Protein AF-0000000073328695 (afdb_homodimer)

Structure (mmCIF, N/CA/C/O backbone):
data_AF-0000000073328695-model_v1
#
loop_
_entity.id
_entity.type
_entity.pdbx_description
1 polymer '14-3-3 domain-containing protein'
#
loop_
_atom_site.group_PDB
_atom_site.id
_atom_site.type_symbol
_atom_site.label_atom_id
_atom_site.label_alt_id
_atom_site.label_comp_id
_atom_site.label_asym_id
_atom_site.label_entity_id
_atom_site.label_seq_id
_atom_site.pdbx_PDB_ins_code
_atom_site.Cartn_x
_atom_site.Cartn_y
_atom_site.Cartn_z
_atom_site.occupancy
_atom_site.B_iso_or_equiv
_atom_site.auth_seq_id
_atom_site.auth_comp_id
_atom_site.auth_asym_id
_atom_site.auth_atom_id
_atom_site.pdbx_PDB_model_num
ATOM 1 N N . MET A 1 1 ? 29.781 6.809 14.102 1 55.09 1 MET A N 1
ATOM 2 C CA . MET A 1 1 ? 28.812 7.371 13.172 1 55.09 1 MET A CA 1
ATOM 3 C C . MET A 1 1 ? 27.594 7.926 13.922 1 55.09 1 MET A C 1
ATOM 5 O O . MET A 1 1 ? 27.234 7.426 14.992 1 55.09 1 MET A O 1
ATOM 9 N N . ASP A 1 2 ? 27.047 9.25 13.695 1 86.56 2 ASP A N 1
ATOM 10 C CA . ASP A 1 2 ? 26 10.039 14.359 1 86.56 2 ASP A CA 1
ATOM 11 C C . ASP A 1 2 ? 24.641 9.344 14.273 1 86.56 2 ASP A C 1
ATOM 13 O O . ASP A 1 2 ? 24.234 8.922 13.188 1 86.56 2 ASP A O 1
ATOM 17 N N . VAL A 1 3 ? 24.234 8.812 15.469 1 90.81 3 VAL A N 1
ATOM 18 C CA . VAL A 1 3 ? 22.984 8.078 15.633 1 90.81 3 VAL A CA 1
ATOM 19 C C . VAL A 1 3 ? 21.859 8.781 14.867 1 90.81 3 VAL A C 1
ATOM 21 O O . VAL A 1 3 ? 21.016 8.133 14.242 1 90.81 3 VAL A O 1
ATOM 24 N N . ARG A 1 4 ? 21.922 10 14.875 1 95.56 4 ARG A N 1
ATOM 25 C CA . ARG A 1 4 ? 20.922 10.797 14.188 1 95.56 4 ARG A CA 1
ATOM 26 C C . ARG A 1 4 ? 21.016 10.625 12.672 1 95.56 4 ARG A C 1
ATOM 28 O O . ARG A 1 4 ? 20.031 10.32 12.008 1 95.56 4 ARG A O 1
ATOM 35 N N . GLN A 1 5 ? 22.156 10.711 12.164 1 94.5 5 GLN A N 1
ATOM 36 C CA . GLN A 1 5 ? 22.375 10.578 10.727 1 94.5 5 GLN A CA 1
ATOM 37 C C . GLN A 1 5 ? 22.047 9.172 10.242 1 94.5 5 GLN A C 1
ATOM 39 O O . GLN A 1 5 ? 21.484 9 9.156 1 94.5 5 GLN A O 1
ATOM 44 N N . ASN A 1 6 ? 22.344 8.273 11.102 1 94.81 6 ASN A N 1
ATOM 45 C CA . ASN A 1 6 ? 22.047 6.887 10.766 1 94.81 6 ASN A CA 1
ATOM 46 C C . ASN A 1 6 ? 20.531 6.633 10.734 1 94.81 6 ASN A C 1
ATOM 48 O O . ASN A 1 6 ? 20.047 5.891 9.883 1 94.81 6 ASN A O 1
ATOM 52 N N . SER A 1 7 ? 19.844 7.234 11.633 1 96.56 7 SER A N 1
ATOM 53 C CA . SER A 1 7 ? 18.391 7.078 11.68 1 96.56 7 SER A CA 1
ATOM 54 C C . SER A 1 7 ? 17.719 7.75 10.484 1 96.56 7 SER A C 1
ATOM 56 O O . SER A 1 7 ? 16.766 7.219 9.93 1 96.56 7 SER A O 1
ATOM 58 N N . VAL A 1 8 ? 18.266 8.852 10.102 1 97.81 8 VAL A N 1
ATOM 59 C CA . VAL A 1 8 ? 17.75 9.539 8.922 1 97.81 8 VAL A CA 1
ATOM 60 C C . VAL A 1 8 ? 17.984 8.672 7.684 1 97.81 8 VAL A C 1
ATOM 62 O O . VAL A 1 8 ? 17.094 8.508 6.852 1 97.81 8 VAL A O 1
ATOM 65 N N . TYR A 1 9 ? 19.172 8.117 7.613 1 97.31 9 TYR A N 1
ATOM 66 C CA . TYR A 1 9 ? 19.5 7.246 6.492 1 97.31 9 TYR A CA 1
ATOM 67 C C . TYR A 1 9 ? 18.578 6.035 6.453 1 97.31 9 TYR A C 1
ATOM 69 O O . TYR A 1 9 ? 18.062 5.672 5.391 1 97.31 9 TYR A O 1
ATOM 77 N N . SER A 1 10 ? 18.328 5.457 7.57 1 97.88 10 SER A N 1
ATOM 78 C CA . SER A 1 10 ? 17.469 4.289 7.668 1 97.88 10 SER A CA 1
ATOM 79 C C . SER A 1 10 ? 16.016 4.637 7.309 1 97.88 10 SER A C 1
ATOM 81 O O . SER A 1 10 ? 15.32 3.84 6.688 1 97.88 10 SER A O 1
ATOM 83 N N . ALA A 1 11 ? 15.602 5.801 7.734 1 98.5 11 ALA A N 1
ATOM 84 C CA . ALA A 1 11 ? 14.258 6.262 7.379 1 98.5 11 ALA A CA 1
ATOM 85 C C . ALA A 1 11 ? 14.102 6.387 5.867 1 98.5 11 ALA A C 1
ATOM 87 O O . ALA A 1 11 ? 13.086 5.98 5.305 1 98.5 11 ALA A O 1
ATOM 88 N N . LYS A 1 12 ? 15.094 6.902 5.27 1 98.38 12 LYS A N 1
ATOM 89 C CA . LYS A 1 12 ? 15.07 7.051 3.816 1 98.38 12 LYS A CA 1
ATOM 90 C C . LYS A 1 12 ? 15.055 5.691 3.123 1 98.38 12 LYS A C 1
ATOM 92 O O . LYS A 1 12 ? 14.359 5.508 2.123 1 98.38 12 LYS A O 1
ATOM 97 N N . LEU A 1 13 ? 15.828 4.754 3.645 1 98.19 13 LEU A N 1
ATOM 98 C CA . LEU A 1 13 ? 15.828 3.398 3.102 1 98.19 13 LEU A CA 1
ATOM 99 C C . LEU A 1 13 ? 14.445 2.76 3.234 1 98.19 13 LEU A C 1
ATOM 101 O O . LEU A 1 13 ? 13.953 2.131 2.295 1 98.19 13 LEU A O 1
ATOM 105 N N . ALA A 1 14 ? 13.859 2.947 4.379 1 98.56 14 ALA A N 1
ATOM 106 C CA . ALA A 1 14 ? 12.523 2.396 4.617 1 98.56 14 ALA A CA 1
ATOM 107 C C . ALA A 1 14 ? 11.5 3.014 3.676 1 98.56 14 ALA A C 1
ATOM 109 O O . ALA A 1 14 ? 10.594 2.326 3.201 1 98.56 14 ALA A O 1
ATOM 110 N N . GLU A 1 15 ? 11.664 4.273 3.428 1 98.56 15 GLU A N 1
ATOM 111 C CA . GLU A 1 15 ? 10.773 4.934 2.48 1 98.56 15 GLU A CA 1
ATOM 112 C C . GLU A 1 15 ? 10.914 4.336 1.083 1 98.56 15 GLU A C 1
ATOM 114 O O .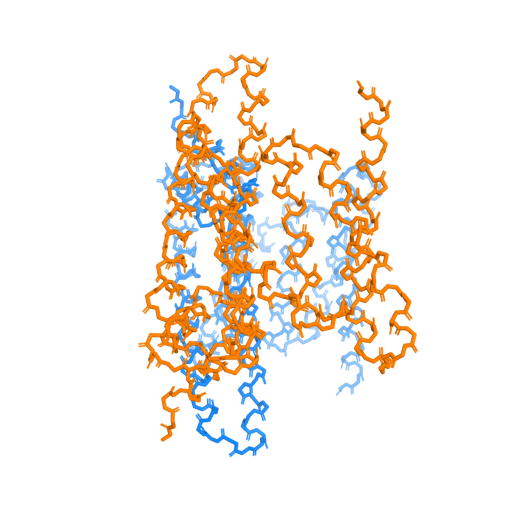 GLU A 1 15 ? 9.914 4.043 0.424 1 98.56 15 GLU A O 1
ATOM 119 N N . GLN A 1 16 ? 12.141 4.152 0.665 1 98 16 GLN A N 1
ATOM 120 C CA . GLN A 1 16 ? 12.391 3.584 -0.654 1 98 16 GLN A CA 1
ATOM 121 C C . GLN A 1 16 ? 11.844 2.164 -0.755 1 98 16 GLN A C 1
ATOM 123 O O . GLN A 1 16 ? 11.398 1.739 -1.823 1 98 16 GLN A O 1
ATOM 128 N N . ALA A 1 17 ? 11.844 1.48 0.33 1 97.94 17 ALA A N 1
ATOM 129 C CA . ALA A 1 17 ? 11.344 0.109 0.384 1 97.94 17 ALA A CA 1
ATOM 130 C C . ALA A 1 17 ? 9.844 0.083 0.646 1 97.94 17 ALA A C 1
ATOM 132 O O . ALA A 1 17 ? 9.242 -0.99 0.746 1 97.94 17 ALA A O 1
ATOM 133 N N . LYS A 1 18 ? 9.234 1.236 0.813 1 97.88 18 LYS A N 1
ATOM 134 C CA . LYS A 1 18 ? 7.805 1.4 1.061 1 97.88 18 LYS A CA 1
ATOM 135 C C . LYS A 1 18 ? 7.395 0.735 2.371 1 97.88 18 LYS A C 1
ATOM 137 O O . LYS A 1 18 ? 6.316 0.143 2.461 1 97.88 18 LYS A O 1
ATOM 142 N N . ARG A 1 19 ? 8.281 0.667 3.25 1 98.12 19 ARG A N 1
ATOM 143 C CA . ARG A 1 19 ? 8.039 0.193 4.609 1 98.12 19 ARG A CA 1
ATOM 144 C C . ARG A 1 19 ? 7.848 1.36 5.57 1 98.12 19 ARG A C 1
ATOM 146 O O . ARG A 1 19 ? 8.742 1.671 6.363 1 98.12 19 ARG A O 1
ATOM 153 N N . TYR A 1 20 ? 6.703 1.897 5.633 1 98.5 20 TYR A N 1
ATOM 154 C CA . TYR A 1 20 ? 6.441 3.215 6.207 1 98.5 20 TYR A CA 1
ATOM 155 C C . TYR A 1 20 ? 6.336 3.139 7.723 1 98.5 20 TYR A C 1
ATOM 157 O O . TYR A 1 20 ? 6.684 4.094 8.422 1 98.5 20 TYR A O 1
ATOM 165 N N . ASN A 1 21 ? 5.898 1.95 8.258 1 98.12 21 ASN A N 1
ATOM 166 C CA . ASN A 1 21 ? 5.918 1.815 9.703 1 98.12 21 ASN A CA 1
ATOM 167 C C . ASN A 1 21 ? 7.332 1.925 10.266 1 98.12 21 ASN A C 1
ATOM 169 O O . ASN A 1 21 ? 7.566 2.623 11.25 1 98.12 21 ASN A O 1
ATOM 173 N N . GLU A 1 22 ? 8.219 1.241 9.609 1 98.5 22 GLU A N 1
ATOM 174 C CA . GLU A 1 22 ? 9.609 1.307 10.039 1 98.5 22 GLU A CA 1
ATOM 175 C C . GLU A 1 22 ? 10.188 2.701 9.82 1 98.5 22 GLU A C 1
ATOM 177 O O . GLU A 1 22 ? 10.953 3.201 10.656 1 98.5 22 GLU A O 1
ATOM 182 N N . MET A 1 23 ? 9.805 3.311 8.664 1 98.75 23 MET A N 1
ATOM 183 C CA . MET A 1 23 ? 10.203 4.691 8.414 1 98.75 23 MET A CA 1
ATOM 184 C C . MET A 1 23 ? 9.797 5.598 9.57 1 98.75 23 MET A C 1
ATOM 186 O O . MET A 1 23 ? 10.617 6.363 10.078 1 98.75 23 MET A O 1
ATOM 190 N N . LEU A 1 24 ? 8.57 5.461 9.953 1 98.69 24 LEU A N 1
ATOM 191 C CA . LEU A 1 24 ? 8.031 6.312 11 1 98.69 24 LEU A CA 1
ATOM 192 C C . LEU A 1 24 ? 8.727 6.047 12.336 1 98.69 24 LEU A C 1
ATOM 194 O O . LEU A 1 24 ? 8.984 6.977 13.102 1 98.69 24 LEU A O 1
ATOM 198 N N . ASP A 1 25 ? 9.062 4.781 12.609 1 98.62 25 ASP A N 1
ATOM 199 C CA . ASP A 1 25 ? 9.773 4.438 13.836 1 98.62 25 ASP A CA 1
ATOM 200 C C . ASP A 1 25 ? 11.117 5.16 13.914 1 98.62 25 ASP A C 1
ATOM 202 O O . ASP A 1 25 ? 11.484 5.688 14.969 1 98.62 25 ASP A O 1
ATOM 206 N N . HIS A 1 26 ? 11.797 5.164 12.797 1 98.44 26 HIS A N 1
ATOM 207 C CA . HIS A 1 26 ? 13.086 5.852 12.766 1 98.44 26 HIS A CA 1
ATOM 208 C C . HIS A 1 26 ? 12.914 7.348 13 1 98.44 26 HIS A C 1
ATOM 210 O O . HIS A 1 26 ? 13.695 7.957 13.734 1 98.44 26 HIS A O 1
ATOM 216 N N . MET A 1 27 ? 11.883 7.914 12.422 1 98.69 27 MET A N 1
ATOM 217 C CA . MET A 1 27 ? 11.688 9.352 12.547 1 98.69 27 MET A CA 1
ATOM 218 C C . MET A 1 27 ? 11.203 9.719 13.945 1 98.69 27 MET A C 1
ATOM 220 O O . MET A 1 27 ? 11.539 10.781 14.469 1 98.69 27 MET A O 1
ATOM 224 N N . LYS A 1 28 ? 10.391 8.867 14.562 1 98.5 28 LYS A N 1
ATOM 225 C CA . LYS A 1 28 ? 9.984 9.086 15.945 1 98.5 28 LYS A CA 1
ATOM 226 C C . LYS A 1 28 ? 11.188 9.047 16.875 1 98.5 28 LYS A C 1
ATOM 228 O O . LYS A 1 28 ? 11.266 9.82 17.844 1 98.5 28 LYS A O 1
ATOM 233 N N . TYR A 1 29 ? 12.039 8.102 16.594 1 98.25 29 TYR A N 1
ATOM 234 C CA . TYR A 1 29 ? 13.273 8.023 17.375 1 98.25 29 TYR A CA 1
ATOM 235 C C . TYR A 1 29 ? 14.016 9.352 17.344 1 98.25 29 TYR A C 1
ATOM 237 O O . TYR A 1 29 ? 14.445 9.852 18.391 1 98.25 29 TYR A O 1
ATOM 245 N N . ILE A 1 30 ? 14.156 9.953 16.172 1 98 30 ILE A N 1
ATOM 246 C CA . ILE A 1 30 ? 14.852 11.227 16.016 1 98 30 ILE A CA 1
ATOM 247 C C . ILE A 1 30 ? 14.102 12.32 16.766 1 98 30 ILE A C 1
ATOM 249 O O . ILE A 1 30 ? 14.711 13.148 17.453 1 98 30 ILE A O 1
ATOM 253 N N . ALA A 1 31 ? 12.797 12.359 16.625 1 98.06 31 ALA A N 1
ATOM 254 C CA . ALA A 1 31 ? 11.977 13.359 17.297 1 98.06 31 ALA A CA 1
ATOM 255 C C . ALA A 1 31 ? 12.172 13.297 18.812 1 98.06 31 ALA A C 1
ATOM 257 O O . ALA A 1 31 ? 12.211 14.328 19.484 1 98.06 31 ALA A O 1
ATOM 258 N N . LYS A 1 32 ? 12.422 12.125 19.375 1 98.19 32 LYS A N 1
ATOM 259 C CA . LYS A 1 32 ? 12.5 11.906 20.812 1 98.19 32 LYS A CA 1
ATOM 260 C C . LYS A 1 32 ? 13.883 12.266 21.344 1 98.19 32 LYS A C 1
ATOM 262 O O . LYS A 1 32 ? 14.125 12.195 22.562 1 98.19 32 LYS A O 1
ATOM 267 N N . LEU A 1 33 ? 14.758 12.633 20.438 1 97.44 33 LEU A N 1
ATOM 268 C CA . LEU A 1 33 ? 16.047 13.156 20.875 1 97.44 33 LEU A CA 1
ATOM 269 C C . LEU A 1 33 ? 15.922 14.602 21.359 1 97.44 33 LEU A C 1
ATOM 271 O O . LEU A 1 33 ? 16.875 15.164 21.891 1 97.44 33 LEU A O 1
ATOM 275 N N . ASP A 1 34 ? 14.797 15.188 21.203 1 97.38 34 ASP A N 1
ATOM 276 C CA . ASP A 1 34 ? 14.469 16.547 21.641 1 97.38 34 ASP A CA 1
ATOM 277 C C . ASP A 1 34 ? 15.422 17.562 21.047 1 97.38 34 ASP A C 1
ATOM 279 O O . ASP A 1 34 ? 15.977 18.406 21.766 1 97.38 34 ASP A O 1
ATOM 283 N N . VAL A 1 35 ? 15.672 17.406 19.766 1 96.25 35 VAL A N 1
ATOM 284 C CA . VAL A 1 35 ? 16.422 18.391 18.984 1 96.25 35 VAL A CA 1
ATOM 285 C C . VAL A 1 35 ? 15.555 18.922 17.844 1 96.25 35 VAL A C 1
ATOM 287 O O . VAL A 1 35 ? 14.586 18.281 17.438 1 96.25 35 VAL A O 1
ATOM 290 N N . GLU A 1 36 ? 15.883 20.109 17.422 1 97.25 36 GLU A N 1
ATOM 291 C CA . GLU A 1 36 ? 15.133 20.688 16.312 1 97.25 36 GLU A CA 1
ATOM 292 C C . GLU A 1 36 ? 15.398 19.938 15.008 1 97.25 36 GLU A C 1
ATOM 294 O O . GLU A 1 36 ? 16.547 19.734 14.625 1 97.25 36 GLU A O 1
ATOM 299 N N . LEU A 1 37 ? 14.336 19.484 14.406 1 97.62 37 LEU A N 1
ATOM 300 C CA . LEU A 1 37 ? 14.477 18.75 13.156 1 97.62 37 LEU A CA 1
ATOM 301 C C . LEU A 1 37 ? 14.789 19.688 12 1 97.62 37 LEU A C 1
ATOM 303 O O . LEU A 1 37 ? 14.266 20.797 11.938 1 97.62 37 LEU A O 1
ATOM 307 N N . THR A 1 38 ? 15.68 19.25 11.102 1 96.25 38 THR A N 1
ATOM 308 C CA . THR A 1 38 ? 15.906 19.969 9.859 1 96.25 38 THR A CA 1
ATOM 309 C C . THR A 1 38 ? 14.672 19.922 8.969 1 96.25 38 THR A C 1
ATOM 311 O O . THR A 1 38 ? 13.742 19.141 9.234 1 96.25 38 THR A O 1
ATOM 314 N N . THR A 1 39 ? 14.609 20.688 7.922 1 95.38 39 THR A N 1
ATOM 315 C CA . THR A 1 39 ? 13.5 20.672 6.969 1 95.38 39 THR A CA 1
ATOM 316 C C . THR A 1 39 ? 13.328 19.281 6.359 1 95.38 39 THR A C 1
ATOM 318 O O . THR A 1 39 ? 12.211 18.781 6.246 1 95.38 39 THR A O 1
ATOM 321 N N . GLU A 1 40 ? 14.414 18.672 6.051 1 96.94 40 GLU A N 1
ATOM 322 C CA . GLU A 1 40 ? 14.375 17.328 5.461 1 96.94 40 GLU A CA 1
ATOM 323 C C . GLU A 1 40 ? 13.797 16.312 6.441 1 96.94 40 GLU A C 1
ATOM 325 O O . GLU A 1 40 ? 12.961 15.492 6.066 1 96.94 40 GLU A O 1
ATOM 330 N N . GLU A 1 41 ? 14.227 16.406 7.645 1 97.88 41 GLU A N 1
ATOM 331 C CA . GLU A 1 41 ? 13.766 15.477 8.672 1 97.88 41 GLU A CA 1
ATOM 332 C C . GLU A 1 41 ? 12.273 15.664 8.945 1 97.88 41 GLU A C 1
ATOM 334 O O . GLU A 1 41 ? 11.539 14.68 9.109 1 97.88 41 GLU A O 1
ATOM 339 N N . ARG A 1 42 ? 11.82 16.891 8.977 1 97.25 42 ARG A N 1
ATOM 340 C CA . ARG A 1 42 ? 10.406 17.188 9.164 1 97.25 42 ARG A CA 1
ATOM 341 C C . ARG A 1 42 ? 9.57 16.594 8.031 1 97.25 42 ARG A C 1
ATOM 343 O O . ARG A 1 42 ? 8.5 16.031 8.273 1 97.25 42 ARG A O 1
ATOM 350 N N . ASN A 1 43 ? 10.094 16.719 6.898 1 96.75 43 ASN A N 1
ATOM 351 C CA . ASN A 1 43 ? 9.398 16.188 5.734 1 96.75 43 ASN A CA 1
ATOM 352 C C . ASN A 1 43 ? 9.336 14.656 5.781 1 96.75 43 ASN A C 1
ATOM 354 O O . ASN A 1 43 ? 8.312 14.062 5.43 1 96.75 43 ASN A O 1
ATOM 358 N N . LEU A 1 44 ? 10.445 14 6.176 1 98.44 44 LEU A N 1
ATOM 359 C CA . LEU A 1 44 ? 10.453 12.547 6.312 1 98.44 44 LEU A CA 1
ATOM 360 C C . LEU A 1 44 ? 9.43 12.094 7.344 1 98.44 44 LEU A C 1
ATOM 362 O O . LEU A 1 44 ? 8.727 11.102 7.133 1 98.44 44 LEU A O 1
ATOM 366 N N . LEU A 1 45 ? 9.367 12.836 8.445 1 98.69 45 LEU A N 1
ATOM 367 C CA . LEU A 1 45 ? 8.375 12.531 9.477 1 98.69 45 LEU A CA 1
ATOM 368 C C . LEU A 1 45 ? 6.961 12.633 8.914 1 98.69 45 LEU A C 1
ATOM 370 O O . LEU A 1 45 ? 6.145 11.727 9.102 1 98.69 45 LEU A O 1
ATOM 374 N N . ARG A 1 46 ? 6.734 13.656 8.203 1 98 46 ARG A N 1
ATOM 375 C CA . ARG A 1 46 ? 5.426 13.875 7.605 1 98 46 ARG A CA 1
ATOM 376 C C . ARG A 1 46 ? 5.074 12.758 6.629 1 98 46 ARG A C 1
ATOM 378 O O . ARG A 1 46 ? 3.955 12.242 6.641 1 98 46 ARG A O 1
ATOM 385 N N . ILE A 1 47 ? 6.008 12.391 5.816 1 98.25 47 ILE A N 1
ATOM 386 C CA . ILE A 1 47 ? 5.805 11.336 4.824 1 98.25 47 ILE A CA 1
ATOM 387 C C . ILE A 1 47 ? 5.48 10.023 5.527 1 98.25 47 ILE A C 1
ATOM 389 O O . ILE A 1 47 ? 4.547 9.312 5.145 1 98.25 47 ILE A O 1
ATOM 393 N N . GLY A 1 48 ? 6.27 9.719 6.559 1 98.69 48 GLY A N 1
ATOM 394 C CA . GLY A 1 48 ? 6 8.516 7.328 1 98.69 48 GLY A CA 1
ATOM 395 C C . GLY A 1 48 ? 4.613 8.5 7.949 1 98.69 48 GLY A C 1
ATOM 396 O O . GLY A 1 48 ? 3.879 7.52 7.82 1 98.69 48 GLY A O 1
ATOM 397 N N . CYS A 1 49 ? 4.277 9.586 8.539 1 98.75 49 CYS A N 1
ATOM 398 C CA . CYS A 1 49 ? 2.973 9.711 9.18 1 98.75 49 CYS A CA 1
ATOM 399 C C . CYS A 1 49 ? 1.851 9.57 8.164 1 98.75 49 CYS A C 1
ATOM 401 O O . CYS A 1 49 ? 0.882 8.844 8.398 1 98.75 49 CYS A O 1
ATOM 403 N N . LYS A 1 50 ? 2.002 10.234 7.094 1 98.19 50 LYS A N 1
ATOM 404 C CA . LYS A 1 50 ? 0.981 10.234 6.051 1 98.19 50 LYS A CA 1
ATOM 405 C C . LYS A 1 50 ? 0.744 8.828 5.508 1 98.19 50 LYS A C 1
ATOM 407 O O . LYS A 1 50 ? -0.402 8.414 5.328 1 98.19 50 LYS A O 1
ATOM 412 N N . ASN A 1 51 ? 1.755 8.07 5.305 1 98.31 51 ASN A N 1
ATOM 413 C CA . ASN A 1 51 ? 1.64 6.77 4.66 1 98.31 51 ASN A CA 1
ATOM 414 C C . ASN A 1 51 ? 1.184 5.695 5.645 1 98.31 51 ASN A C 1
ATOM 416 O O . ASN A 1 51 ? 0.652 4.66 5.238 1 98.31 51 ASN A O 1
ATOM 420 N N . VAL A 1 52 ? 1.391 5.941 6.906 1 98.38 52 VAL A N 1
ATOM 421 C CA . VAL A 1 52 ? 0.875 5.02 7.914 1 98.38 52 VAL A CA 1
ATOM 422 C C . VAL A 1 52 ? -0.604 5.305 8.164 1 98.38 52 VAL A C 1
ATOM 424 O O . VAL A 1 52 ? -1.401 4.375 8.328 1 98.38 52 VAL A O 1
ATOM 427 N N . MET A 1 53 ? -0.983 6.551 8.117 1 98.25 53 MET A N 1
ATOM 428 C CA . MET A 1 53 ? -2.344 6.984 8.422 1 98.25 53 MET A CA 1
ATOM 429 C C . MET A 1 53 ? -3.244 6.844 7.199 1 98.25 53 MET A C 1
ATOM 431 O O . MET A 1 53 ? -4.379 6.379 7.309 1 98.25 53 MET A O 1
ATOM 435 N N . GLY A 1 54 ? -2.748 7.148 6.062 1 97.88 54 GLY A N 1
ATOM 436 C CA . GLY A 1 54 ? -3.527 7.254 4.84 1 97.88 54 GLY A CA 1
ATOM 437 C C . GLY A 1 54 ? -4.301 5.992 4.512 1 97.88 54 GLY A C 1
ATOM 438 O O . GLY A 1 54 ? -5.527 6.023 4.387 1 97.88 54 GLY A O 1
ATOM 439 N N . PRO A 1 55 ? -3.596 4.91 4.438 1 97.56 55 PRO A N 1
ATOM 440 C CA . PRO A 1 55 ? -4.285 3.664 4.098 1 97.56 55 PRO A CA 1
ATOM 441 C C . PRO A 1 55 ? -5.371 3.295 5.105 1 97.56 55 PRO A C 1
ATOM 443 O O . PRO A 1 55 ? -6.406 2.736 4.727 1 97.56 55 PRO A O 1
ATOM 446 N N . ARG A 1 56 ? -5.172 3.553 6.348 1 98.25 56 ARG A N 1
ATOM 447 C CA . ARG A 1 56 ? -6.164 3.225 7.367 1 98.25 56 ARG A CA 1
ATOM 448 C C . ARG A 1 56 ? -7.395 4.113 7.238 1 98.25 56 ARG A C 1
ATOM 450 O O . ARG A 1 56 ? -8.523 3.646 7.402 1 98.25 56 ARG A O 1
ATOM 457 N N . ARG A 1 57 ? -7.164 5.375 6.961 1 98.5 57 ARG A N 1
ATOM 458 C CA . ARG A 1 57 ? -8.297 6.262 6.734 1 98.5 57 ARG A CA 1
ATOM 459 C C . ARG A 1 57 ? -9.094 5.828 5.508 1 98.5 57 ARG A C 1
ATOM 461 O O . ARG A 1 57 ? -10.328 5.867 5.516 1 98.5 57 ARG A O 1
ATOM 468 N N . GLU A 1 58 ? -8.391 5.445 4.496 1 97.94 58 GLU A N 1
ATOM 469 C CA . GLU A 1 58 ? -9.062 4.941 3.301 1 97.94 58 GLU A CA 1
ATOM 470 C C . GLU A 1 58 ? -9.875 3.689 3.607 1 97.94 58 GLU A C 1
ATOM 472 O O . GLU A 1 58 ? -11.008 3.547 3.135 1 97.94 58 GLU A O 1
ATOM 477 N N . SER A 1 59 ? -9.258 2.789 4.371 1 98.44 59 SER A N 1
ATOM 478 C CA . SER A 1 59 ? -9.961 1.586 4.801 1 98.44 59 SER A CA 1
ATOM 479 C C . SER A 1 59 ? -11.25 1.934 5.539 1 98.44 59 SER A C 1
ATOM 481 O O . SER A 1 59 ? -12.305 1.344 5.277 1 98.44 59 SER A O 1
ATOM 483 N N . TRP A 1 60 ? -11.172 2.867 6.434 1 98.56 60 TRP A N 1
ATOM 484 C CA . TRP A 1 60 ? -12.32 3.295 7.227 1 98.56 60 TRP A CA 1
ATOM 485 C C . TRP A 1 60 ? -13.43 3.824 6.332 1 98.56 60 TRP A C 1
ATOM 487 O O . TRP A 1 60 ? -14.594 3.451 6.492 1 98.56 60 TRP A O 1
ATOM 497 N N . ARG A 1 61 ? -13.07 4.672 5.375 1 98.12 61 ARG A N 1
ATOM 498 C CA . ARG A 1 61 ? -14.062 5.254 4.484 1 98.12 61 ARG A CA 1
ATOM 499 C C . ARG A 1 61 ? -14.742 4.18 3.643 1 98.12 61 ARG A C 1
ATOM 501 O O . ARG A 1 61 ? -15.961 4.223 3.439 1 98.12 61 ARG A O 1
ATOM 508 N N . MET A 1 62 ? -13.914 3.242 3.221 1 98.38 62 MET A N 1
ATOM 509 C CA . MET A 1 62 ? -14.453 2.154 2.408 1 98.38 62 MET A CA 1
ATOM 510 C C . MET A 1 62 ? -15.453 1.32 3.209 1 98.38 62 MET A C 1
ATOM 512 O O . MET A 1 62 ? -16.547 1.035 2.732 1 98.38 62 MET A O 1
ATOM 516 N N . LEU A 1 63 ? -15.094 0.958 4.375 1 98.38 63 LEU A N 1
ATOM 517 C CA . LEU A 1 63 ? -15.953 0.119 5.203 1 98.38 63 LEU A CA 1
ATOM 518 C C . LEU A 1 63 ? -17.203 0.873 5.613 1 98.38 63 LEU A C 1
ATOM 520 O O . LEU A 1 63 ? -18.281 0.282 5.711 1 98.38 63 LEU A O 1
ATOM 524 N N . SER A 1 64 ? -16.984 2.18 5.867 1 97.94 64 SER A N 1
ATOM 525 C CA . SER A 1 64 ? -18.141 3 6.211 1 97.94 64 SER A CA 1
ATOM 526 C C . SER A 1 64 ? -19.156 3.021 5.078 1 97.94 64 SER A C 1
ATOM 528 O O . SER A 1 64 ? -20.359 2.895 5.316 1 97.94 64 SER A O 1
ATOM 530 N N . SER A 1 65 ? -18.672 3.15 3.896 1 98 65 SER A N 1
ATOM 531 C CA . SER A 1 65 ? -19.531 3.16 2.721 1 98 65 SER A CA 1
ATOM 532 C C . SER A 1 65 ? -20.25 1.826 2.555 1 98 65 SER A C 1
ATOM 534 O O . SER A 1 65 ? -21.453 1.793 2.287 1 98 65 SER A O 1
ATOM 536 N N . ILE A 1 66 ? -19.578 0.698 2.734 1 98.25 66 ILE A N 1
ATOM 537 C CA . ILE A 1 66 ? -20.156 -0.632 2.586 1 98.25 66 ILE A CA 1
ATOM 538 C C . ILE A 1 66 ? -21.188 -0.871 3.686 1 98.25 66 ILE A C 1
ATOM 540 O O . ILE A 1 66 ? -22.234 -1.485 3.447 1 98.25 66 ILE A O 1
ATOM 544 N N . GLU A 1 67 ? -20.844 -0.454 4.863 1 98.12 67 GLU A N 1
ATOM 545 C CA . GLU A 1 67 ? -21.781 -0.593 5.98 1 98.12 67 GLU A CA 1
ATOM 546 C C . GLU A 1 67 ? -23.109 0.091 5.684 1 98.12 67 GLU A C 1
ATOM 548 O O . GLU A 1 67 ? -24.172 -0.49 5.902 1 98.12 67 GLU A O 1
ATOM 553 N N . GLU A 1 68 ? -23 1.345 5.176 1 97.56 68 GLU A N 1
ATOM 554 C CA . GLU A 1 68 ? -24.203 2.109 4.844 1 97.56 68 GLU A CA 1
ATOM 555 C C . GLU A 1 68 ? -25.031 1.396 3.783 1 97.56 68 GLU A C 1
ATOM 557 O O . GLU A 1 68 ? -26.266 1.359 3.873 1 97.56 68 GLU A O 1
ATOM 562 N N . LYS A 1 69 ? -24.391 0.813 2.779 1 97.81 69 LYS A N 1
ATOM 563 C CA . LYS A 1 69 ? -25.078 0.09 1.716 1 97.81 69 LYS A CA 1
ATOM 564 C C . LYS A 1 69 ? -25.781 -1.146 2.264 1 97.81 69 LYS A C 1
ATOM 566 O O . LYS A 1 69 ? -26.922 -1.431 1.891 1 97.81 69 LYS A O 1
ATOM 571 N N . GLU A 1 70 ? -25.109 -1.893 3.17 1 97.62 70 GLU A N 1
ATOM 572 C CA . GLU A 1 70 ? -25.719 -3.084 3.764 1 97.62 70 GLU A CA 1
ATOM 573 C C . GLU A 1 70 ? -26.906 -2.723 4.652 1 97.62 70 GLU A C 1
ATOM 575 O O . GLU A 1 70 ? -27.906 -3.428 4.66 1 97.62 70 GLU A O 1
ATOM 580 N N . GLN A 1 71 ? -26.75 -1.629 5.34 1 97.5 71 GLN A N 1
ATOM 581 C CA . GLN A 1 71 ? -27.859 -1.149 6.152 1 97.5 71 GLN A CA 1
ATOM 582 C C . GLN A 1 71 ? -29.062 -0.775 5.281 1 97.5 71 GLN A C 1
ATOM 584 O O . GLN A 1 71 ? -30.188 -1.13 5.594 1 97.5 71 GLN A O 1
ATOM 589 N N . ALA A 1 72 ? -28.828 -0.075 4.199 1 97.44 72 ALA A N 1
ATOM 590 C CA . ALA A 1 72 ? -29.875 0.356 3.283 1 97.44 72 ALA A CA 1
ATOM 591 C C . ALA A 1 72 ? -30.594 -0.843 2.676 1 97.44 72 ALA A C 1
ATOM 593 O O . ALA A 1 72 ? -31.797 -0.781 2.408 1 97.44 72 ALA A O 1
ATOM 594 N N . LYS A 1 73 ? -29.906 -2.062 2.512 1 96.88 73 LYS A N 1
ATOM 595 C CA . LYS A 1 73 ? -30.469 -3.289 1.956 1 96.88 73 LYS A CA 1
ATOM 596 C C . LYS A 1 73 ? -31.172 -4.105 3.035 1 96.88 73 LYS A C 1
ATOM 598 O O . LYS A 1 73 ? -31.812 -5.117 2.736 1 96.88 73 LYS A O 1
ATOM 603 N N . GLY A 1 74 ? -30.984 -3.691 4.23 1 96.75 74 GLY A N 1
ATOM 604 C CA . GLY A 1 74 ? -31.609 -4.387 5.34 1 96.75 74 GLY A CA 1
ATOM 605 C C . GLY A 1 74 ? -30.844 -5.609 5.797 1 96.75 74 GLY A C 1
ATOM 606 O O . GLY A 1 74 ? -31.375 -6.465 6.5 1 96.75 74 GLY A O 1
ATOM 607 N N . ASN A 1 75 ? -29.641 -5.754 5.348 1 95.56 75 ASN A N 1
ATOM 608 C CA . ASN A 1 75 ? -28.812 -6.875 5.77 1 95.56 75 ASN A CA 1
ATOM 609 C C . ASN A 1 75 ? -28.156 -6.613 7.125 1 95.56 75 ASN A C 1
ATOM 611 O O . ASN A 1 75 ? -26.953 -6.355 7.203 1 95.56 75 ASN A O 1
ATOM 615 N N . GLN A 1 76 ? -28.828 -6.855 8.18 1 95.38 76 GLN A N 1
ATOM 616 C CA . GLN A 1 76 ? -28.422 -6.469 9.523 1 95.38 76 GLN A CA 1
ATOM 617 C C . GLN A 1 76 ? -27.219 -7.289 9.984 1 95.38 76 GLN A C 1
ATOM 619 O O . GLN A 1 76 ? -26.344 -6.781 10.695 1 95.38 76 GLN A O 1
ATOM 624 N N . VAL A 1 77 ? -27.203 -8.5 9.586 1 94.25 77 VAL A N 1
ATOM 625 C CA . VAL A 1 77 ? -26.125 -9.383 10.008 1 94.25 77 VAL A CA 1
ATOM 626 C C . VAL A 1 77 ? -24.812 -8.898 9.414 1 94.25 77 VAL A C 1
ATOM 628 O O . VAL A 1 77 ? -23.828 -8.727 10.141 1 94.25 77 VAL A O 1
ATOM 631 N N . ASN A 1 78 ? -24.797 -8.641 8.148 1 95.19 78 ASN A N 1
ATOM 632 C CA . ASN A 1 78 ? -23.594 -8.133 7.488 1 95.19 78 ASN A CA 1
ATOM 633 C C . ASN A 1 78 ? -23.234 -6.738 7.988 1 95.19 78 ASN A C 1
ATOM 635 O O . ASN A 1 78 ? -22.062 -6.438 8.203 1 95.19 78 ASN A O 1
ATOM 639 N N . ALA A 1 79 ? -24.219 -5.898 8.188 1 97.25 79 ALA A N 1
ATOM 640 C CA . ALA A 1 79 ? -23.969 -4.543 8.664 1 97.25 79 ALA A CA 1
ATOM 641 C C . ALA A 1 79 ? -23.281 -4.559 10.023 1 97.25 79 ALA A C 1
ATOM 643 O O . ALA A 1 79 ? -22.375 -3.764 10.273 1 97.25 79 ALA A O 1
ATOM 644 N N . LYS A 1 80 ? -23.688 -5.445 10.844 1 97.19 80 LYS A N 1
ATOM 645 C CA . LYS A 1 80 ? -23.094 -5.559 12.172 1 97.19 80 LYS A CA 1
ATOM 646 C C . LYS A 1 80 ? -21.641 -6.023 12.078 1 97.19 80 LYS A C 1
ATOM 648 O O . LYS A 1 80 ? -20.781 -5.531 12.797 1 97.19 80 LYS A O 1
ATOM 653 N N . ARG A 1 81 ? -21.375 -6.949 11.234 1 96.19 81 ARG A N 1
ATOM 654 C CA . ARG A 1 81 ? -20.016 -7.445 11.016 1 96.19 81 ARG A CA 1
ATOM 655 C C . ARG A 1 81 ? -19.094 -6.336 10.516 1 96.19 81 ARG A C 1
ATOM 657 O O . ARG A 1 81 ? -17.969 -6.191 10.984 1 96.19 81 ARG A O 1
ATOM 664 N N . ILE A 1 82 ? -19.578 -5.57 9.602 1 98.44 82 ILE A N 1
ATOM 665 C CA . ILE A 1 82 ? -18.797 -4.477 9.031 1 98.44 82 ILE A CA 1
ATOM 666 C C . ILE A 1 82 ? -18.547 -3.41 10.094 1 98.44 82 ILE A C 1
ATOM 668 O O . ILE A 1 82 ? -17.453 -2.857 10.18 1 98.44 82 ILE A O 1
ATOM 672 N N . GLU A 1 83 ? -19.562 -3.146 10.852 1 98.12 83 GLU A N 1
ATOM 673 C CA . GLU A 1 83 ? -19.438 -2.176 11.93 1 98.12 83 GLU A CA 1
ATOM 674 C C . GLU A 1 83 ? -18.328 -2.576 12.898 1 98.12 83 GLU A C 1
ATOM 676 O O . GLU A 1 83 ? -17.531 -1.734 13.32 1 98.12 83 GLU A O 1
ATOM 681 N N . GLU A 1 84 ? -18.297 -3.799 13.25 1 98.12 84 GLU A N 1
ATOM 682 C CA . GLU A 1 84 ? -17.266 -4.289 14.156 1 98.12 84 GLU A CA 1
ATOM 683 C C . GLU A 1 84 ? -15.875 -4.137 13.547 1 98.12 84 GLU A C 1
ATOM 685 O O . GLU A 1 84 ? -14.922 -3.752 14.242 1 98.12 84 GLU A O 1
ATOM 690 N N . TYR A 1 85 ? -15.805 -4.465 12.32 1 98.31 85 TYR A N 1
ATOM 691 C CA . TYR A 1 85 ? -14.547 -4.324 11.602 1 98.31 85 TYR A CA 1
ATOM 692 C C . TYR A 1 85 ? -14.125 -2.859 11.516 1 98.31 85 TYR A C 1
ATOM 694 O O . TYR A 1 85 ? -12.961 -2.525 11.742 1 98.31 85 TYR A O 1
ATOM 702 N N . ARG A 1 86 ? -15.047 -1.998 11.195 1 98.31 86 ARG A N 1
ATOM 703 C CA . ARG A 1 86 ? -14.805 -0.56 11.133 1 98.31 86 ARG A CA 1
ATOM 704 C C . ARG A 1 86 ? -14.328 -0.022 12.477 1 98.31 86 ARG A C 1
ATOM 706 O O . ARG A 1 86 ? -13.406 0.796 12.531 1 98.31 86 ARG A O 1
ATOM 713 N N . ARG A 1 87 ? -14.875 -0.501 13.562 1 98.12 87 ARG A N 1
ATOM 714 C CA . ARG A 1 87 ? -14.5 -0.072 14.906 1 98.12 87 ARG A CA 1
ATOM 715 C C . ARG A 1 87 ? -13.062 -0.48 15.227 1 98.12 87 ARG A C 1
ATOM 717 O O . ARG A 1 87 ? -12.344 0.246 15.914 1 98.12 87 ARG A O 1
ATOM 724 N N . LYS A 1 88 ? -12.734 -1.626 14.75 1 98.44 88 LYS A N 1
ATOM 725 C CA . LYS A 1 88 ? -11.344 -2.053 14.914 1 98.44 88 LYS A CA 1
ATOM 726 C C . LYS A 1 88 ? -10.383 -1.067 14.25 1 98.44 88 LYS A C 1
ATOM 728 O O . LYS A 1 88 ? -9.383 -0.676 14.844 1 98.44 88 LYS A O 1
ATOM 733 N N . ILE A 1 89 ? -10.719 -0.646 13.086 1 98.56 89 ILE A N 1
ATOM 734 C CA . ILE A 1 89 ? -9.8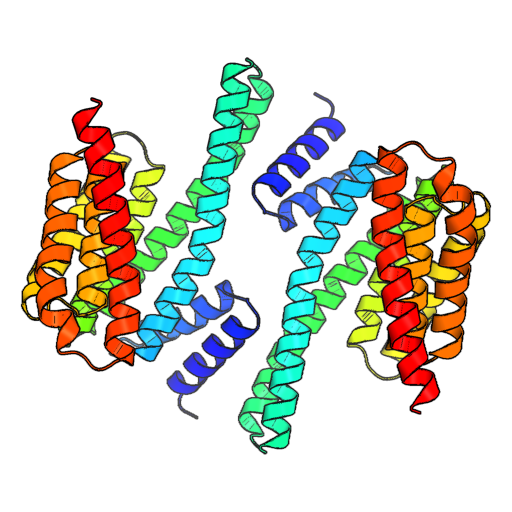91 0.302 12.344 1 98.56 89 ILE A CA 1
ATOM 735 C C . ILE A 1 89 ? -9.891 1.65 13.062 1 98.56 89 ILE A C 1
ATOM 737 O O . ILE A 1 89 ? -8.852 2.316 13.133 1 98.56 89 ILE A O 1
ATOM 741 N N . GLU A 1 90 ? -11.039 2.066 13.594 1 98.75 90 GLU A N 1
ATOM 742 C CA . GLU A 1 90 ? -11.133 3.311 14.344 1 98.75 90 GLU A CA 1
ATOM 743 C C . GLU A 1 90 ? -10.195 3.293 15.555 1 98.75 90 GLU A C 1
ATOM 745 O O . GLU A 1 90 ? -9.586 4.312 15.883 1 98.75 90 GLU A O 1
ATOM 750 N N . SER A 1 91 ? -10.125 2.162 16.141 1 98.75 91 SER A N 1
ATOM 751 C CA . SER A 1 91 ? -9.211 2.031 17.281 1 98.75 91 SER A CA 1
ATOM 752 C C . SER A 1 91 ? -7.762 2.197 16.844 1 98.75 91 SER A C 1
ATOM 754 O O . SER A 1 91 ? -6.973 2.844 17.531 1 98.75 91 SER A O 1
ATOM 756 N N . GLU A 1 92 ? -7.43 1.595 15.711 1 98.69 92 GLU A N 1
ATOM 757 C CA . GLU A 1 92 ? -6.09 1.771 15.156 1 98.69 92 GLU A CA 1
ATOM 758 C C . GLU A 1 92 ? -5.812 3.238 14.844 1 98.69 92 GLU A C 1
ATOM 760 O O . GLU A 1 92 ? -4.754 3.764 15.203 1 98.69 92 GLU A O 1
ATOM 765 N N . LEU A 1 93 ? -6.73 3.889 14.18 1 98.75 93 LEU A N 1
ATOM 766 C CA . LEU A 1 93 ? -6.609 5.297 13.82 1 98.75 93 LEU A CA 1
ATOM 767 C C . LEU A 1 93 ? -6.434 6.168 15.055 1 98.75 93 LEU A C 1
ATOM 769 O O . LEU A 1 93 ? -5.586 7.059 15.078 1 98.75 93 LEU A O 1
ATOM 773 N N . THR A 1 94 ? -7.199 5.883 16.078 1 98.88 94 THR A N 1
ATOM 774 C CA . THR A 1 94 ? -7.129 6.645 17.312 1 98.88 94 THR A CA 1
ATOM 775 C C . THR A 1 94 ? -5.746 6.523 17.953 1 98.88 94 THR A C 1
ATOM 777 O O . THR A 1 94 ? -5.156 7.523 18.359 1 98.88 94 THR A O 1
ATOM 780 N N . SER A 1 95 ? -5.273 5.305 17.969 1 98.81 95 SER A N 1
ATOM 781 C CA . SER A 1 95 ? -3.961 5.055 18.547 1 98.81 95 SER A CA 1
ATOM 782 C C . SER A 1 95 ? -2.865 5.801 17.797 1 98.81 95 SER A C 1
ATOM 784 O O . SER A 1 95 ? -1.997 6.426 18.406 1 98.81 95 SER A O 1
ATOM 786 N N . ILE A 1 96 ? -2.906 5.797 16.484 1 98.69 96 ILE A N 1
ATOM 787 C CA . ILE A 1 96 ? -1.893 6.445 15.656 1 98.69 96 ILE A CA 1
ATOM 788 C C . ILE A 1 96 ? -1.966 7.957 15.844 1 98.69 96 ILE A C 1
ATOM 790 O O . ILE A 1 96 ? -0.942 8.617 16.047 1 98.69 96 ILE A O 1
ATOM 794 N N . CYS A 1 97 ? -3.158 8.508 15.789 1 98.81 97 CYS A N 1
ATOM 795 C CA . CYS A 1 97 ? -3.336 9.945 15.953 1 98.81 97 CYS A CA 1
ATOM 796 C C . CYS A 1 97 ? -2.803 10.406 17.312 1 98.81 97 CYS A C 1
ATOM 798 O O . CYS A 1 97 ? -2.041 11.375 17.375 1 98.81 97 CYS A O 1
ATOM 800 N N . ASN A 1 98 ? -3.182 9.664 18.344 1 98.81 98 ASN A N 1
ATOM 801 C CA . ASN A 1 98 ? -2.748 10.039 19.688 1 98.81 98 ASN A CA 1
ATOM 802 C C . ASN A 1 98 ? -1.229 9.969 19.828 1 98.81 98 ASN A C 1
ATOM 804 O O . ASN A 1 98 ? -0.617 10.828 20.453 1 98.81 98 ASN A O 1
ATOM 808 N N . ASP A 1 99 ? -0.681 8.945 19.266 1 98.81 99 ASP A N 1
ATOM 809 C CA . ASP A 1 99 ? 0.771 8.789 19.297 1 98.81 99 ASP A CA 1
ATOM 810 C C . ASP A 1 99 ? 1.463 9.984 18.641 1 98.81 99 ASP A C 1
ATOM 812 O O . ASP A 1 99 ? 2.426 10.523 19.188 1 98.81 99 ASP A O 1
ATOM 816 N N . ILE A 1 100 ? 0.983 10.422 17.484 1 98.81 100 ILE A N 1
ATOM 817 C CA . ILE A 1 100 ? 1.598 11.508 16.734 1 98.81 100 ILE A CA 1
ATOM 818 C C . ILE A 1 100 ? 1.386 12.828 17.469 1 98.81 100 ILE A C 1
ATOM 820 O O . ILE A 1 100 ? 2.303 13.648 17.562 1 98.81 100 ILE A O 1
ATOM 824 N N . ILE A 1 101 ? 0.205 13.039 18 1 98.88 101 ILE A N 1
ATOM 825 C CA . ILE A 1 101 ? -0.097 14.25 18.75 1 98.88 101 ILE A CA 1
ATOM 826 C C . ILE A 1 101 ? 0.821 14.352 19.969 1 98.88 101 ILE A C 1
ATOM 828 O O . ILE A 1 101 ? 1.378 15.414 20.25 1 98.88 101 ILE A O 1
ATOM 832 N N . GLN A 1 102 ? 0.957 13.242 20.641 1 98.88 102 GLN A N 1
ATOM 833 C CA . GLN A 1 102 ? 1.836 13.219 21.797 1 98.88 102 GLN A CA 1
ATOM 834 C C . GLN A 1 102 ? 3.277 13.523 21.406 1 98.88 102 GLN A C 1
ATOM 836 O O . GLN A 1 102 ? 3.982 14.242 22.125 1 98.88 102 GLN A O 1
ATOM 841 N N . LEU A 1 103 ? 3.717 12.953 20.344 1 98.88 103 LEU A N 1
ATOM 842 C CA . LEU A 1 103 ? 5.059 13.211 19.828 1 98.88 103 LEU A CA 1
ATOM 843 C C . LEU A 1 103 ? 5.266 14.703 19.578 1 98.88 103 LEU A C 1
ATOM 845 O O . LEU A 1 103 ? 6.312 15.258 19.922 1 98.88 103 LEU A O 1
ATOM 849 N N . ILE A 1 104 ? 4.254 15.336 18.969 1 98.88 104 ILE A N 1
ATOM 850 C CA . ILE A 1 104 ? 4.309 16.766 18.656 1 98.88 104 ILE A CA 1
ATOM 851 C C . ILE A 1 104 ? 4.375 17.562 19.953 1 98.88 104 ILE A C 1
ATOM 853 O O . ILE A 1 104 ? 5.242 18.422 20.109 1 98.88 104 ILE A O 1
ATOM 857 N N . ASP A 1 105 ? 3.578 17.266 20.906 1 98.75 105 ASP A N 1
ATOM 858 C CA . ASP A 1 105 ? 3.432 18.047 22.125 1 98.75 105 ASP A CA 1
ATOM 859 C C . ASP A 1 105 ? 4.625 17.844 23.062 1 98.75 105 ASP A C 1
ATOM 861 O O . ASP A 1 105 ? 5.078 18.797 23.703 1 98.75 105 ASP A O 1
ATOM 865 N N . ASP A 1 106 ? 5.102 16.641 23.078 1 98.75 106 ASP A N 1
ATOM 866 C CA . ASP A 1 106 ? 6.082 16.312 24.109 1 98.75 106 ASP A CA 1
ATOM 867 C C . ASP A 1 106 ? 7.504 16.531 23.609 1 98.75 106 ASP A C 1
ATOM 869 O O . ASP A 1 106 ? 8.422 16.766 24.391 1 98.75 106 ASP A O 1
ATOM 873 N N . HIS A 1 107 ? 7.676 16.5 22.344 1 98.69 107 HIS A N 1
ATOM 874 C CA . HIS A 1 107 ? 9.055 16.484 21.859 1 98.69 107 HIS A CA 1
ATOM 875 C C . HIS A 1 107 ? 9.266 17.547 20.766 1 98.69 107 HIS A C 1
ATOM 877 O O . HIS A 1 107 ? 10.188 18.359 20.859 1 98.69 107 HIS A O 1
ATOM 883 N N . LEU A 1 108 ? 8.398 17.625 19.797 1 98.75 108 LEU A N 1
ATOM 884 C CA . LEU A 1 108 ? 8.672 18.422 18.594 1 98.75 108 LEU A CA 1
ATOM 885 C C . LEU A 1 108 ? 8.453 19.906 18.859 1 98.75 108 LEU A C 1
ATOM 887 O O . LEU A 1 108 ? 9.359 20.719 18.672 1 98.75 108 LEU A O 1
ATOM 891 N N . LEU A 1 109 ? 7.312 20.25 19.422 1 98.62 109 LEU A N 1
ATOM 892 C CA . LEU A 1 109 ? 7.004 21.656 19.672 1 98.62 109 LEU A CA 1
ATOM 893 C C . LEU A 1 109 ? 7.941 22.25 20.719 1 98.62 109 LEU A C 1
ATOM 895 O O . LEU A 1 109 ? 8.508 23.328 20.516 1 98.62 109 LEU A O 1
ATOM 899 N N . PRO A 1 110 ? 8.25 21.516 21.781 1 98.31 110 PRO A N 1
ATOM 900 C CA . PRO A 1 110 ? 9.156 22.062 22.797 1 98.31 110 PRO A CA 1
ATOM 901 C C . PRO A 1 110 ? 10.578 22.266 22.266 1 98.31 110 PRO A C 1
ATOM 903 O O . PRO A 1 110 ? 11.32 23.094 22.812 1 98.31 110 PRO A O 1
ATOM 906 N N . SER A 1 111 ? 10.922 21.547 21.234 1 97.62 111 SER A N 1
ATOM 907 C CA . SER A 1 111 ? 12.289 21.609 20.719 1 97.62 111 SER A CA 1
ATOM 908 C C . SER A 1 111 ? 12.383 22.562 19.531 1 97.62 111 SER A C 1
ATOM 910 O O . SER A 1 111 ? 13.414 22.641 18.875 1 97.62 111 SER A O 1
ATOM 912 N N . THR A 1 112 ? 11.328 23.281 19.219 1 95.88 112 THR A N 1
ATOM 913 C CA . THR A 1 112 ? 11.234 24.109 18.031 1 95.88 112 THR A CA 1
ATOM 914 C C . THR A 1 112 ? 11.492 25.578 18.359 1 95.88 112 THR A C 1
ATOM 916 O O . THR A 1 112 ? 10.953 26.109 19.344 1 95.88 112 THR A O 1
ATOM 919 N N . SER A 1 113 ? 12.375 26.234 17.625 1 93.94 113 SER A N 1
ATOM 920 C CA . SER A 1 113 ? 12.648 27.656 17.812 1 93.94 113 SER A CA 1
ATOM 921 C C . SER A 1 113 ? 12.32 28.453 16.547 1 93.94 113 SER A C 1
ATOM 923 O O . SER A 1 113 ? 12.016 29.641 16.609 1 93.94 113 SER A O 1
ATOM 925 N N . GLN A 1 114 ? 12.281 27.781 15.414 1 94.38 114 GLN A N 1
ATOM 926 C CA . GLN A 1 114 ? 12.055 28.453 14.141 1 94.38 114 GLN A CA 1
ATOM 927 C C . GLN A 1 114 ? 10.562 28.609 13.852 1 94.38 114 GLN A C 1
ATOM 929 O O . GLN A 1 114 ? 9.773 27.703 14.141 1 94.38 114 GLN A O 1
ATOM 934 N N . CYS A 1 115 ? 10.234 29.688 13.312 1 96 115 CYS A N 1
ATOM 935 C CA . CYS A 1 115 ? 8.844 30.016 13.023 1 96 115 CYS A CA 1
ATOM 936 C C . CYS A 1 115 ? 8.227 28.984 12.086 1 96 115 CYS A C 1
ATOM 938 O O . CYS A 1 115 ? 7.148 28.453 12.359 1 96 115 CYS A O 1
ATOM 940 N N . GLU A 1 116 ? 8.906 28.656 11 1 96.94 116 GLU A N 1
ATOM 941 C CA . GLU A 1 116 ? 8.375 27.734 10 1 96.94 116 GLU A CA 1
ATOM 942 C C . GLU A 1 116 ? 8.094 26.359 10.609 1 96.94 116 GLU A C 1
ATOM 944 O O . GLU A 1 116 ? 7.07 25.734 10.305 1 96.94 116 GLU A O 1
ATOM 949 N N . SER A 1 117 ? 8.977 25.906 11.477 1 97.25 117 SER A N 1
ATOM 950 C CA . SER A 1 117 ? 8.789 24.625 12.156 1 97.25 117 SER A CA 1
ATOM 951 C C . SER A 1 117 ? 7.586 24.672 13.094 1 97.25 117 SER A C 1
ATOM 953 O O . SER A 1 117 ? 6.836 23.703 13.195 1 97.25 117 SER A O 1
ATOM 955 N N . CYS A 1 118 ? 7.457 25.781 13.68 1 97.88 118 CYS A N 1
ATOM 956 C CA . CYS A 1 118 ? 6.324 25.953 14.578 1 97.88 118 CYS A CA 1
ATOM 957 C C . CYS A 1 118 ? 5.004 25.844 13.82 1 97.88 118 CYS A C 1
ATOM 959 O O . CYS A 1 118 ? 4.102 25.125 14.242 1 97.88 118 CYS A O 1
ATOM 961 N N . VAL A 1 119 ? 4.914 26.516 12.688 1 98.62 119 VAL A N 1
ATOM 962 C CA . VAL A 1 119 ? 3.725 26.453 11.844 1 98.62 119 VAL A CA 1
ATOM 963 C C . VAL A 1 119 ? 3.502 25.031 11.367 1 98.62 119 VAL A C 1
ATOM 965 O O . VAL A 1 119 ? 2.377 24.531 11.398 1 98.62 119 VAL A O 1
ATOM 968 N N . PHE A 1 120 ? 4.602 24.375 11.031 1 98.62 120 PHE A N 1
ATOM 969 C CA . PHE A 1 120 ? 4.574 23.016 10.508 1 98.62 120 PHE A CA 1
ATOM 970 C C . PHE A 1 120 ? 3.961 22.062 11.531 1 98.62 120 PHE A C 1
ATOM 972 O O . PHE A 1 120 ? 3.047 21.297 11.203 1 98.62 120 PHE A O 1
ATOM 979 N N . TYR A 1 121 ? 4.34 22.109 12.742 1 98.81 121 TYR A N 1
ATOM 980 C CA . TYR A 1 121 ? 3.918 21.156 13.75 1 98.81 121 TYR A CA 1
ATOM 981 C C . TYR A 1 121 ? 2.504 21.453 14.234 1 98.81 121 TYR A C 1
ATOM 983 O O . TYR A 1 121 ? 1.74 20.531 14.547 1 98.81 121 TYR A O 1
ATOM 991 N N . HIS A 1 122 ? 2.184 22.688 14.297 1 98.75 122 HIS A N 1
ATOM 992 C CA . HIS A 1 122 ? 0.807 23 14.664 1 98.75 122 HIS A CA 1
ATOM 993 C C . HIS A 1 122 ? -0.167 22.562 13.578 1 98.75 122 HIS A C 1
ATOM 995 O O . HIS A 1 122 ? -1.275 22.109 13.867 1 98.75 122 HIS A O 1
ATOM 1001 N N . ARG A 1 123 ? 0.234 22.75 12.297 1 98.81 123 ARG A N 1
ATOM 1002 C CA . ARG A 1 123 ? -0.58 22.203 11.219 1 98.81 123 ARG A CA 1
ATOM 1003 C C . ARG A 1 123 ? -0.757 20.703 11.367 1 98.81 123 ARG A C 1
ATOM 1005 O O . ARG A 1 123 ? -1.874 20.188 11.258 1 98.81 123 ARG A O 1
ATOM 1012 N N . MET A 1 124 ? 0.31 19.969 11.641 1 98.81 124 MET A N 1
ATOM 1013 C CA . MET A 1 124 ? 0.262 18.531 11.812 1 98.81 124 MET A CA 1
ATOM 1014 C C . MET A 1 124 ? -0.667 18.141 12.953 1 98.81 124 MET A C 1
ATOM 1016 O O . MET A 1 124 ? -1.476 17.219 12.82 1 98.81 124 MET A O 1
ATOM 1020 N N . LYS A 1 125 ? -0.497 18.891 14.078 1 98.81 125 LYS A N 1
ATOM 1021 C CA . LYS A 1 125 ? -1.357 18.625 15.227 1 98.81 125 LYS A CA 1
ATOM 1022 C C . LYS A 1 125 ? -2.828 18.812 14.867 1 98.81 125 LYS A C 1
ATOM 1024 O O . LYS A 1 125 ? -3.672 17.984 15.211 1 98.81 125 LYS A O 1
ATOM 1029 N N . GLY A 1 126 ? -3.111 19.922 14.219 1 98.88 126 GLY A N 1
ATOM 1030 C CA . GLY A 1 126 ? -4.465 20.156 13.734 1 98.88 126 GLY A CA 1
ATOM 1031 C C . GLY A 1 126 ? -4.973 19.047 12.828 1 98.88 126 GLY A C 1
ATOM 1032 O O . GLY A 1 126 ? -6.117 18.609 12.953 1 98.88 126 GLY A O 1
ATOM 1033 N N . ASP A 1 127 ? -4.137 18.594 11.938 1 98.88 127 ASP A N 1
ATOM 1034 C CA . ASP A 1 127 ? -4.5 17.531 11.008 1 98.88 127 ASP A CA 1
ATOM 1035 C C . ASP A 1 127 ? -4.914 16.266 11.75 1 98.88 127 ASP A C 1
ATOM 1037 O O . ASP A 1 127 ? -5.938 15.656 11.43 1 98.88 127 ASP A O 1
ATOM 1041 N N . TYR A 1 128 ? -4.184 15.844 12.703 1 98.88 128 TYR A N 1
ATOM 1042 C CA . TYR A 1 128 ? -4.422 14.555 13.344 1 98.88 128 TYR A CA 1
ATOM 1043 C C . TYR A 1 128 ? -5.637 14.625 14.266 1 98.88 128 TYR A C 1
ATOM 1045 O O . TYR A 1 128 ? -6.363 13.641 14.414 1 98.88 128 TYR A O 1
ATOM 1053 N N . TYR A 1 129 ? -5.879 15.82 14.852 1 98.88 129 TYR A N 1
ATOM 1054 C CA . TYR A 1 129 ? -7.152 16 15.531 1 98.88 129 TYR A CA 1
ATOM 1055 C C . TYR A 1 129 ? -8.312 16 14.547 1 98.88 129 TYR A C 1
ATOM 1057 O O . TYR A 1 129 ? -9.391 15.5 14.844 1 98.88 129 TYR A O 1
ATOM 1065 N N . ARG A 1 130 ? -8.102 16.609 13.391 1 98.81 130 ARG A N 1
ATOM 1066 C CA . ARG A 1 130 ? -9.133 16.594 12.352 1 98.81 130 ARG A CA 1
ATOM 1067 C C . ARG A 1 130 ? -9.438 15.156 11.914 1 98.81 130 ARG A C 1
ATOM 1069 O O . ARG A 1 130 ? -10.602 14.805 11.703 1 98.81 130 ARG A O 1
ATOM 1076 N N . TYR A 1 131 ? -8.367 14.305 11.805 1 98.75 131 TYR A N 1
ATOM 1077 C CA . TYR A 1 131 ? -8.57 12.898 11.445 1 98.75 131 TYR A CA 1
ATOM 1078 C C . TYR A 1 131 ? -9.391 12.18 12.508 1 98.75 131 TYR A C 1
ATOM 1080 O O . TYR A 1 131 ? -10.266 11.375 12.188 1 98.75 131 TYR A O 1
ATOM 1088 N N . LEU A 1 132 ? -9.117 12.516 13.773 1 98.75 132 LEU A N 1
ATOM 1089 C CA . LEU A 1 132 ? -9.922 11.953 14.844 1 98.75 132 LEU A CA 1
ATOM 1090 C C . LEU A 1 132 ? -11.383 12.375 14.719 1 98.75 132 LEU A C 1
ATOM 1092 O O . LEU A 1 132 ? -12.289 11.547 14.859 1 98.75 132 LEU A O 1
ATOM 1096 N N . ALA A 1 133 ? -11.625 13.594 14.391 1 98.69 133 ALA A N 1
ATOM 1097 C CA . ALA A 1 133 ? -12.969 14.148 14.328 1 98.69 133 ALA A CA 1
ATOM 1098 C C . ALA A 1 133 ? -13.766 13.531 13.18 1 98.69 133 ALA A C 1
ATOM 1100 O O . ALA A 1 133 ? -15 13.578 13.172 1 98.69 133 ALA A O 1
ATOM 1101 N N . GLU A 1 134 ? -13.094 12.992 12.203 1 97.5 134 GLU A N 1
ATOM 1102 C CA . GLU A 1 134 ? -13.734 12.43 11.016 1 97.5 134 GLU A CA 1
ATOM 1103 C C . GLU A 1 134 ? -14.625 11.242 11.375 1 97.5 134 GLU A C 1
ATOM 1105 O O . GLU A 1 134 ? -15.641 11.008 10.719 1 97.5 134 GLU A O 1
ATOM 1110 N N . PHE A 1 135 ? -14.234 10.445 12.414 1 97.88 135 PHE A N 1
ATOM 1111 C CA . PHE A 1 135 ? -14.977 9.219 12.641 1 97.88 135 PHE A CA 1
ATOM 1112 C C . PHE A 1 135 ? -15.531 9.164 14.055 1 97.88 135 PHE A C 1
ATOM 1114 O O . PHE A 1 135 ? -16.328 8.281 14.391 1 97.88 135 PHE A O 1
ATOM 1121 N N . LYS A 1 136 ? -15.094 10.164 14.898 1 97.75 136 LYS A N 1
ATOM 1122 C CA . LYS A 1 136 ? -15.703 10.25 16.219 1 97.75 136 LYS A CA 1
ATOM 1123 C C . LYS A 1 136 ? -17.109 10.828 16.141 1 97.75 136 LYS A C 1
ATOM 1125 O O . LYS A 1 136 ? -17.5 11.414 15.133 1 97.75 136 LYS A O 1
ATOM 1130 N N . VAL A 1 137 ? -17.891 10.602 17.234 1 96 137 VAL A N 1
ATOM 1131 C CA . VAL A 1 137 ? -19.281 11.047 17.234 1 96 137 VAL A CA 1
ATOM 1132 C C . VAL A 1 137 ? -19.578 11.82 18.516 1 96 137 VAL A C 1
ATOM 1134 O O . VAL A 1 137 ? -18.891 11.656 19.516 1 96 137 VAL A O 1
ATOM 1137 N N . GLY A 1 138 ? -20.531 12.719 18.469 1 96.44 138 GLY A N 1
ATOM 1138 C CA . GLY A 1 138 ? -21.016 13.445 19.625 1 96.44 138 GLY A CA 1
ATOM 1139 C C . GLY A 1 138 ? -19.953 14.289 20.297 1 96.44 138 GLY A C 1
ATOM 1140 O O . GLY A 1 138 ? -19.266 15.07 19.625 1 96.44 138 GLY A O 1
ATOM 1141 N N . ILE A 1 139 ? -19.797 14.094 21.516 1 97.69 139 ILE A N 1
ATOM 1142 C CA . ILE A 1 139 ? -18.938 14.938 22.344 1 97.69 139 ILE A CA 1
ATOM 1143 C C . ILE A 1 139 ? -17.469 14.703 21.969 1 97.69 139 ILE A C 1
ATOM 1145 O O . ILE A 1 139 ? -16.672 15.641 21.969 1 97.69 139 ILE A O 1
ATOM 1149 N N . GLU A 1 140 ? -17.203 13.484 21.641 1 97.88 140 GLU A N 1
ATOM 1150 C CA . GLU A 1 140 ? -15.836 13.156 21.266 1 97.88 140 GLU A CA 1
ATOM 1151 C C . GLU A 1 140 ? -15.445 13.836 19.953 1 97.88 140 GLU A C 1
ATOM 1153 O O . GLU A 1 140 ? -14.312 14.281 19.781 1 97.88 140 GLU A O 1
ATOM 1158 N N . MET A 1 141 ? -16.391 13.867 19 1 98.19 141 MET A N 1
ATOM 1159 C CA . MET A 1 141 ? -16.156 14.578 17.75 1 98.19 141 MET A CA 1
ATOM 1160 C C . MET A 1 141 ? -15.953 16.062 18 1 98.19 141 MET A C 1
ATOM 1162 O O . MET A 1 141 ? -15.023 16.672 17.453 1 98.19 141 MET A O 1
ATOM 1166 N N . GLU A 1 142 ? -16.734 16.672 18.812 1 98.06 142 GLU A N 1
ATOM 1167 C CA . GLU A 1 142 ? -16.656 18.094 19.109 1 98.06 142 GLU A CA 1
ATOM 1168 C C . GLU A 1 142 ? -15.328 18.438 19.781 1 98.06 142 GLU A C 1
ATOM 1170 O O . GLU A 1 142 ? -14.719 19.469 19.469 1 98.06 142 GLU A O 1
ATOM 1175 N N . LYS A 1 143 ? -14.977 17.609 20.719 1 98.56 143 LYS A N 1
ATOM 1176 C CA . LYS A 1 143 ? -13.711 17.828 21.406 1 98.56 143 LYS A CA 1
ATOM 1177 C C . LYS A 1 143 ? -12.531 17.766 20.438 1 98.56 143 LYS A C 1
ATOM 1179 O O . LYS A 1 143 ? -11.656 18.625 20.453 1 98.56 143 LYS A O 1
ATOM 1184 N N . ALA A 1 144 ? -12.523 16.75 19.609 1 98.81 144 ALA A N 1
ATOM 1185 C CA . ALA A 1 144 ? -11.461 16.594 18.609 1 98.81 144 ALA A CA 1
ATOM 1186 C C . ALA A 1 144 ? -11.438 17.781 17.656 1 98.81 144 ALA A C 1
ATOM 1188 O O . ALA A 1 144 ? -10.375 18.328 17.344 1 98.81 144 ALA A O 1
ATOM 1189 N N . ALA A 1 145 ? -12.617 18.156 17.203 1 98.69 145 ALA A N 1
ATOM 1190 C CA . ALA A 1 145 ? -12.734 19.297 16.281 1 98.69 145 ALA A CA 1
ATOM 1191 C C . ALA A 1 145 ? -12.227 20.578 16.922 1 98.69 145 ALA A C 1
ATOM 1193 O O . ALA A 1 145 ? -11.539 21.375 16.281 1 98.69 145 ALA A O 1
ATOM 1194 N N . SER A 1 146 ? -12.555 20.781 18.156 1 98.62 146 SER A N 1
ATOM 1195 C CA . SER A 1 146 ? -12.125 21.969 18.875 1 98.62 146 SER A CA 1
ATOM 1196 C C . SER A 1 146 ? -10.609 22 19.047 1 98.62 146 SER A C 1
ATOM 1198 O O . SER A 1 146 ? -9.984 23.047 18.875 1 98.62 146 SER A O 1
ATOM 1200 N N . GLU A 1 147 ? -10.094 20.859 19.406 1 98.81 147 GLU A N 1
ATOM 1201 C CA . GLU A 1 147 ? -8.641 20.781 19.531 1 98.81 147 GLU A CA 1
ATOM 1202 C C . GLU A 1 147 ? -7.953 21.031 18.188 1 98.81 147 GLU A C 1
ATOM 1204 O O . GLU A 1 147 ? -6.898 21.672 18.141 1 98.81 147 GLU A O 1
ATOM 1209 N N . SER A 1 148 ? -8.523 20.484 17.156 1 98.88 148 SER A N 1
ATOM 1210 C CA . SER A 1 148 ? -8.016 20.75 15.805 1 98.88 148 SER A CA 1
ATOM 1211 C C . SER A 1 148 ? -8.023 22.234 15.484 1 98.88 148 SER A C 1
ATOM 1213 O O . SER A 1 148 ? -7.004 22.797 15.062 1 98.88 148 SER A O 1
ATOM 1215 N N . MET A 1 149 ? -9.102 22.891 15.758 1 98.5 149 MET A N 1
ATOM 1216 C CA . MET A 1 149 ? -9.258 24.328 15.5 1 98.5 149 MET A CA 1
ATOM 1217 C C . MET A 1 149 ? -8.219 25.125 16.281 1 98.5 149 MET A C 1
ATOM 1219 O O . MET A 1 149 ? -7.609 26.047 15.742 1 98.5 149 MET A O 1
ATOM 1223 N N . LYS A 1 150 ? -8.086 24.781 17.5 1 98.75 150 LYS A N 1
ATOM 1224 C CA . LYS A 1 150 ? -7.125 25.484 18.344 1 98.75 150 LYS A CA 1
ATOM 1225 C C . LYS A 1 150 ? -5.711 25.375 17.766 1 98.75 150 LYS A C 1
ATOM 1227 O O . LYS A 1 150 ? -4.984 26.359 17.703 1 98.75 150 LYS A O 1
ATOM 1232 N N . ALA A 1 151 ? -5.344 24.156 17.391 1 98.81 151 ALA A N 1
ATOM 1233 C CA . ALA A 1 151 ? -4.008 23.938 16.844 1 98.81 151 ALA A CA 1
ATOM 1234 C C . ALA A 1 151 ? -3.807 24.734 15.555 1 98.81 151 ALA A C 1
ATOM 1236 O O . ALA A 1 151 ? -2.775 25.391 15.383 1 98.81 151 ALA A O 1
ATOM 1237 N N . TYR A 1 152 ? -4.793 24.688 14.68 1 98.81 152 TYR A N 1
ATOM 1238 C CA . TYR A 1 152 ? -4.711 25.453 13.438 1 98.81 152 TYR A CA 1
ATOM 1239 C C . TYR A 1 152 ? -4.609 26.938 13.719 1 98.81 152 TYR A C 1
ATOM 1241 O O . TYR A 1 152 ? -3.836 27.656 13.062 1 98.81 152 TYR A O 1
ATOM 1249 N N . ASP A 1 153 ? -5.336 27.438 14.688 1 98.5 153 ASP A N 1
ATOM 1250 C CA . ASP A 1 153 ? -5.348 28.859 15.016 1 98.5 153 ASP A CA 1
ATOM 1251 C C . ASP A 1 153 ? -3.969 29.328 15.461 1 98.5 153 ASP A C 1
ATOM 1253 O O . ASP A 1 153 ? -3.502 30.391 15.039 1 98.5 153 ASP A O 1
ATOM 1257 N N . ILE A 1 154 ? -3.408 28.578 16.297 1 98.56 154 ILE A N 1
ATOM 1258 C CA . ILE A 1 154 ? -2.064 28.922 16.75 1 98.56 154 ILE A CA 1
ATOM 1259 C C . ILE A 1 154 ? -1.107 28.938 15.562 1 98.56 154 ILE A C 1
ATOM 1261 O O . ILE A 1 154 ? -0.286 29.844 15.438 1 98.56 154 ILE A O 1
ATOM 1265 N N . GLY A 1 155 ? -1.217 27.906 14.695 1 98.62 155 GLY A N 1
ATOM 1266 C CA . GLY A 1 155 ? -0.411 27.891 13.484 1 98.62 155 GLY A CA 1
ATOM 1267 C C . GLY A 1 155 ? -0.636 29.094 12.594 1 98.62 155 GLY A C 1
ATOM 1268 O O . GLY A 1 155 ? 0.316 29.656 12.039 1 98.62 155 GLY A O 1
ATOM 1269 N N . ILE A 1 156 ? -1.875 29.484 12.453 1 98.25 156 ILE A N 1
ATOM 1270 C CA . ILE A 1 156 ? -2.238 30.594 11.594 1 98.25 156 ILE A CA 1
ATOM 1271 C C . ILE A 1 156 ? -1.615 31.891 12.125 1 98.25 156 ILE A C 1
ATOM 1273 O O . ILE A 1 156 ? -1.077 32.688 11.359 1 98.25 156 ILE A O 1
ATOM 1277 N N . LYS A 1 157 ? -1.674 32.094 13.391 1 98.06 157 LYS A N 1
ATOM 1278 C CA . LYS A 1 157 ? -1.059 33.281 13.992 1 98.06 157 LYS A CA 1
ATOM 1279 C C . LYS A 1 157 ? 0.452 33.281 13.773 1 98.06 157 LYS A C 1
ATOM 1281 O O . LYS A 1 157 ? 1.026 34.312 13.406 1 98.06 157 LYS A O 1
ATOM 1286 N N . ALA A 1 158 ? 1.051 32.188 13.961 1 97.62 158 ALA A N 1
ATOM 1287 C CA . ALA A 1 158 ? 2.492 32.062 13.75 1 97.62 158 ALA A CA 1
ATOM 1288 C C . ALA A 1 158 ? 2.846 32.281 12.281 1 97.62 158 ALA A C 1
ATOM 1290 O O . ALA A 1 158 ? 3.898 32.844 11.961 1 97.62 158 ALA A O 1
ATOM 1291 N N . ALA A 1 159 ? 2 31.859 11.367 1 98.12 159 ALA A N 1
ATOM 1292 C CA . ALA A 1 159 ? 2.256 31.859 9.93 1 98.12 159 ALA A CA 1
ATOM 1293 C C . ALA A 1 159 ? 2.225 33.281 9.367 1 98.12 159 ALA A C 1
ATOM 1295 O O . ALA A 1 159 ? 2.676 33.5 8.242 1 98.12 159 ALA A O 1
ATOM 1296 N N . SER A 1 160 ? 1.73 34.219 10.148 1 96.12 160 SER A N 1
ATOM 1297 C CA . SER A 1 160 ? 1.642 35.594 9.695 1 96.12 160 SER A CA 1
ATOM 1298 C C . SER A 1 160 ? 3.023 36.188 9.391 1 96.12 160 SER A C 1
ATOM 1300 O O . SER A 1 160 ? 3.146 37.156 8.648 1 96.12 160 SER A O 1
ATOM 1302 N N . LYS A 1 161 ? 4.098 35.562 9.961 1 96.5 161 LYS A N 1
ATOM 1303 C CA . LYS A 1 161 ? 5.473 36 9.773 1 96.5 161 LYS A CA 1
ATOM 1304 C C . LYS A 1 161 ? 6.074 35.406 8.5 1 96.5 161 LYS A C 1
ATOM 1306 O O . LYS A 1 161 ? 7.156 35.844 8.07 1 96.5 161 LYS A O 1
ATOM 1311 N N . LEU A 1 162 ? 5.418 34.5 7.914 1 97.19 162 LEU A N 1
ATOM 1312 C CA . LEU A 1 162 ? 5.906 33.844 6.703 1 97.19 162 LEU A CA 1
ATOM 1313 C C . LEU A 1 162 ? 5.297 34.5 5.461 1 97.19 162 LEU A C 1
ATOM 1315 O O . LEU A 1 162 ? 4.199 35.031 5.516 1 97.19 162 LEU A O 1
ATOM 1319 N N . ALA A 1 163 ? 6.027 34.406 4.34 1 95.75 163 ALA A N 1
ATOM 1320 C CA . ALA A 1 163 ? 5.5 34.906 3.076 1 95.75 163 ALA A CA 1
ATOM 1321 C C . ALA A 1 163 ? 4.23 34.156 2.672 1 95.75 163 ALA A C 1
ATOM 1323 O O . ALA A 1 163 ? 4.113 32.969 2.895 1 95.75 163 ALA A O 1
ATOM 1324 N N . PRO A 1 164 ? 3.324 34.844 1.971 1 96.56 164 PRO A N 1
ATOM 1325 C CA . PRO A 1 164 ? 2.066 34.219 1.554 1 96.56 164 PRO A CA 1
ATOM 1326 C C . PRO A 1 164 ? 2.281 33 0.628 1 96.56 164 PRO A C 1
ATOM 1328 O O . PRO A 1 164 ? 1.395 32.156 0.49 1 96.56 164 PRO A O 1
ATOM 1331 N N . THR A 1 165 ? 3.381 32.906 0.033 1 96.44 165 THR A N 1
ATOM 1332 C CA . THR A 1 165 ? 3.646 31.844 -0.91 1 96.44 165 THR A CA 1
ATOM 1333 C C . THR A 1 165 ? 4.371 30.688 -0.22 1 96.44 165 THR A C 1
ATOM 1335 O O . THR A 1 165 ? 4.656 29.656 -0.845 1 96.44 165 THR A O 1
ATOM 1338 N N . ASN A 1 166 ? 4.684 30.906 1.044 1 96 166 ASN A N 1
ATOM 1339 C CA . ASN A 1 166 ? 5.367 29.859 1.78 1 96 166 ASN A CA 1
ATOM 1340 C C . ASN A 1 166 ? 4.539 28.578 1.815 1 96 166 ASN A C 1
ATOM 1342 O O . ASN A 1 166 ? 3.354 28.609 2.145 1 96 166 ASN A O 1
ATOM 1346 N N . LEU A 1 167 ? 5.188 27.469 1.564 1 95.69 167 LEU A N 1
ATOM 1347 C CA . LEU A 1 167 ? 4.492 26.188 1.4 1 95.69 167 LEU A CA 1
ATOM 1348 C C . LEU A 1 167 ? 3.812 25.766 2.699 1 95.69 167 LEU A C 1
ATOM 1350 O O . LEU A 1 167 ? 2.691 25.25 2.682 1 95.69 167 LEU A O 1
ATOM 1354 N N . VAL A 1 168 ? 4.438 25.906 3.766 1 97.19 168 VAL A N 1
ATOM 1355 C CA . VAL A 1 168 ? 3.889 25.5 5.059 1 97.19 168 VAL A CA 1
ATOM 1356 C C . VAL A 1 168 ? 2.674 26.359 5.395 1 97.19 168 VAL A C 1
ATOM 1358 O O . VAL A 1 168 ? 1.667 25.859 5.898 1 97.19 168 VAL A O 1
ATOM 1361 N N . ARG A 1 169 ? 2.748 27.672 5.145 1 97.88 169 ARG A N 1
ATOM 1362 C CA . ARG A 1 169 ? 1.631 28.594 5.363 1 97.88 169 ARG A CA 1
ATOM 1363 C C . ARG A 1 169 ? 0.45 28.234 4.465 1 97.88 169 ARG A C 1
ATOM 1365 O O . ARG A 1 169 ? -0.691 28.172 4.926 1 97.88 169 ARG A O 1
ATOM 1372 N N . LEU A 1 170 ? 0.75 27.984 3.209 1 98 170 LEU A N 1
ATOM 1373 C CA . LEU A 1 170 ? -0.299 27.641 2.256 1 98 170 LEU A CA 1
ATOM 1374 C C . LEU A 1 170 ? -0.966 26.328 2.639 1 98 170 LEU A C 1
ATOM 1376 O O . LEU A 1 170 ? -2.191 26.203 2.58 1 98 170 LEU A O 1
ATOM 1380 N N . SER A 1 171 ? -0.177 25.344 3.018 1 98.06 171 SER A N 1
ATOM 1381 C CA . SER A 1 171 ? -0.707 24.047 3.412 1 98.06 171 SER A CA 1
ATOM 1382 C C . SER A 1 171 ? -1.583 24.156 4.656 1 98.06 171 SER A C 1
ATOM 1384 O O . SER A 1 171 ? -2.6 23.469 4.766 1 98.06 171 SER A O 1
ATOM 1386 N N . LEU A 1 172 ? -1.16 24.969 5.559 1 98.69 172 LEU A N 1
ATOM 1387 C CA . LEU A 1 172 ? -1.949 25.219 6.758 1 98.69 172 LEU A CA 1
ATOM 1388 C C . LEU A 1 172 ? -3.303 25.828 6.402 1 98.69 172 LEU A C 1
ATOM 1390 O O . LEU A 1 172 ? -4.34 25.375 6.902 1 98.69 172 LEU A O 1
ATOM 1394 N N . ALA A 1 173 ? -3.275 26.828 5.547 1 98.56 173 ALA A N 1
ATOM 1395 C CA . ALA A 1 173 ? -4.52 27.469 5.125 1 98.56 173 ALA A CA 1
ATOM 1396 C C . ALA A 1 173 ? -5.453 26.453 4.457 1 98.56 173 ALA A C 1
ATOM 1398 O O . ALA A 1 173 ? -6.66 26.453 4.715 1 98.56 173 ALA A O 1
ATOM 1399 N N . LEU A 1 174 ? -4.875 25.656 3.621 1 98.56 174 LEU A N 1
ATOM 1400 C CA . LEU A 1 174 ? -5.648 24.625 2.93 1 98.56 174 LEU A CA 1
ATOM 1401 C C . LEU A 1 174 ? -6.316 23.688 3.928 1 98.56 174 LEU A C 1
ATOM 1403 O O . LEU A 1 174 ? -7.535 23.484 3.883 1 98.56 174 LEU A O 1
ATOM 1407 N N . ASN A 1 175 ? -5.555 23.125 4.82 1 98.56 175 ASN A N 1
ATOM 1408 C CA . ASN A 1 175 ? -6.059 22.125 5.75 1 98.56 175 ASN A CA 1
ATOM 1409 C C . ASN A 1 175 ? -7.07 22.719 6.723 1 98.56 175 ASN A C 1
ATOM 1411 O O . ASN A 1 175 ? -8.047 22.078 7.086 1 98.56 175 ASN A O 1
ATOM 1415 N N . PHE A 1 176 ? -6.824 23.938 7.141 1 98.75 176 PHE A N 1
ATOM 1416 C CA . PHE A 1 176 ? -7.781 24.609 8.008 1 98.75 176 PHE A CA 1
ATOM 1417 C C . PHE A 1 176 ? -9.117 24.797 7.305 1 98.75 176 PHE A C 1
ATOM 1419 O O . PHE A 1 176 ? -10.18 24.578 7.895 1 98.75 176 PHE A O 1
ATOM 1426 N N . SER A 1 177 ? -9.062 25.219 6.062 1 98.69 177 SER A N 1
ATOM 1427 C CA . SER A 1 177 ? -10.297 25.391 5.309 1 98.69 177 SER A CA 1
ATOM 1428 C C . SER A 1 177 ? -11.07 24.078 5.184 1 98.69 177 SER A C 1
ATOM 1430 O O . SER A 1 177 ? -12.305 24.078 5.211 1 98.69 177 SER A O 1
ATOM 1432 N N . VAL A 1 178 ? -10.375 22.984 5.047 1 98.38 178 VAL A N 1
ATOM 1433 C CA . VAL A 1 178 ? -11.008 21.672 4.957 1 98.38 178 VAL A CA 1
ATOM 1434 C C . VAL A 1 178 ? -11.688 21.328 6.281 1 98.38 178 VAL A C 1
ATOM 1436 O O . VAL A 1 178 ? -12.805 20.797 6.297 1 98.38 178 VAL A O 1
ATOM 1439 N N . LEU A 1 179 ? -11.023 21.625 7.414 1 98.62 179 LEU A N 1
ATOM 1440 C CA . LEU A 1 179 ? -11.664 21.438 8.711 1 98.62 179 LEU A CA 1
ATOM 1441 C C . LEU A 1 179 ? -12.984 22.203 8.773 1 98.62 179 LEU A C 1
ATOM 1443 O O . LEU A 1 179 ? -14.008 21.641 9.172 1 98.62 179 LEU A O 1
ATOM 1447 N N . LEU A 1 180 ? -12.938 23.484 8.383 1 98.25 180 LEU A N 1
ATOM 1448 C CA . LEU A 1 180 ? -14.102 24.359 8.453 1 98.25 180 LEU A CA 1
ATOM 1449 C C . LEU A 1 180 ? -15.25 23.797 7.613 1 98.25 180 LEU A C 1
ATOM 1451 O O . LEU A 1 180 ? -16.406 23.812 8.047 1 98.25 180 LEU A O 1
ATOM 1455 N N . TYR A 1 181 ? -14.93 23.281 6.473 1 97.81 181 TYR A N 1
ATOM 1456 C CA . TYR A 1 181 ? -15.953 22.828 5.543 1 97.81 181 TYR A CA 1
ATOM 1457 C C . TYR A 1 181 ? -16.484 21.453 5.949 1 97.81 181 TYR A C 1
ATOM 1459 O O . TYR A 1 181 ? -17.688 21.266 6.141 1 97.81 181 TYR A O 1
ATOM 1467 N N . ASP A 1 182 ? -15.594 20.5 6.141 1 96.62 182 ASP A N 1
ATOM 1468 C CA . ASP A 1 182 ? -15.961 19.094 6.223 1 96.62 182 ASP A CA 1
ATOM 1469 C C . ASP A 1 182 ? -16.422 18.734 7.629 1 96.62 182 ASP A C 1
ATOM 1471 O O . ASP A 1 182 ? -17.281 17.859 7.797 1 96.62 182 ASP A O 1
ATOM 1475 N N . ILE A 1 183 ? -15.805 19.344 8.602 1 97.44 183 ILE A N 1
ATOM 1476 C CA . ILE A 1 183 ? -16.047 18.891 9.969 1 97.44 183 ILE A CA 1
ATOM 1477 C C . ILE A 1 183 ? -16.938 19.906 10.695 1 97.44 183 ILE A C 1
ATOM 1479 O O . ILE A 1 183 ? -17.953 19.547 11.273 1 97.44 183 ILE A O 1
ATOM 1483 N N . MET A 1 184 ? -16.516 21.172 10.602 1 96.44 184 MET A N 1
ATOM 1484 C CA . MET A 1 184 ? -17.203 22.203 11.359 1 96.44 184 MET A CA 1
ATOM 1485 C C . MET A 1 184 ? -18.469 22.656 10.641 1 96.44 184 MET A C 1
ATOM 1487 O O . MET A 1 184 ? -19.344 23.297 11.242 1 96.44 184 MET A O 1
ATOM 1491 N N . LYS A 1 185 ? -18.641 22.422 9.367 1 95.62 185 LYS A N 1
ATOM 1492 C CA . LYS A 1 185 ? -19.797 22.734 8.547 1 95.62 185 LYS A CA 1
ATOM 1493 C C . LYS A 1 185 ? -20 24.25 8.453 1 95.62 185 LYS A C 1
ATOM 1495 O O . LYS A 1 185 ? -21.125 24.734 8.609 1 95.62 185 LYS A O 1
ATOM 1500 N N . PHE A 1 186 ? -18.922 24.906 8.312 1 96.38 186 PHE A N 1
ATOM 1501 C CA . PHE A 1 186 ? -18.906 26.344 8.016 1 96.38 186 PHE A CA 1
ATOM 1502 C C . PHE A 1 186 ? -18.406 26.594 6.602 1 96.38 186 PHE A C 1
ATOM 1504 O O . PHE A 1 186 ? -17.297 27.109 6.41 1 96.38 186 PHE A O 1
ATOM 1511 N N . PRO A 1 187 ? -19.219 26.266 5.543 1 96.75 187 PRO A N 1
ATOM 1512 C CA . PRO A 1 187 ? -18.75 26.328 4.156 1 96.75 187 PRO A CA 1
ATOM 1513 C C . PRO A 1 187 ? -18.344 27.734 3.738 1 96.75 187 PRO A C 1
ATOM 1515 O O . PRO A 1 187 ? -17.391 27.906 2.965 1 96.75 187 PRO A O 1
ATOM 1518 N N . GLU A 1 188 ? -18.984 28.781 4.254 1 97.06 188 GLU A N 1
ATOM 1519 C CA . GLU A 1 188 ? -18.656 30.156 3.887 1 97.06 188 GLU A CA 1
ATOM 1520 C C . GLU A 1 188 ? -17.297 30.562 4.449 1 97.06 188 GLU A C 1
ATOM 1522 O O . GLU A 1 188 ? -16.469 31.156 3.744 1 97.06 188 GLU A O 1
ATOM 1527 N N . LYS A 1 189 ? -17.156 30.234 5.707 1 97.5 189 LYS A N 1
ATOM 1528 C CA . LYS A 1 189 ? -15.852 30.531 6.309 1 97.5 189 LYS A CA 1
ATOM 1529 C C . LYS A 1 189 ? -14.734 29.781 5.598 1 97.5 189 LYS A C 1
ATOM 1531 O O . LYS A 1 189 ? -13.641 30.328 5.398 1 97.5 189 LYS A O 1
ATOM 1536 N N . ALA A 1 190 ? -15.008 28.5 5.301 1 98.19 190 ALA A N 1
ATOM 1537 C CA . ALA A 1 190 ? -14.039 27.703 4.562 1 98.19 190 ALA A CA 1
ATOM 1538 C C . ALA A 1 190 ? -13.68 28.359 3.232 1 98.19 190 ALA A C 1
ATOM 1540 O O . ALA A 1 190 ? -12.5 28.5 2.9 1 98.19 190 ALA A O 1
ATOM 1541 N N . PHE A 1 191 ? -14.719 28.75 2.5 1 97.88 191 PHE A N 1
ATOM 1542 C CA . PHE A 1 191 ? -14.57 29.422 1.213 1 97.88 191 PHE A CA 1
ATOM 1543 C C . PHE A 1 191 ? -13.711 30.672 1.346 1 97.88 191 PHE A C 1
ATOM 1545 O O . PHE A 1 191 ? -12.734 30.844 0.614 1 97.88 191 PHE A O 1
ATOM 1552 N N . PHE A 1 192 ? -13.977 31.547 2.297 1 97.81 192 PHE A N 1
ATOM 1553 C CA . PHE A 1 192 ? -13.289 32.812 2.453 1 97.81 192 PHE A CA 1
ATOM 1554 C C . PHE A 1 192 ? -11.836 32.594 2.848 1 97.81 192 PHE A C 1
ATOM 1556 O O . PHE A 1 192 ? -10.938 33.281 2.332 1 97.81 192 PHE A O 1
ATOM 1563 N N . HIS A 1 193 ? -11.656 31.688 3.773 1 97.94 193 HIS A N 1
ATOM 1564 C CA . HIS A 1 193 ? -10.297 31.406 4.215 1 97.94 193 HIS A CA 1
ATOM 1565 C C . HIS A 1 193 ? -9.43 30.906 3.061 1 97.94 193 HIS A C 1
ATOM 1567 O O . HIS A 1 193 ? -8.305 31.375 2.879 1 97.94 193 HIS A O 1
ATOM 1573 N N . ALA A 1 194 ? -9.938 29.969 2.295 1 98.31 194 ALA A N 1
ATOM 1574 C CA . ALA A 1 194 ? -9.211 29.422 1.155 1 98.31 194 ALA A CA 1
ATOM 1575 C C . ALA A 1 194 ? -8.961 30.484 0.095 1 98.31 194 ALA A C 1
ATOM 1577 O O . ALA A 1 194 ? -7.852 30.594 -0.433 1 98.31 194 ALA A O 1
ATOM 1578 N N . LYS A 1 195 ? -9.961 31.234 -0.181 1 98.06 195 LYS A N 1
ATOM 1579 C CA . LYS A 1 195 ? -9.859 32.281 -1.188 1 98.06 195 LYS A CA 1
ATOM 1580 C C . LYS A 1 195 ? -8.836 33.344 -0.774 1 98.06 195 LYS A C 1
ATOM 1582 O O . LYS A 1 195 ? -8.055 33.812 -1.602 1 98.06 195 LYS A O 1
ATOM 1587 N N . ASN A 1 196 ? -8.93 33.75 0.456 1 98.06 196 ASN A N 1
ATOM 1588 C CA . ASN A 1 196 ? -7.98 34.75 0.958 1 98.06 196 ASN A CA 1
ATOM 1589 C C . ASN A 1 196 ? -6.539 34.25 0.823 1 98.06 196 ASN A C 1
ATOM 1591 O O . ASN A 1 196 ? -5.66 35.031 0.418 1 98.06 196 ASN A O 1
ATOM 1595 N N . ALA A 1 197 ? -6.312 33.031 1.231 1 98 197 ALA A N 1
ATOM 1596 C CA . ALA A 1 197 ? -4.973 32.469 1.103 1 98 197 ALA A CA 1
ATOM 1597 C C . ALA A 1 197 ? -4.504 32.5 -0.35 1 98 197 ALA A C 1
ATOM 1599 O O . ALA A 1 197 ? -3.359 32.875 -0.635 1 98 197 ALA A O 1
ATOM 1600 N N . TYR A 1 198 ? -5.387 32.125 -1.258 1 97.69 198 TYR A N 1
ATOM 1601 C CA . TYR A 1 198 ? -5.098 32.125 -2.688 1 97.69 198 TYR A CA 1
ATOM 1602 C C . TYR A 1 198 ? -4.789 33.531 -3.176 1 97.69 198 TYR A C 1
ATOM 1604 O O . TYR A 1 198 ? -3.762 33.75 -3.822 1 97.69 198 TYR A O 1
ATOM 1612 N N . ASP A 1 199 ? -5.598 34.469 -2.812 1 97.31 199 ASP A N 1
ATOM 1613 C CA . ASP A 1 199 ? -5.504 35.844 -3.307 1 97.31 199 ASP A CA 1
ATOM 1614 C C . ASP A 1 199 ? -4.238 36.531 -2.797 1 97.31 199 ASP A C 1
ATOM 1616 O O . ASP A 1 199 ? -3.648 37.375 -3.492 1 97.31 199 ASP A O 1
ATOM 1620 N N . GLU A 1 200 ? -3.867 36.219 -1.644 1 97 200 GLU A N 1
ATOM 1621 C CA . GLU A 1 200 ? -2.678 36.844 -1.062 1 97 200 GLU A CA 1
ATOM 1622 C C . GLU A 1 200 ? -1.405 36.312 -1.717 1 97 200 GLU A C 1
ATOM 1624 O O . GLU A 1 200 ? -0.408 37.031 -1.819 1 97 200 GLU A O 1
ATOM 1629 N N . ALA A 1 201 ? -1.459 35.094 -2.145 1 97.25 201 ALA A N 1
ATOM 1630 C CA . ALA A 1 201 ? -0.246 34.438 -2.621 1 97.25 201 ALA A CA 1
ATOM 1631 C C . ALA A 1 201 ? 0.008 34.75 -4.094 1 97.25 201 ALA A C 1
ATOM 1633 O O . ALA A 1 201 ? 1.159 34.875 -4.516 1 97.25 201 ALA A O 1
ATOM 1634 N N . ILE A 1 202 ? -1.031 34.969 -4.824 1 95.06 202 ILE A N 1
ATOM 1635 C CA . ILE A 1 202 ? -0.963 35.031 -6.281 1 95.06 202 ILE A CA 1
ATOM 1636 C C . ILE A 1 202 ? -0.096 36.188 -6.715 1 95.06 202 ILE A C 1
ATOM 1638 O O . ILE A 1 202 ? 0.795 36.062 -7.555 1 95.06 202 ILE A O 1
ATOM 1642 N N . PRO A 1 203 ? -0.282 37.344 -6.117 1 93.5 203 PRO A N 1
ATOM 1643 C CA . PRO A 1 203 ? 0.521 38.5 -6.566 1 93.5 203 PRO A CA 1
ATOM 1644 C C . PRO A 1 203 ? 2.014 38.312 -6.297 1 93.5 203 PRO A C 1
ATOM 1646 O O . PRO A 1 203 ? 2.848 38.906 -6.988 1 93.5 203 PRO A O 1
ATOM 1649 N N . ILE A 1 204 ? 2.314 37.531 -5.359 1 92.94 204 ILE A N 1
ATOM 1650 C CA . ILE A 1 204 ? 3.695 37.344 -4.918 1 92.94 204 ILE A CA 1
ATOM 1651 C C . ILE A 1 204 ? 4.352 36.219 -5.707 1 92.94 204 ILE A C 1
ATOM 1653 O O . ILE A 1 204 ? 5.578 36.125 -5.777 1 92.94 204 ILE A O 1
ATOM 1657 N N . LEU A 1 205 ? 3.541 35.375 -6.312 1 91.06 205 LEU A N 1
ATOM 1658 C CA . LEU A 1 205 ? 3.998 34.156 -6.973 1 91.06 205 LEU A CA 1
ATOM 1659 C C . LEU A 1 205 ? 4.957 34.469 -8.109 1 91.06 205 LEU A C 1
ATOM 1661 O O . LEU A 1 205 ? 5.941 33.781 -8.32 1 91.06 205 LEU A O 1
ATOM 1665 N N . ASP A 1 206 ? 4.699 35.594 -8.742 1 86.25 206 ASP A N 1
ATOM 1666 C CA . ASP A 1 206 ? 5.48 35.969 -9.914 1 86.25 206 ASP A CA 1
ATOM 1667 C C . ASP A 1 206 ? 6.891 36.406 -9.523 1 86.25 206 ASP A C 1
ATOM 1669 O O . ASP A 1 206 ? 7.789 36.438 -10.367 1 86.25 206 ASP A O 1
ATOM 1673 N N . ASN A 1 207 ? 7.082 36.625 -8.25 1 89.06 207 ASN A N 1
ATOM 1674 C CA . ASN A 1 207 ? 8.375 37.094 -7.781 1 89.06 207 ASN A CA 1
ATOM 1675 C C . ASN A 1 207 ? 9.266 35.969 -7.32 1 89.06 207 ASN A C 1
ATOM 1677 O O . ASN A 1 207 ? 10.43 36.156 -6.977 1 89.06 207 ASN A O 1
ATOM 1681 N N . LEU A 1 208 ? 8.781 34.812 -7.289 1 89.88 208 LEU A N 1
ATOM 1682 C CA . LEU A 1 208 ? 9.523 33.625 -6.812 1 89.88 208 LEU A CA 1
ATOM 1683 C C . LEU A 1 208 ? 10.336 33 -7.945 1 89.88 208 LEU A C 1
ATOM 1685 O O . LEU A 1 208 ? 10.055 33.25 -9.125 1 89.88 208 LEU A O 1
ATOM 1689 N N . ASN A 1 209 ? 11.406 32.25 -7.449 1 88.62 209 ASN A N 1
ATOM 1690 C CA . ASN A 1 209 ? 12.102 31.438 -8.445 1 88.62 209 ASN A CA 1
ATOM 1691 C C . ASN A 1 209 ? 11.203 30.328 -8.984 1 88.62 209 ASN A C 1
ATOM 1693 O O . ASN A 1 209 ? 10.148 30.047 -8.406 1 88.62 209 ASN A O 1
ATOM 1697 N N . LYS A 1 210 ? 11.555 29.844 -10.117 1 87.38 210 LYS A N 1
ATOM 1698 C CA . LYS A 1 210 ? 10.703 28.922 -10.859 1 87.38 210 LYS A CA 1
ATOM 1699 C C . LYS A 1 210 ? 10.367 27.703 -10.016 1 87.38 210 LYS A C 1
ATOM 1701 O O . LYS A 1 210 ? 9.219 27.234 -10.023 1 87.38 210 LYS A O 1
ATOM 1706 N N . GLU A 1 211 ? 11.367 27.125 -9.273 1 85.62 211 GLU A N 1
ATOM 1707 C CA . GLU A 1 211 ? 11.156 25.922 -8.477 1 85.62 211 GLU A CA 1
ATOM 1708 C C . GLU A 1 211 ? 10.188 26.188 -7.328 1 85.62 211 GLU A C 1
ATOM 1710 O O . GLU A 1 211 ? 9.242 25.422 -7.121 1 85.62 211 GLU A O 1
ATOM 1715 N N . SER A 1 212 ? 10.375 27.25 -6.637 1 86.12 212 SER A N 1
ATOM 1716 C CA . SER A 1 212 ? 9.5 27.641 -5.535 1 86.12 212 SER A CA 1
ATOM 1717 C C . SER A 1 212 ? 8.094 27.969 -6.031 1 86.12 212 SER A C 1
ATOM 1719 O O . SER A 1 212 ? 7.105 27.656 -5.359 1 86.12 212 SER A O 1
ATOM 1721 N N . GLN A 1 213 ? 8.109 28.5 -7.18 1 89.5 213 GLN A N 1
ATOM 1722 C CA . GLN A 1 213 ? 6.82 28.812 -7.793 1 89.5 213 GLN A CA 1
ATOM 1723 C C . GLN A 1 213 ? 6.012 27.547 -8.062 1 89.5 213 GLN A C 1
ATOM 1725 O O . GLN A 1 213 ? 4.809 27.516 -7.801 1 89.5 213 GLN A O 1
ATOM 1730 N N . LYS A 1 214 ? 6.637 26.578 -8.633 1 89.81 214 LYS A N 1
ATOM 1731 C CA . LYS A 1 214 ? 5.957 25.328 -8.953 1 89.81 214 LYS A CA 1
ATOM 1732 C C . LYS A 1 214 ? 5.383 24.672 -7.703 1 89.81 214 LYS A C 1
ATOM 1734 O O . LYS A 1 214 ? 4.242 24.203 -7.707 1 89.81 214 LYS A O 1
ATOM 1739 N N . ASP A 1 215 ? 6.09 24.641 -6.629 1 90.38 215 ASP A N 1
ATOM 1740 C CA . ASP A 1 215 ? 5.656 24.031 -5.371 1 90.38 215 ASP A CA 1
ATOM 1741 C C . ASP A 1 215 ? 4.445 24.766 -4.801 1 90.38 215 ASP A C 1
ATOM 1743 O O . ASP A 1 215 ? 3.463 24.141 -4.402 1 90.38 215 ASP A O 1
ATOM 1747 N N . SER A 1 216 ? 4.59 26.062 -4.84 1 93.25 216 SER A N 1
ATOM 1748 C CA . SER A 1 216 ? 3.484 26.859 -4.316 1 93.25 216 SER A CA 1
ATOM 1749 C C . SER A 1 216 ? 2.242 26.719 -5.191 1 93.25 216 SER A C 1
ATOM 1751 O O . SER A 1 216 ? 1.122 26.641 -4.68 1 93.25 216 SER A O 1
ATOM 1753 N N . MET A 1 217 ? 2.451 26.562 -6.469 1 94 217 MET A N 1
ATOM 1754 C CA . MET A 1 217 ? 1.339 26.5 -7.41 1 94 217 MET A CA 1
ATOM 1755 C C . MET A 1 217 ? 0.521 25.234 -7.199 1 94 217 MET A C 1
ATOM 1757 O O . MET A 1 217 ? -0.7 25.234 -7.367 1 94 217 MET A O 1
ATOM 1761 N N . LEU A 1 218 ? 1.141 24.203 -6.82 1 95 218 LEU A N 1
ATOM 1762 C CA . LEU A 1 218 ? 0.435 22.953 -6.59 1 95 218 LEU A CA 1
ATOM 1763 C C . LEU A 1 218 ? -0.61 23.109 -5.492 1 95 218 LEU A C 1
ATOM 1765 O O . LEU A 1 218 ? -1.763 22.703 -5.664 1 95 218 LEU A O 1
ATOM 1769 N N . ILE A 1 219 ? -0.225 23.703 -4.387 1 96.5 219 ILE A N 1
ATOM 1770 C CA . ILE A 1 219 ? -1.144 23.875 -3.27 1 96.5 219 ILE A CA 1
ATOM 1771 C C . ILE A 1 219 ? -2.203 24.922 -3.639 1 96.5 219 ILE A C 1
ATOM 1773 O O . ILE A 1 219 ? -3.375 24.766 -3.283 1 96.5 219 ILE A O 1
ATOM 1777 N N . LEU A 1 220 ? -1.748 25.953 -4.398 1 97.31 220 LEU A N 1
ATOM 1778 C CA . LEU A 1 220 ? -2.668 27.016 -4.805 1 97.31 220 LEU A CA 1
ATOM 1779 C C . LEU A 1 220 ? -3.75 26.469 -5.73 1 97.31 220 LEU A C 1
ATOM 1781 O O . LEU A 1 220 ? -4.906 26.875 -5.648 1 97.31 220 LEU A O 1
ATOM 1785 N N . GLU A 1 221 ? -3.396 25.594 -6.539 1 97.38 221 GLU A N 1
ATOM 1786 C CA . GLU A 1 221 ? -4.367 24.953 -7.43 1 97.38 221 GLU A CA 1
ATOM 1787 C C . GLU A 1 221 ? -5.414 24.172 -6.641 1 97.38 221 GLU A C 1
ATOM 1789 O O . GLU A 1 221 ? -6.602 24.203 -6.969 1 97.38 221 GLU A O 1
ATOM 1794 N N . ILE A 1 222 ? -4.953 23.516 -5.668 1 97.56 222 ILE A N 1
ATOM 1795 C CA . ILE A 1 222 ? -5.875 22.766 -4.824 1 97.56 222 ILE A CA 1
ATOM 1796 C C . ILE A 1 222 ? -6.809 23.734 -4.098 1 97.56 222 ILE A C 1
ATOM 1798 O O . ILE A 1 222 ? -8.016 23.5 -4.016 1 97.56 222 ILE A O 1
ATOM 1802 N N . LEU A 1 223 ? -6.227 24.812 -3.574 1 97.81 223 LEU A N 1
ATOM 1803 C CA . LEU A 1 223 ? -7.035 25.828 -2.924 1 97.81 223 LEU A CA 1
ATOM 1804 C C . LEU A 1 223 ? -8.094 26.375 -3.875 1 97.81 223 LEU A C 1
ATOM 1806 O O . LEU A 1 223 ? -9.266 26.484 -3.504 1 97.81 223 LEU A O 1
ATOM 1810 N N . LEU A 1 224 ? -7.676 26.625 -5.059 1 97.12 224 LEU A N 1
ATOM 1811 C CA . LEU A 1 224 ? -8.586 27.172 -6.059 1 97.12 224 LEU A CA 1
ATOM 1812 C C . LEU A 1 224 ? -9.688 26.188 -6.395 1 97.12 224 LEU A C 1
ATOM 1814 O O . LEU A 1 224 ? -10.859 26.562 -6.531 1 97.12 224 LEU A O 1
ATOM 1818 N N . ASP A 1 225 ? -9.352 24.953 -6.566 1 97.5 225 ASP A N 1
ATOM 1819 C CA . ASP A 1 225 ? -10.344 23.922 -6.832 1 97.5 225 ASP A CA 1
ATOM 1820 C C . ASP A 1 225 ? -11.383 23.859 -5.719 1 97.5 225 ASP A C 1
ATOM 1822 O O . ASP A 1 225 ? -12.578 23.734 -5.992 1 97.5 225 ASP A O 1
ATOM 1826 N N . ASN A 1 226 ? -10.914 23.922 -4.5 1 97.12 226 ASN A N 1
ATOM 1827 C CA . ASN A 1 226 ? -11.844 23.906 -3.373 1 97.12 226 ASN A CA 1
ATOM 1828 C C . ASN A 1 226 ? -12.75 25.125 -3.383 1 97.12 226 ASN A C 1
ATOM 1830 O O . ASN A 1 226 ? -13.953 25.016 -3.127 1 97.12 226 ASN A O 1
ATOM 1834 N N . VAL A 1 227 ? -12.133 26.25 -3.666 1 96.94 227 VAL A N 1
ATOM 1835 C CA . VAL A 1 227 ? -12.891 27.5 -3.719 1 96.94 227 VAL A CA 1
ATOM 1836 C C . VAL A 1 227 ? -14.008 27.391 -4.758 1 96.94 227 VAL A C 1
ATOM 1838 O O . VAL A 1 227 ? -15.148 27.766 -4.492 1 96.94 227 VAL A O 1
ATOM 1841 N N . ARG A 1 228 ? -13.695 26.812 -5.852 1 96.31 228 ARG A N 1
ATOM 1842 C CA . ARG A 1 228 ? -14.68 26.641 -6.914 1 96.31 228 ARG A CA 1
ATOM 1843 C C . ARG A 1 228 ? -15.773 25.672 -6.496 1 96.31 228 ARG A C 1
ATOM 1845 O O . ARG A 1 228 ? -16.969 25.953 -6.641 1 96.31 228 ARG A O 1
ATOM 1852 N N . LEU A 1 229 ? -15.367 24.578 -5.98 1 95.94 229 LEU A N 1
ATOM 1853 C CA . LEU A 1 229 ? -16.312 23.547 -5.551 1 95.94 229 LEU A CA 1
ATOM 1854 C C . LEU A 1 229 ? -17.25 24.078 -4.48 1 95.94 229 LEU A C 1
ATOM 1856 O O . LEU A 1 229 ? -18.469 23.844 -4.539 1 95.94 229 LEU A O 1
ATOM 1860 N N . TRP A 1 230 ? -16.719 24.766 -3.508 1 95.44 230 TRP A N 1
ATOM 1861 C CA . TRP A 1 230 ? -17.5 25.219 -2.363 1 95.44 230 TRP A CA 1
ATOM 1862 C C . TRP A 1 230 ? -18.406 26.375 -2.756 1 95.44 230 TRP A C 1
ATOM 1864 O O . TRP A 1 230 ? -19.484 26.547 -2.182 1 95.44 230 TRP A O 1
ATOM 1874 N N . SER A 1 231 ? -17.875 27.172 -3.703 1 93.06 231 SER A N 1
ATOM 1875 C CA . SER A 1 231 ? -18.75 28.234 -4.211 1 93.06 231 SER A CA 1
ATOM 1876 C C . SER A 1 231 ? -20.031 27.656 -4.812 1 93.06 231 SER A C 1
ATOM 1878 O O . SER A 1 231 ? -21.109 28.203 -4.586 1 93.06 231 SER A O 1
ATOM 1880 N N . TYR A 1 232 ? -19.891 26.594 -5.547 1 90 232 TYR A N 1
ATOM 1881 C CA . TYR A 1 232 ? -21.047 25.922 -6.141 1 90 232 TYR A CA 1
ATOM 1882 C C . TYR A 1 232 ? -21.969 25.359 -5.059 1 90 232 TYR A C 1
ATOM 1884 O O . TYR A 1 232 ? -23.188 25.469 -5.148 1 90 232 TYR A O 1
ATOM 1892 N N . ASP A 1 233 ? -21.453 24.828 -4.098 1 89.25 233 ASP A N 1
ATOM 1893 C CA . ASP A 1 233 ? -22.188 24.203 -3.004 1 89.25 233 ASP A CA 1
ATOM 1894 C C . ASP A 1 233 ? -22.984 25.25 -2.221 1 89.25 233 ASP A C 1
ATOM 1896 O O . ASP A 1 233 ? -24.109 25.016 -1.809 1 89.25 233 ASP A O 1
ATOM 1900 N N . ILE A 1 234 ? -22.328 26.406 -1.977 1 90.38 234 ILE A N 1
ATOM 1901 C CA . ILE A 1 234 ? -22.938 27.484 -1.207 1 90.38 234 ILE A CA 1
ATOM 1902 C C . ILE A 1 234 ? -24.109 28.078 -1.982 1 90.38 234 ILE A C 1
ATOM 1904 O O . ILE A 1 234 ? -25.156 28.391 -1.4 1 90.38 234 ILE A O 1
ATOM 1908 N N . LEU A 1 235 ? -23.875 28.156 -3.252 1 88.12 235 LEU A N 1
ATOM 1909 C CA . LEU A 1 235 ? -24.922 28.75 -4.098 1 88.12 235 LEU A CA 1
ATOM 1910 C C . LEU A 1 235 ? -26.094 27.797 -4.25 1 88.12 235 LEU A C 1
ATOM 1912 O O . LEU A 1 235 ? -27.25 28.234 -4.363 1 88.12 235 LEU A O 1
ATOM 1916 N N . GLU A 1 236 ? -25.906 26.484 -4.301 1 85.81 236 GLU A N 1
ATOM 1917 C CA . GLU A 1 236 ? -26.969 25.484 -4.492 1 85.81 236 GLU A CA 1
ATOM 1918 C C . GLU A 1 236 ? -27.75 25.266 -3.203 1 85.81 236 GLU A C 1
ATOM 1920 O O . GLU A 1 236 ? -28.906 24.859 -3.24 1 85.81 236 GLU A O 1
ATOM 1925 N N . ASN A 1 237 ? -27.234 25.453 -2.096 1 77.94 237 ASN A N 1
ATOM 1926 C CA . ASN A 1 237 ? -27.938 25.297 -0.833 1 77.94 237 ASN A CA 1
ATOM 1927 C C . ASN A 1 237 ? -28.484 26.641 -0.325 1 77.94 237 ASN A C 1
ATOM 1929 O O . ASN A 1 237 ? -29.328 26.672 0.561 1 77.94 237 ASN A O 1
ATOM 1933 N N . MET B 1 1 ? -25.141 -19.25 11.008 1 55.62 1 MET B N 1
ATOM 1934 C CA . MET B 1 1 ? -24.531 -18.781 9.766 1 55.62 1 MET B CA 1
ATOM 1935 C C . MET B 1 1 ? -23.25 -19.562 9.461 1 55.62 1 MET B C 1
ATOM 1937 O O . MET B 1 1 ? -22.562 -20.031 10.375 1 55.62 1 MET B O 1
ATOM 1941 N N . ASP B 1 2 ? -22.969 -20.156 8.164 1 86.88 2 ASP B N 1
ATOM 1942 C CA . ASP B 1 2 ? -21.906 -21.031 7.691 1 86.88 2 ASP B CA 1
ATOM 1943 C C . ASP B 1 2 ? -20.547 -20.344 7.793 1 86.88 2 ASP B C 1
ATOM 1945 O O . ASP B 1 2 ? -20.375 -19.219 7.352 1 86.88 2 ASP B O 1
ATOM 1949 N N . VAL B 1 3 ? -19.766 -20.859 8.805 1 90.94 3 VAL B N 1
ATOM 1950 C CA . VAL B 1 3 ? -18.422 -20.359 9.117 1 90.94 3 VAL B CA 1
ATOM 1951 C C . VAL B 1 3 ? -17.656 -20.094 7.828 1 90.94 3 VAL B C 1
ATOM 1953 O O . VAL B 1 3 ? -16.938 -19.109 7.715 1 90.94 3 VAL B O 1
ATOM 1956 N N . ARG B 1 4 ? -17.875 -20.891 6.938 1 95.75 4 ARG B N 1
ATOM 1957 C CA . ARG B 1 4 ? -17.188 -20.766 5.652 1 95.75 4 ARG B CA 1
ATOM 1958 C C . ARG B 1 4 ? -17.672 -19.531 4.902 1 95.75 4 ARG B C 1
ATOM 1960 O O . ARG B 1 4 ? -16.875 -18.703 4.469 1 95.75 4 ARG B O 1
ATOM 1967 N N . GLN B 1 5 ? -18.906 -19.344 4.828 1 94.62 5 GLN B N 1
ATOM 1968 C CA . GLN B 1 5 ? -19.484 -18.203 4.121 1 94.62 5 GLN B CA 1
ATOM 1969 C C . GLN B 1 5 ? -19.125 -16.891 4.801 1 94.62 5 GLN B C 1
ATOM 1971 O O . GLN B 1 5 ? -18.859 -15.891 4.129 1 94.62 5 GLN B O 1
ATOM 1976 N N . ASN B 1 6 ? -19.078 -16.984 6.074 1 94.81 6 ASN B N 1
ATOM 1977 C CA . ASN B 1 6 ? -18.703 -15.797 6.832 1 94.81 6 ASN B CA 1
ATOM 1978 C C . ASN B 1 6 ? -17.234 -15.43 6.605 1 94.81 6 ASN B C 1
ATOM 1980 O O . ASN B 1 6 ? -16.906 -14.242 6.523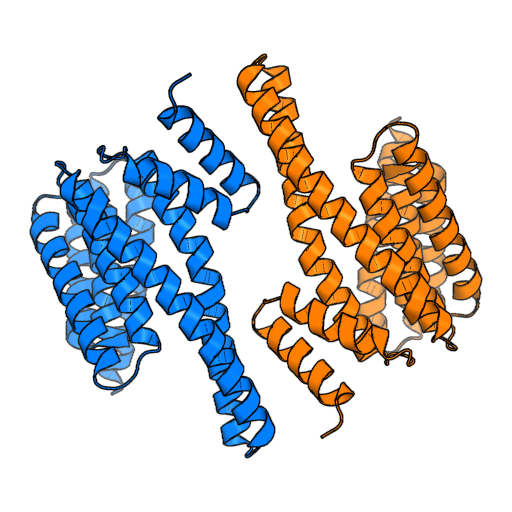 1 94.81 6 ASN B O 1
ATOM 1984 N N . SER B 1 7 ? -16.406 -16.422 6.508 1 96.62 7 SER B N 1
ATOM 1985 C CA . SER B 1 7 ? -14.992 -16.172 6.266 1 96.62 7 SER B CA 1
ATOM 1986 C C . SER B 1 7 ? -14.758 -15.609 4.867 1 96.62 7 SER B C 1
ATOM 1988 O O . SER B 1 7 ? -13.922 -14.734 4.676 1 96.62 7 SER B O 1
ATOM 1990 N N . VAL B 1 8 ? -15.516 -16.094 3.943 1 97.81 8 VAL B N 1
ATOM 1991 C CA . VAL B 1 8 ? -15.422 -15.578 2.582 1 97.81 8 VAL B CA 1
ATOM 1992 C C . VAL B 1 8 ? -15.867 -14.117 2.553 1 97.81 8 VAL B C 1
ATOM 1994 O O . VAL B 1 8 ? -15.211 -13.273 1.938 1 97.81 8 VAL B O 1
ATOM 1997 N N . TYR B 1 9 ? -16.953 -13.852 3.242 1 97.38 9 TYR B N 1
ATOM 1998 C CA . TYR B 1 9 ? -17.453 -12.484 3.32 1 97.38 9 TYR B CA 1
ATOM 1999 C C . TYR B 1 9 ? -16.422 -11.562 3.961 1 97.38 9 TYR B C 1
ATOM 2001 O O . TYR B 1 9 ? -16.172 -10.461 3.461 1 97.38 9 TYR B O 1
ATOM 2009 N N . SER B 1 10 ? -15.828 -12.008 5 1 97.81 10 SER B N 1
ATOM 2010 C CA . SER B 1 10 ? -14.82 -11.219 5.707 1 97.81 10 SER B CA 1
ATOM 2011 C C . SER B 1 10 ? -13.586 -10.992 4.844 1 97.81 10 SER B C 1
ATOM 2013 O O . SER B 1 10 ? -12.977 -9.922 4.883 1 97.81 10 SER B O 1
ATOM 2015 N N . ALA B 1 11 ? -13.211 -12.008 4.113 1 98.5 11 ALA B N 1
ATOM 2016 C CA . ALA B 1 11 ? -12.078 -11.867 3.195 1 98.5 11 ALA B CA 1
ATOM 2017 C C . ALA B 1 11 ? -12.352 -10.789 2.148 1 98.5 11 ALA B C 1
ATOM 2019 O O . ALA B 1 11 ? -11.469 -9.984 1.843 1 98.5 11 ALA B O 1
ATOM 2020 N N . LYS B 1 12 ? -13.523 -10.789 1.677 1 98.38 12 LYS B N 1
ATOM 2021 C CA . LYS B 1 12 ? -13.906 -9.789 0.683 1 98.38 12 LYS B CA 1
ATOM 2022 C C . LYS B 1 12 ? -13.906 -8.391 1.285 1 98.38 12 LYS B C 1
ATOM 2024 O O . LYS B 1 12 ? -13.477 -7.43 0.637 1 98.38 12 LYS B O 1
ATOM 2029 N N . LEU B 1 13 ? -14.383 -8.273 2.508 1 98.19 13 LEU B N 1
ATOM 2030 C CA . LEU B 1 13 ? -14.359 -6.988 3.203 1 98.19 13 LEU B CA 1
ATOM 2031 C C . LEU B 1 13 ? -12.93 -6.504 3.398 1 98.19 13 LEU B C 1
ATOM 2033 O O . LEU B 1 13 ? -12.633 -5.328 3.182 1 98.19 13 LEU B O 1
ATOM 2037 N N . ALA B 1 14 ? -12.086 -7.426 3.777 1 98.56 14 ALA B N 1
ATOM 2038 C CA . ALA B 1 14 ? -10.68 -7.09 3.982 1 98.56 14 ALA B CA 1
ATOM 2039 C C . ALA B 1 14 ? -10.023 -6.645 2.676 1 98.56 14 ALA B C 1
ATOM 2041 O O . ALA B 1 14 ? -9.203 -5.727 2.668 1 98.56 14 ALA B O 1
ATOM 2042 N N . GLU B 1 15 ? -10.406 -7.285 1.63 1 98.62 15 GLU B N 1
ATOM 2043 C CA . GLU B 1 15 ? -9.891 -6.883 0.323 1 98.62 15 GLU B CA 1
ATOM 2044 C C . GLU B 1 15 ? -10.32 -5.461 -0.028 1 98.62 15 GLU B C 1
ATOM 2046 O O . GLU B 1 15 ? -9.5 -4.652 -0.469 1 98.62 15 GLU B O 1
ATOM 2051 N N . GLN B 1 16 ? -11.586 -5.188 0.19 1 98 16 GLN B N 1
ATOM 2052 C CA . GLN B 1 16 ? -12.109 -3.857 -0.104 1 98 16 GLN B CA 1
ATOM 2053 C C . GLN B 1 16 ? -11.43 -2.797 0.759 1 98 16 GLN B C 1
ATOM 2055 O O . GLN B 1 16 ? -11.234 -1.663 0.317 1 98 16 GLN B O 1
ATOM 2060 N N . ALA B 1 17 ? -11.062 -3.176 1.92 1 97.94 17 ALA B N 1
ATOM 2061 C CA . ALA B 1 17 ? -10.398 -2.27 2.854 1 97.94 17 ALA B CA 1
ATOM 2062 C C . ALA B 1 17 ? -8.883 -2.262 2.631 1 97.94 17 ALA B C 1
ATOM 2064 O O . ALA B 1 17 ? -8.148 -1.572 3.342 1 97.94 17 ALA B O 1
ATOM 2065 N N . LYS B 1 18 ? -8.398 -3.049 1.708 1 97.94 18 LYS B N 1
ATOM 2066 C CA . LYS B 1 18 ? -6.988 -3.162 1.352 1 97.94 18 LYS B CA 1
ATOM 2067 C C . LYS B 1 18 ? -6.164 -3.67 2.531 1 97.94 18 LYS B C 1
ATOM 2069 O O . LYS B 1 18 ? -5.035 -3.223 2.742 1 97.94 18 LYS B O 1
ATOM 2074 N N . ARG B 1 19 ? -6.777 -4.402 3.344 1 98.12 19 ARG B N 1
ATOM 2075 C CA . ARG B 1 19 ? -6.121 -5.086 4.453 1 98.12 19 ARG B CA 1
ATOM 2076 C C . ARG B 1 19 ? -5.828 -6.543 4.102 1 98.12 19 ARG B C 1
ATOM 2078 O O . ARG B 1 19 ? -6.496 -7.453 4.594 1 98.12 19 ARG B O 1
ATOM 2085 N N . TYR B 1 20 ? -4.773 -6.797 3.445 1 98.5 20 TYR B N 1
ATOM 2086 C CA . TYR B 1 20 ? -4.539 -8.047 2.727 1 98.5 20 TYR B CA 1
ATOM 2087 C C . TYR B 1 20 ? -4.023 -9.125 3.668 1 98.5 20 TYR B C 1
ATOM 2089 O O . TYR B 1 20 ? -4.293 -10.312 3.465 1 98.5 20 TYR B O 1
ATOM 2097 N N . ASN B 1 21 ? -3.316 -8.711 4.754 1 98.19 21 ASN B N 1
ATOM 2098 C CA . ASN B 1 21 ? -2.93 -9.719 5.734 1 98.19 21 ASN B CA 1
ATOM 2099 C C . ASN B 1 21 ? -4.148 -10.383 6.363 1 98.19 21 ASN B C 1
ATOM 2101 O O . ASN B 1 21 ? -4.195 -11.609 6.488 1 98.19 21 ASN B O 1
ATOM 2105 N N . GLU B 1 22 ? -5.078 -9.57 6.727 1 98.56 22 GLU B N 1
ATOM 2106 C CA . GLU B 1 22 ? -6.305 -10.109 7.305 1 98.56 22 GLU B CA 1
ATOM 2107 C C . GLU B 1 22 ? -7.094 -10.914 6.273 1 98.56 22 GLU B C 1
ATOM 2109 O O . GLU B 1 22 ? -7.664 -11.961 6.598 1 98.56 22 GLU B O 1
ATOM 2114 N N . MET B 1 23 ? -7.113 -10.383 5.016 1 98.75 23 MET B N 1
ATOM 2115 C CA . MET B 1 23 ? -7.738 -11.133 3.932 1 98.75 23 MET B CA 1
ATOM 2116 C C . MET B 1 23 ? -7.156 -12.539 3.832 1 98.75 23 MET B C 1
ATOM 2118 O O . MET B 1 23 ? -7.895 -13.523 3.781 1 98.75 23 MET B O 1
ATOM 2122 N N . LEU B 1 24 ? -5.867 -12.586 3.834 1 98.69 24 LEU B N 1
ATOM 2123 C CA . LEU B 1 24 ? -5.176 -13.859 3.676 1 98.69 24 LEU B CA 1
ATOM 2124 C C . LEU B 1 24 ? -5.453 -14.781 4.863 1 98.69 24 LEU B C 1
ATOM 2126 O O . LEU B 1 24 ? -5.613 -15.992 4.691 1 98.69 24 LEU B O 1
ATOM 2130 N N . ASP B 1 25 ? -5.535 -14.219 6.082 1 98.62 25 ASP B N 1
ATOM 2131 C CA . ASP B 1 25 ? -5.848 -15.008 7.27 1 98.62 25 ASP B CA 1
ATOM 2132 C C . ASP B 1 25 ? -7.203 -15.695 7.129 1 98.62 25 ASP B C 1
ATOM 2134 O O . ASP B 1 25 ? -7.34 -16.875 7.461 1 98.62 25 ASP B O 1
ATOM 2138 N N . HIS B 1 26 ? -8.156 -14.938 6.637 1 98.44 26 HIS B N 1
ATOM 2139 C CA . HIS B 1 26 ? -9.477 -15.516 6.438 1 98.44 26 HIS B CA 1
ATOM 2140 C C . HIS B 1 26 ? -9.438 -16.641 5.41 1 98.44 26 HIS B C 1
ATOM 2142 O O . HIS B 1 26 ? -10.07 -17.688 5.602 1 98.44 26 HIS B O 1
ATOM 2148 N N . MET B 1 27 ? -8.68 -16.438 4.355 1 98.69 27 MET B N 1
ATOM 2149 C CA . MET B 1 27 ? -8.641 -17.438 3.293 1 98.69 27 MET B CA 1
ATOM 2150 C C . MET B 1 27 ? -7.848 -18.672 3.734 1 98.69 27 MET B C 1
ATOM 2152 O O . MET B 1 27 ? -8.164 -19.797 3.34 1 98.69 27 MET B O 1
ATOM 2156 N N . LYS B 1 28 ? -6.809 -18.484 4.527 1 98.5 28 LYS B N 1
ATOM 2157 C CA . LYS B 1 28 ? -6.086 -19.625 5.09 1 98.5 28 LYS B CA 1
ATOM 2158 C C . LYS B 1 28 ? -6.984 -20.453 5.996 1 98.5 28 LYS B C 1
ATOM 2160 O O . LYS B 1 28 ? -6.898 -21.672 6.012 1 98.5 28 LYS B O 1
ATOM 2165 N N . TYR B 1 29 ? -7.754 -19.719 6.766 1 98.25 29 TYR B N 1
ATOM 2166 C CA . TYR B 1 29 ? -8.711 -20.406 7.617 1 98.25 29 TYR B CA 1
ATOM 2167 C C . TYR B 1 29 ? -9.594 -21.344 6.797 1 98.25 29 TYR B C 1
ATOM 2169 O O . TYR B 1 29 ? -9.797 -22.5 7.164 1 98.25 29 TYR B O 1
ATOM 2177 N N . ILE B 1 30 ? -10.117 -20.859 5.676 1 98 30 ILE B N 1
ATOM 2178 C CA . ILE B 1 30 ? -10.984 -21.656 4.812 1 98 30 ILE B CA 1
ATOM 2179 C C . ILE B 1 30 ? -10.203 -22.828 4.23 1 98 30 ILE B C 1
ATOM 2181 O O . ILE B 1 30 ? -10.719 -23.953 4.184 1 98 30 ILE B O 1
ATOM 2185 N N . ALA B 1 31 ? -9 -22.594 3.764 1 98.06 31 ALA B N 1
ATOM 2186 C CA . ALA B 1 31 ? -8.164 -23.641 3.197 1 98.06 31 ALA B CA 1
ATOM 2187 C C . ALA B 1 31 ? -7.941 -24.766 4.203 1 98.06 31 ALA B C 1
ATOM 2189 O O . ALA B 1 31 ? -7.934 -25.938 3.838 1 98.06 31 ALA B O 1
ATOM 2190 N N . LYS B 1 32 ? -7.887 -24.469 5.5 1 98.19 32 LYS B N 1
ATOM 2191 C CA . LYS B 1 32 ? -7.555 -25.422 6.551 1 98.19 32 LYS B CA 1
ATOM 2192 C C . LYS B 1 32 ? -8.781 -26.234 6.965 1 98.19 32 LYS B C 1
ATOM 2194 O O . LYS B 1 32 ? -8.68 -27.125 7.809 1 98.19 32 LYS B O 1
ATOM 2199 N N . LEU B 1 33 ? -9.898 -25.891 6.367 1 97.5 33 LEU B N 1
ATOM 2200 C CA . LEU B 1 33 ? -11.086 -26.703 6.578 1 97.5 33 LEU B CA 1
ATOM 2201 C C . LEU B 1 33 ? -11.016 -27.984 5.746 1 97.5 33 LEU B C 1
ATOM 2203 O O . LEU B 1 33 ? -11.859 -28.875 5.891 1 97.5 33 LEU B O 1
ATOM 2207 N N . ASP B 1 34 ? -10.055 -28.109 4.898 1 97.31 34 ASP B N 1
ATOM 2208 C CA . ASP B 1 34 ? -9.789 -29.281 4.07 1 97.31 34 ASP B CA 1
ATOM 2209 C C . ASP B 1 34 ? -10.992 -29.609 3.188 1 97.31 34 ASP B C 1
ATOM 2211 O O . ASP B 1 34 ? -11.438 -30.766 3.143 1 97.31 34 ASP B O 1
ATOM 2215 N N . VAL B 1 35 ? -11.547 -28.562 2.604 1 96.31 35 VAL B N 1
ATOM 2216 C CA . VAL B 1 35 ? -12.602 -28.703 1.601 1 96.31 35 VAL B CA 1
ATOM 2217 C C . VAL B 1 35 ? -12.133 -28.094 0.278 1 96.31 35 VAL B C 1
ATOM 2219 O O . VAL B 1 35 ? -11.234 -27.266 0.256 1 96.31 35 VAL B O 1
ATOM 2222 N N . GLU B 1 36 ? -12.734 -28.578 -0.78 1 97.25 36 GLU B N 1
ATOM 2223 C CA . GLU B 1 36 ? -12.391 -28.016 -2.088 1 97.25 36 GLU B CA 1
ATOM 2224 C C . GLU B 1 36 ? -12.883 -26.578 -2.221 1 97.25 36 GLU B C 1
ATOM 2226 O O . GLU B 1 36 ? -14.062 -26.297 -1.993 1 97.25 36 GLU B O 1
ATOM 2231 N N . LEU B 1 37 ? -11.969 -25.703 -2.537 1 97.62 37 LEU B N 1
ATOM 2232 C CA . LEU B 1 37 ? -12.336 -24.297 -2.691 1 97.62 37 LEU B CA 1
ATOM 2233 C C . LEU B 1 37 ? -13.062 -24.062 -4.012 1 97.62 37 LEU B C 1
ATOM 2235 O O . LEU B 1 37 ? -12.711 -24.672 -5.031 1 97.62 37 LEU B O 1
ATOM 2239 N N . THR B 1 38 ? -14.086 -23.219 -3.975 1 96.31 38 THR B N 1
ATOM 2240 C CA . THR B 1 38 ? -14.727 -22.781 -5.211 1 96.31 38 THR B CA 1
ATOM 2241 C C . THR B 1 38 ? -13.773 -21.922 -6.031 1 96.31 38 THR B C 1
ATOM 2243 O O . THR B 1 38 ? -12.719 -21.516 -5.539 1 96.31 38 THR B O 1
ATOM 2246 N N . THR B 1 39 ? -14.086 -21.625 -7.262 1 95.44 39 THR B N 1
ATOM 2247 C CA . THR B 1 39 ? -13.289 -20.75 -8.117 1 95.44 39 THR B CA 1
ATOM 2248 C C . THR B 1 39 ? -13.109 -19.375 -7.484 1 95.44 39 THR B C 1
ATOM 2250 O O . THR B 1 39 ? -12 -18.828 -7.477 1 95.44 39 THR B O 1
ATOM 2253 N N . GLU B 1 40 ? -14.148 -18.875 -6.922 1 97 40 GLU B N 1
ATOM 2254 C CA . GLU B 1 40 ? -14.094 -17.578 -6.277 1 97 40 GLU B CA 1
ATOM 2255 C C . GLU B 1 40 ? -13.156 -17.578 -5.078 1 97 40 GLU B C 1
ATOM 2257 O O . GLU B 1 40 ? -12.352 -16.672 -4.902 1 97 40 GLU B O 1
ATOM 2262 N N . GLU B 1 41 ? -13.25 -18.609 -4.312 1 97.94 41 GLU B N 1
ATOM 2263 C CA . GLU B 1 41 ? -12.414 -18.719 -3.121 1 97.94 41 GLU B CA 1
ATOM 2264 C C . GLU B 1 41 ? -10.938 -18.859 -3.49 1 97.94 41 GLU B C 1
ATOM 2266 O O . GLU B 1 41 ? -10.078 -18.266 -2.846 1 97.94 41 GLU B O 1
ATOM 2271 N N . ARG B 1 42 ? -10.648 -19.625 -4.527 1 97.38 42 ARG B N 1
ATOM 2272 C CA . ARG B 1 42 ? -9.273 -19.766 -5.008 1 97.38 42 ARG B CA 1
ATOM 2273 C C . ARG B 1 42 ? -8.711 -18.422 -5.461 1 97.38 42 ARG B C 1
ATOM 2275 O O . ARG B 1 42 ? -7.559 -18.094 -5.176 1 97.38 42 ARG B O 1
ATOM 2282 N N . ASN B 1 43 ? -9.539 -17.719 -6.09 1 96.81 43 ASN B N 1
ATOM 2283 C CA . ASN B 1 43 ? -9.117 -16.406 -6.559 1 96.81 43 ASN B CA 1
ATOM 2284 C C . ASN B 1 43 ? -8.852 -15.453 -5.398 1 96.81 43 ASN B C 1
ATOM 2286 O O . ASN B 1 43 ? -7.895 -14.68 -5.43 1 96.81 43 ASN B O 1
ATOM 2290 N N . LEU B 1 44 ? -9.734 -15.461 -4.371 1 98.5 44 LEU B N 1
ATOM 2291 C CA . LEU B 1 44 ? -9.523 -14.633 -3.189 1 98.5 44 LEU B CA 1
ATOM 2292 C C . LEU B 1 44 ? -8.211 -14.992 -2.5 1 98.5 44 LEU B C 1
ATOM 2294 O O . LEU B 1 44 ? -7.477 -14.102 -2.061 1 98.5 44 LEU B O 1
ATOM 2298 N N . LEU B 1 45 ? -7.945 -16.297 -2.422 1 98.69 45 LEU B N 1
ATOM 2299 C CA . LEU B 1 45 ? -6.684 -16.75 -1.84 1 98.69 45 LEU B CA 1
ATOM 2300 C C . LEU B 1 45 ? -5.496 -16.219 -2.627 1 98.69 45 LEU B C 1
ATOM 2302 O O . LEU B 1 45 ? -4.551 -15.68 -2.043 1 98.69 45 LEU B O 1
ATOM 2306 N N . ARG B 1 46 ? -5.598 -16.312 -3.885 1 98 46 ARG B N 1
ATOM 2307 C CA . ARG B 1 46 ? -4.531 -15.836 -4.762 1 98 46 ARG B CA 1
ATOM 2308 C C . ARG B 1 46 ? -4.316 -14.336 -4.59 1 98 46 ARG B C 1
ATOM 2310 O O . ARG B 1 46 ? -3.178 -13.875 -4.492 1 98 46 ARG B O 1
ATOM 2317 N N . ILE B 1 47 ? -5.383 -13.602 -4.547 1 98.25 47 ILE B N 1
ATOM 2318 C CA . ILE B 1 47 ? -5.316 -12.148 -4.398 1 98.25 47 ILE B CA 1
ATOM 2319 C C . ILE B 1 47 ? -4.656 -11.797 -3.068 1 98.25 47 ILE B C 1
ATOM 2321 O O . ILE B 1 47 ? -3.775 -10.93 -3.016 1 98.25 47 ILE B O 1
ATOM 2325 N N . GLY B 1 48 ? -5.094 -12.477 -2.018 1 98.69 48 GLY B N 1
ATOM 2326 C CA . GLY B 1 48 ? -4.48 -12.25 -0.72 1 98.69 48 GLY B CA 1
ATOM 2327 C C . GLY B 1 48 ? -2.99 -12.539 -0.707 1 98.69 48 GLY B C 1
ATOM 2328 O O . GLY B 1 48 ? -2.199 -11.719 -0.239 1 98.69 48 GLY B O 1
ATOM 2329 N N . CYS B 1 49 ? -2.645 -13.641 -1.263 1 98.75 49 CYS B N 1
ATOM 2330 C CA . CYS B 1 49 ? -1.244 -14.039 -1.322 1 98.75 49 CYS B CA 1
ATOM 2331 C C . CYS B 1 49 ? -0.423 -13.039 -2.123 1 98.75 49 CYS B C 1
ATOM 2333 O O . CYS B 1 49 ? 0.656 -12.625 -1.691 1 98.75 49 CYS B O 1
ATOM 2335 N N . LYS B 1 50 ? -0.932 -12.68 -3.223 1 98.19 50 LYS B N 1
ATOM 2336 C CA . LYS B 1 50 ? -0.235 -11.773 -4.125 1 98.19 50 LYS B CA 1
ATOM 2337 C C . LYS B 1 50 ? 0.026 -10.43 -3.453 1 98.19 50 LYS B C 1
ATOM 2339 O O . LYS B 1 50 ? 1.128 -9.883 -3.551 1 98.19 50 LYS B O 1
ATOM 2344 N N . ASN B 1 51 ? -0.896 -9.906 -2.721 1 98.31 51 ASN B N 1
ATOM 2345 C CA . ASN B 1 51 ? -0.794 -8.57 -2.156 1 98.31 51 ASN B CA 1
ATOM 2346 C C . ASN B 1 51 ? 0.032 -8.562 -0.873 1 98.31 51 ASN B C 1
ATOM 2348 O O . ASN B 1 51 ? 0.556 -7.52 -0.472 1 98.31 51 ASN B O 1
ATOM 2352 N N . VAL B 1 52 ? 0.14 -9.703 -0.254 1 98.38 52 VAL B N 1
ATOM 2353 C CA . VAL B 1 52 ? 1.014 -9.812 0.91 1 98.38 52 VAL B CA 1
ATOM 2354 C C . VAL B 1 52 ? 2.459 -10 0.457 1 98.38 52 VAL B C 1
ATOM 2356 O O . VAL B 1 52 ? 3.381 -9.43 1.045 1 98.38 52 VAL B O 1
ATOM 2359 N N . MET B 1 53 ? 2.664 -10.711 -0.613 1 98.31 53 MET B N 1
ATOM 2360 C CA . MET B 1 53 ? 3.99 -11.055 -1.122 1 98.31 53 MET B CA 1
ATOM 2361 C C . MET B 1 53 ? 4.543 -9.93 -1.991 1 98.31 53 MET B C 1
ATOM 2363 O O . MET B 1 53 ? 5.715 -9.562 -1.874 1 98.31 53 MET B O 1
ATOM 2367 N N . GLY B 1 54 ? 3.732 -9.336 -2.768 1 97.88 54 GLY B N 1
ATOM 2368 C CA . GLY B 1 54 ? 4.137 -8.383 -3.793 1 97.88 54 GLY B CA 1
ATOM 2369 C C . GLY B 1 54 ? 4.945 -7.223 -3.244 1 97.88 54 GLY B C 1
ATOM 2370 O O . GLY B 1 54 ? 6.082 -6.996 -3.666 1 97.88 54 GLY B O 1
ATOM 2371 N N . PRO B 1 55 ? 4.387 -6.559 -2.289 1 97.56 55 PRO B N 1
ATOM 2372 C CA . PRO B 1 55 ? 5.105 -5.41 -1.737 1 97.56 55 PRO B CA 1
ATOM 2373 C C . PRO B 1 55 ? 6.461 -5.789 -1.141 1 97.56 55 PRO B C 1
ATOM 2375 O O . PRO B 1 55 ? 7.414 -5.012 -1.22 1 97.56 55 PRO B O 1
ATOM 2378 N N . ARG B 1 56 ? 6.562 -6.922 -0.536 1 98.25 56 ARG B N 1
ATOM 2379 C CA . ARG B 1 56 ? 7.82 -7.352 0.063 1 98.25 56 ARG B CA 1
ATOM 2380 C C . ARG B 1 56 ? 8.852 -7.68 -1.01 1 98.25 56 ARG B C 1
ATOM 2382 O O . ARG B 1 56 ? 10.031 -7.359 -0.861 1 98.25 56 ARG B O 1
ATOM 2389 N N . ARG B 1 57 ? 8.406 -8.305 -2.074 1 98.5 57 ARG B N 1
ATOM 2390 C CA . ARG B 1 57 ? 9.32 -8.562 -3.182 1 98.5 57 ARG B CA 1
ATOM 2391 C C . ARG B 1 57 ? 9.812 -7.254 -3.801 1 98.5 57 ARG B C 1
ATOM 2393 O O . ARG B 1 57 ? 10.984 -7.133 -4.156 1 98.5 57 ARG B O 1
ATOM 2400 N N . GLU B 1 58 ? 8.922 -6.344 -3.928 1 98 58 GLU B N 1
ATOM 2401 C CA . GLU B 1 58 ? 9.312 -5.035 -4.445 1 98 58 GLU B CA 1
ATOM 2402 C C . GLU B 1 58 ? 10.328 -4.355 -3.533 1 98 58 GLU B C 1
ATOM 2404 O O . GLU B 1 58 ? 11.297 -3.764 -4.008 1 98 58 GLU B O 1
ATOM 2409 N N . SER B 1 59 ? 10.039 -4.438 -2.227 1 98.44 59 SER B N 1
ATOM 2410 C CA . SER B 1 59 ? 10.977 -3.896 -1.247 1 98.44 59 SER B CA 1
ATOM 2411 C C . SER B 1 59 ? 12.359 -4.52 -1.403 1 98.44 59 SER B C 1
ATOM 2413 O O . SER B 1 59 ? 13.375 -3.811 -1.39 1 98.44 59 SER B O 1
ATOM 2415 N N . TRP B 1 60 ? 12.398 -5.789 -1.541 1 98.56 60 TRP B N 1
ATOM 2416 C CA . TRP B 1 60 ? 13.648 -6.52 -1.692 1 98.56 60 TRP B CA 1
ATOM 2417 C C . TRP B 1 60 ? 14.414 -6.047 -2.928 1 98.56 60 TRP B C 1
ATOM 2419 O O . TRP B 1 60 ? 15.609 -5.781 -2.859 1 98.56 60 TRP B O 1
ATOM 2429 N N . ARG B 1 61 ? 13.711 -5.922 -4.047 1 98.25 61 ARG B N 1
ATOM 2430 C CA . ARG B 1 61 ? 14.352 -5.5 -5.289 1 98.25 61 ARG B CA 1
ATOM 2431 C C . ARG B 1 61 ? 14.914 -4.09 -5.168 1 98.25 61 ARG B C 1
ATOM 2433 O O . ARG B 1 61 ? 16.016 -3.809 -5.645 1 98.25 61 ARG B O 1
ATOM 2440 N N . MET B 1 62 ? 14.133 -3.271 -4.5 1 98.44 62 MET B N 1
ATOM 2441 C CA . MET B 1 62 ? 14.57 -1.891 -4.309 1 98.44 62 MET B CA 1
ATOM 2442 C C . MET B 1 62 ? 15.836 -1.83 -3.463 1 98.44 62 MET B C 1
ATOM 2444 O O . MET B 1 62 ? 16.797 -1.149 -3.822 1 98.44 62 MET B O 1
ATOM 2448 N N . LEU B 1 63 ? 15.844 -2.525 -2.391 1 98.31 63 LEU B N 1
ATOM 2449 C CA . LEU B 1 63 ? 16.984 -2.5 -1.488 1 98.31 63 LEU B CA 1
ATOM 2450 C C . LEU B 1 63 ? 18.219 -3.139 -2.143 1 98.31 63 LEU B C 1
ATOM 2452 O O . LEU B 1 63 ? 19.344 -2.695 -1.924 1 98.31 63 LEU B O 1
ATOM 2456 N N . SER B 1 64 ? 17.906 -4.188 -2.916 1 98 64 SER B N 1
ATOM 2457 C CA . SER B 1 64 ? 19 -4.828 -3.637 1 98 64 SER B CA 1
ATOM 2458 C C . SER B 1 64 ? 19.656 -3.859 -4.605 1 98 64 SER B C 1
ATOM 2460 O O . SER B 1 64 ? 20.891 -3.801 -4.688 1 98 64 SER B O 1
ATOM 2462 N N . SER B 1 65 ? 18.859 -3.121 -5.277 1 98 65 SER B N 1
ATOM 2463 C CA . SER B 1 65 ? 19.375 -2.133 -6.219 1 98 65 SER B CA 1
ATOM 2464 C C . SER B 1 65 ? 20.188 -1.055 -5.504 1 98 65 SER B C 1
ATOM 2466 O O . SER B 1 65 ? 21.266 -0.678 -5.957 1 98 65 SER B O 1
ATOM 2468 N N . ILE B 1 66 ? 19.734 -0.543 -4.371 1 98.25 66 ILE B N 1
ATOM 2469 C CA . ILE B 1 66 ? 20.422 0.5 -3.611 1 98.25 66 ILE B CA 1
ATOM 2470 C C . ILE B 1 66 ? 21.719 -0.045 -3.041 1 98.25 66 ILE B C 1
ATOM 2472 O O . ILE B 1 66 ? 22.734 0.664 -2.994 1 98.25 66 ILE B O 1
ATOM 2476 N N . GLU B 1 67 ? 21.656 -1.249 -2.557 1 98.12 67 GLU B N 1
ATOM 2477 C CA . GLU B 1 67 ? 22.859 -1.884 -2.027 1 98.12 67 GLU B CA 1
ATOM 2478 C C . GLU B 1 67 ? 23.969 -1.93 -3.074 1 98.12 67 GLU B C 1
ATOM 2480 O O . GLU B 1 67 ? 25.109 -1.586 -2.787 1 98.12 67 GLU B O 1
ATOM 2485 N N . GLU B 1 68 ? 23.578 -2.363 -4.293 1 97.56 68 GLU B N 1
ATOM 2486 C CA . GLU B 1 68 ? 24.547 -2.453 -5.387 1 97.56 68 GLU B CA 1
ATOM 2487 C C . GLU B 1 68 ? 25.156 -1.089 -5.703 1 97.56 68 GLU B C 1
ATOM 2489 O O . GLU B 1 68 ? 26.359 -0.979 -5.953 1 97.56 68 GLU B O 1
ATOM 2494 N N . LYS B 1 69 ? 24.328 -0.044 -5.688 1 97.75 69 LYS B N 1
ATOM 2495 C CA . LYS B 1 69 ? 24.797 1.312 -5.957 1 97.75 69 LYS B CA 1
ATOM 2496 C C . LYS B 1 69 ? 25.781 1.784 -4.883 1 97.75 69 LYS B C 1
ATOM 2498 O O . LYS B 1 69 ? 26.797 2.395 -5.191 1 97.75 69 LYS B O 1
ATOM 2503 N N . GLU B 1 70 ? 25.469 1.496 -3.607 1 97.69 70 GLU B N 1
ATOM 2504 C CA . GLU B 1 70 ? 26.344 1.889 -2.51 1 97.69 70 GLU B CA 1
ATOM 2505 C C . GLU B 1 70 ? 27.672 1.14 -2.568 1 97.69 70 GLU B C 1
ATOM 2507 O O 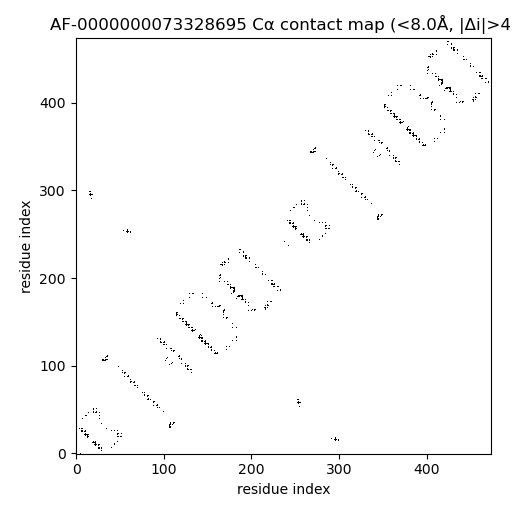. GLU B 1 70 ? 28.734 1.717 -2.303 1 97.69 70 GLU B O 1
ATOM 2512 N N . GLN B 1 71 ? 27.562 -0.105 -2.936 1 97.56 71 GLN B N 1
ATOM 2513 C CA . GLN B 1 71 ? 28.781 -0.885 -3.109 1 97.56 71 GLN B CA 1
ATOM 2514 C C . GLN B 1 71 ? 29.656 -0.314 -4.23 1 97.56 71 GLN B C 1
ATOM 2516 O O . GLN B 1 71 ? 30.859 -0.179 -4.082 1 97.56 71 GLN B O 1
ATOM 2521 N N . ALA B 1 72 ? 29.062 0.025 -5.336 1 97.38 72 ALA B N 1
ATOM 2522 C CA . ALA B 1 72 ? 29.766 0.575 -6.488 1 97.38 72 ALA B CA 1
ATOM 2523 C C . ALA B 1 72 ? 30.438 1.896 -6.137 1 97.38 72 ALA B C 1
ATOM 2525 O O . ALA B 1 72 ? 31.516 2.213 -6.664 1 97.38 72 ALA B O 1
ATOM 2526 N N . LYS B 1 73 ? 29.875 2.721 -5.141 1 96.88 73 LYS B N 1
ATOM 2527 C CA . LYS B 1 73 ? 30.422 4 -4.699 1 96.88 73 LYS B CA 1
ATOM 2528 C C . LYS B 1 73 ? 31.484 3.799 -3.621 1 96.88 73 LYS B C 1
ATOM 2530 O O . LYS B 1 73 ? 32.125 4.758 -3.203 1 96.88 73 LYS B O 1
ATOM 2535 N N . GLY B 1 74 ? 31.562 2.613 -3.182 1 96.75 74 GLY B N 1
ATOM 2536 C CA . GLY B 1 74 ? 32.562 2.299 -2.158 1 96.75 74 GLY B CA 1
ATOM 2537 C C . GLY B 1 74 ? 32.094 2.639 -0.756 1 96.75 74 GLY B C 1
ATOM 2538 O O . GLY B 1 74 ? 32.906 2.715 0.171 1 96.75 74 GLY B O 1
ATOM 2539 N N . ASN B 1 75 ? 30.844 2.924 -0.591 1 95.56 75 ASN B N 1
ATOM 2540 C CA . ASN B 1 75 ? 30.312 3.217 0.733 1 95.56 75 ASN B CA 1
ATOM 2541 C C . ASN B 1 75 ? 30.016 1.938 1.513 1 95.56 75 ASN B C 1
ATOM 2543 O O . ASN B 1 75 ? 28.844 1.565 1.685 1 95.56 75 ASN B O 1
ATOM 2547 N N . GLN B 1 76 ? 30.969 1.38 2.143 1 95.44 76 GLN B N 1
ATOM 2548 C CA . GLN B 1 76 ? 30.875 0.062 2.764 1 95.44 76 GLN B CA 1
ATOM 2549 C C . GLN B 1 76 ? 29.953 0.087 3.98 1 95.44 76 GLN B C 1
ATOM 2551 O O . GLN B 1 76 ? 29.25 -0.886 4.25 1 95.44 76 GLN B O 1
ATOM 2556 N N . VAL B 1 77 ? 29.984 1.169 4.652 1 94.31 77 VAL B N 1
ATOM 2557 C CA . VAL B 1 77 ? 29.172 1.285 5.863 1 94.31 77 VAL B CA 1
ATOM 2558 C C . VAL B 1 77 ? 27.703 1.251 5.496 1 94.31 77 VAL B C 1
ATOM 2560 O O . VAL B 1 77 ? 26.938 0.467 6.059 1 94.31 77 VAL B O 1
ATOM 2563 N N . ASN B 1 78 ? 27.312 2.041 4.543 1 95.25 78 ASN B N 1
ATOM 2564 C CA . ASN B 1 78 ? 25.938 2.057 4.082 1 95.25 78 ASN B CA 1
ATOM 2565 C C . ASN B 1 78 ? 25.547 0.734 3.43 1 95.25 78 ASN B C 1
ATOM 2567 O O . ASN B 1 78 ? 24.438 0.231 3.646 1 95.25 78 ASN B O 1
ATOM 2571 N N . ALA B 1 79 ? 26.438 0.177 2.658 1 97.31 79 ALA B N 1
ATOM 2572 C CA . ALA B 1 79 ? 26.156 -1.091 1.986 1 97.31 79 ALA B CA 1
ATOM 2573 C C . ALA B 1 79 ? 25.859 -2.195 2.998 1 97.31 79 ALA B C 1
ATOM 2575 O O . ALA B 1 79 ? 24.953 -3.01 2.789 1 97.31 79 ALA B O 1
ATOM 2576 N N . LYS B 1 80 ? 26.594 -2.195 4.043 1 97.25 80 LYS B N 1
ATOM 2577 C CA . LYS B 1 80 ? 26.375 -3.199 5.078 1 97.25 80 LYS B CA 1
ATOM 2578 C C . LYS B 1 80 ? 25.031 -3.012 5.762 1 97.25 80 LYS B C 1
ATOM 2580 O O . LYS B 1 80 ? 24.328 -3.988 6.051 1 97.25 80 LYS B O 1
ATOM 2585 N N . ARG B 1 81 ? 24.656 -1.815 6.023 1 96.19 81 ARG B N 1
ATOM 2586 C CA . ARG B 1 81 ? 23.359 -1.5 6.625 1 96.19 81 ARG B CA 1
ATOM 2587 C C . ARG B 1 81 ? 22.219 -1.956 5.73 1 96.19 81 ARG B C 1
ATOM 2589 O O . ARG B 1 81 ? 21.25 -2.545 6.211 1 96.19 81 ARG B O 1
ATOM 2596 N N . ILE B 1 82 ? 22.344 -1.694 4.48 1 98.44 82 ILE B N 1
ATOM 2597 C CA . ILE B 1 82 ? 21.312 -2.068 3.516 1 98.44 82 ILE B CA 1
ATOM 2598 C C . ILE B 1 82 ? 21.219 -3.59 3.42 1 98.44 82 ILE B C 1
ATOM 2600 O O . ILE B 1 82 ? 20.125 -4.152 3.346 1 98.44 82 ILE B O 1
ATOM 2604 N N . GLU B 1 83 ? 22.359 -4.207 3.402 1 98.12 83 GLU B N 1
ATOM 2605 C CA . GLU B 1 83 ? 22.391 -5.664 3.352 1 98.12 83 GLU B CA 1
ATOM 2606 C C . GLU B 1 83 ? 21.641 -6.277 4.527 1 98.12 83 GLU B C 1
ATOM 2608 O O . GLU B 1 83 ? 20.891 -7.238 4.355 1 98.12 83 GLU B O 1
ATOM 2613 N N . GLU B 1 84 ? 21.859 -5.754 5.668 1 98.12 84 GLU B N 1
ATOM 2614 C CA . GLU B 1 84 ? 21.172 -6.254 6.855 1 98.12 84 GLU B CA 1
ATOM 2615 C C . GLU B 1 84 ? 19.656 -6.07 6.742 1 98.12 84 GLU B C 1
ATOM 2617 O O . GLU B 1 84 ? 18.891 -6.957 7.121 1 98.12 84 GLU B O 1
ATOM 2622 N N . TYR B 1 85 ? 19.312 -4.934 6.281 1 98.31 85 TYR B N 1
ATOM 2623 C CA . TYR B 1 85 ? 17.906 -4.645 6.078 1 98.31 85 TYR B CA 1
ATOM 2624 C C . TYR B 1 85 ? 17.297 -5.574 5.031 1 98.31 85 TYR B C 1
ATOM 2626 O O . TYR B 1 85 ? 16.203 -6.109 5.223 1 98.31 85 TYR B O 1
ATOM 2634 N N . ARG B 1 86 ? 17.984 -5.777 3.949 1 98.31 86 ARG B N 1
ATOM 2635 C CA . ARG B 1 86 ? 17.562 -6.688 2.887 1 98.31 86 ARG B CA 1
ATOM 2636 C C . ARG B 1 86 ? 17.391 -8.109 3.414 1 98.31 86 ARG B C 1
ATOM 2638 O O . ARG B 1 86 ? 16.422 -8.789 3.072 1 98.31 86 ARG B O 1
ATOM 2645 N N . ARG B 1 87 ? 18.266 -8.547 4.281 1 98.12 87 ARG B N 1
ATOM 2646 C CA . ARG B 1 87 ? 18.203 -9.883 4.863 1 98.12 87 ARG B CA 1
ATOM 2647 C C . ARG B 1 87 ? 16.969 -10.047 5.742 1 98.12 87 ARG B C 1
ATOM 2649 O O . ARG B 1 87 ? 16.375 -11.125 5.797 1 98.12 87 ARG B O 1
ATOM 2656 N N . LYS B 1 88 ? 16.672 -8.984 6.418 1 98.44 88 LYS B N 1
ATOM 2657 C CA . LYS B 1 88 ? 15.43 -9 7.203 1 98.44 88 LYS B CA 1
ATOM 2658 C C . LYS B 1 88 ? 14.219 -9.258 6.312 1 98.44 88 LYS B C 1
ATOM 2660 O O . LYS B 1 88 ? 13.367 -10.078 6.637 1 98.44 88 LYS B O 1
ATOM 2665 N N . ILE B 1 89 ? 14.172 -8.609 5.207 1 98.56 89 ILE B N 1
ATOM 2666 C CA . ILE B 1 89 ? 13.062 -8.766 4.266 1 98.56 89 ILE B CA 1
ATOM 2667 C C . ILE B 1 89 ? 13.086 -10.18 3.678 1 98.56 89 ILE B C 1
ATOM 2669 O O . ILE B 1 89 ? 12.031 -10.789 3.494 1 98.56 89 ILE B O 1
ATOM 2673 N N . GLU B 1 90 ? 14.281 -10.695 3.375 1 98.75 90 GLU B N 1
ATOM 2674 C CA . GLU B 1 90 ? 14.414 -12.055 2.865 1 98.75 90 GLU B CA 1
ATOM 2675 C C . GLU B 1 90 ? 13.844 -13.07 3.852 1 98.75 90 GLU B C 1
ATOM 2677 O O . GLU B 1 90 ? 13.219 -14.055 3.447 1 98.75 90 GLU B O 1
ATOM 2682 N N . SER B 1 91 ? 14.078 -12.805 5.082 1 98.75 91 SER B N 1
ATOM 2683 C CA . SER B 1 91 ? 13.523 -13.688 6.105 1 98.75 91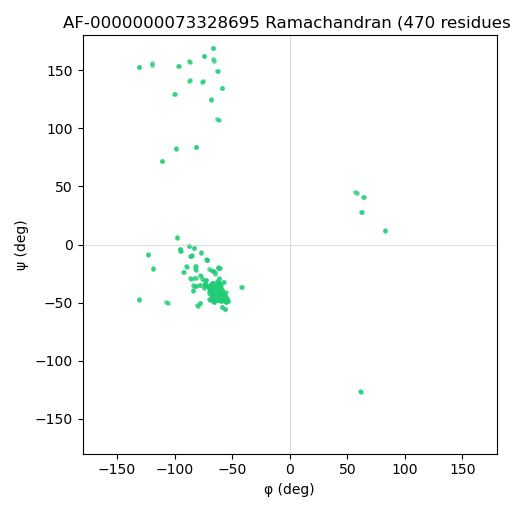 SER B CA 1
ATOM 2684 C C . SER B 1 91 ? 12 -13.648 6.105 1 98.75 91 SER B C 1
ATOM 2686 O O . SER B 1 91 ? 11.344 -14.68 6.246 1 98.75 91 SER B O 1
ATOM 2688 N N . GLU B 1 92 ? 11.461 -12.438 5.973 1 98.69 92 GLU B N 1
ATOM 2689 C CA . GLU B 1 92 ? 10.008 -12.297 5.867 1 98.69 92 GLU B CA 1
ATOM 2690 C C . GLU B 1 92 ? 9.469 -13.047 4.648 1 98.69 92 GLU B C 1
ATOM 2692 O O . GLU B 1 92 ? 8.492 -13.781 4.746 1 98.69 92 GLU B O 1
ATOM 2697 N N . LEU B 1 93 ? 10.094 -12.852 3.516 1 98.75 93 LEU B N 1
ATOM 2698 C CA . LEU B 1 93 ? 9.695 -13.492 2.266 1 98.75 93 LEU B CA 1
ATOM 2699 C C . LEU B 1 93 ? 9.75 -15.008 2.398 1 98.75 93 LEU B C 1
ATOM 2701 O O . LEU B 1 93 ? 8.836 -15.711 1.964 1 98.75 93 LEU B O 1
ATOM 2705 N N . THR B 1 94 ? 10.789 -15.508 3.014 1 98.81 94 THR B N 1
ATOM 2706 C CA . THR B 1 94 ? 10.961 -16.938 3.205 1 98.81 94 THR B CA 1
ATOM 2707 C C . THR B 1 94 ? 9.82 -17.516 4.043 1 98.81 94 THR B C 1
ATOM 2709 O O . THR B 1 94 ? 9.234 -18.547 3.693 1 98.81 94 THR B O 1
ATOM 2712 N N . SER B 1 95 ? 9.523 -16.797 5.098 1 98.81 95 SER B N 1
ATOM 2713 C CA . SER B 1 95 ? 8.453 -17.25 5.988 1 98.81 95 SER B CA 1
ATOM 2714 C C . SER B 1 95 ? 7.113 -17.297 5.262 1 98.81 95 SER B C 1
ATOM 2716 O O . SER B 1 95 ? 6.367 -18.266 5.391 1 98.81 95 SER B O 1
ATOM 2718 N N . ILE B 1 96 ? 6.805 -16.297 4.469 1 98.69 96 ILE B N 1
ATOM 2719 C CA . ILE B 1 96 ? 5.535 -16.219 3.756 1 98.69 96 ILE B CA 1
ATOM 2720 C C . ILE B 1 96 ? 5.465 -17.328 2.707 1 98.69 96 ILE B C 1
ATOM 2722 O O . ILE B 1 96 ? 4.457 -18.031 2.609 1 98.69 96 ILE B O 1
ATOM 2726 N N . CYS B 1 97 ? 6.52 -17.484 1.938 1 98.81 97 CYS B N 1
ATOM 2727 C CA . CYS B 1 97 ? 6.551 -18.516 0.905 1 98.81 97 CYS B CA 1
ATOM 2728 C C . CYS B 1 97 ? 6.344 -19.891 1.509 1 98.81 97 CYS B C 1
ATOM 2730 O O . CYS B 1 97 ? 5.512 -20.672 1.028 1 98.81 97 CYS B O 1
ATOM 2732 N N . ASN B 1 98 ? 7.078 -20.156 2.588 1 98.81 98 ASN B N 1
ATOM 2733 C CA . ASN B 1 98 ? 6.969 -21.469 3.225 1 98.81 98 ASN B CA 1
ATOM 2734 C C . ASN B 1 98 ? 5.566 -21.703 3.768 1 98.81 98 ASN B C 1
ATOM 2736 O O . ASN B 1 98 ? 5.039 -22.812 3.662 1 98.81 98 ASN B O 1
ATOM 2740 N N . ASP B 1 99 ? 5.023 -20.703 4.359 1 98.81 99 ASP B N 1
ATOM 2741 C CA . ASP B 1 99 ? 3.662 -20.812 4.879 1 98.81 99 ASP B CA 1
ATOM 2742 C C . ASP B 1 99 ? 2.676 -21.172 3.77 1 98.81 99 ASP B C 1
ATOM 2744 O O . ASP B 1 99 ? 1.834 -22.047 3.939 1 98.81 99 ASP B O 1
ATOM 2748 N N . ILE B 1 100 ? 2.766 -20.516 2.625 1 98.81 100 ILE B N 1
ATOM 2749 C CA . ILE B 1 100 ? 1.841 -20.719 1.516 1 98.81 100 ILE B CA 1
ATOM 2750 C C . ILE B 1 100 ? 2.072 -22.109 0.902 1 98.81 100 ILE B C 1
ATOM 2752 O O . ILE B 1 100 ? 1.117 -22.812 0.583 1 98.81 100 ILE B O 1
ATOM 2756 N N . ILE B 1 101 ? 3.322 -22.484 0.746 1 98.88 101 ILE B N 1
ATOM 2757 C CA . ILE B 1 101 ? 3.656 -23.797 0.2 1 98.88 101 ILE B CA 1
ATOM 2758 C C . ILE B 1 101 ? 3.088 -24.891 1.102 1 98.88 101 ILE B C 1
ATOM 2760 O O . ILE B 1 101 ? 2.496 -25.859 0.617 1 98.88 101 ILE B O 1
ATOM 2764 N N . GLN B 1 102 ? 3.271 -24.703 2.375 1 98.88 102 GLN B N 1
ATOM 2765 C CA . GLN B 1 102 ? 2.742 -25.688 3.322 1 98.88 102 GLN B CA 1
ATOM 2766 C C . GLN B 1 102 ? 1.221 -25.766 3.236 1 98.88 102 GLN B C 1
ATOM 2768 O O . GLN B 1 102 ? 0.646 -26.844 3.312 1 98.88 102 GLN B O 1
ATOM 2773 N N . LEU B 1 103 ? 0.588 -24.641 3.141 1 98.88 103 LEU B N 1
ATOM 2774 C CA . LEU B 1 103 ? -0.863 -24.594 2.998 1 98.88 103 LEU B CA 1
ATOM 2775 C C . LEU B 1 103 ? -1.312 -25.391 1.776 1 98.88 103 LEU B C 1
ATOM 2777 O O . LEU B 1 103 ? -2.293 -26.141 1.842 1 98.88 103 LEU B O 1
ATOM 2781 N N . ILE B 1 104 ? -0.592 -25.203 0.671 1 98.88 104 ILE B N 1
ATOM 2782 C CA . ILE B 1 104 ? -0.906 -25.906 -0.575 1 98.88 104 ILE B CA 1
ATOM 2783 C C . ILE B 1 104 ? -0.725 -27.406 -0.389 1 98.88 104 ILE B C 1
ATOM 2785 O O . ILE B 1 104 ? -1.62 -28.188 -0.711 1 98.88 104 ILE B O 1
ATOM 2789 N N . ASP B 1 105 ? 0.336 -27.828 0.191 1 98.75 105 ASP B N 1
ATOM 2790 C CA . ASP B 1 105 ? 0.702 -29.234 0.287 1 98.75 105 ASP B CA 1
ATOM 2791 C C . ASP B 1 105 ? -0.163 -29.953 1.316 1 98.75 105 ASP B C 1
ATOM 2793 O O . ASP B 1 105 ? -0.547 -31.109 1.112 1 98.75 105 ASP B O 1
ATOM 2797 N N . ASP B 1 106 ? -0.47 -29.266 2.379 1 98.75 106 ASP B N 1
ATOM 2798 C CA . ASP B 1 106 ? -1.096 -29.953 3.506 1 98.75 106 ASP B CA 1
ATOM 2799 C C . ASP B 1 106 ? -2.619 -29.891 3.408 1 98.75 106 ASP B C 1
ATOM 2801 O O . ASP B 1 106 ? -3.314 -30.734 3.957 1 98.75 106 ASP B O 1
ATOM 2805 N N . HIS B 1 107 ? -3.107 -28.938 2.715 1 98.69 107 HIS B N 1
ATOM 2806 C CA . HIS B 1 107 ? -4.551 -28.75 2.797 1 98.69 107 HIS B CA 1
ATOM 2807 C C . HIS B 1 107 ? -5.172 -28.625 1.408 1 98.69 107 HIS B C 1
ATOM 2809 O O . HIS B 1 107 ? -6.125 -29.344 1.089 1 98.69 107 HIS B O 1
ATOM 2815 N N . LEU B 1 108 ? -4.613 -27.828 0.531 1 98.75 108 LEU B N 1
ATOM 2816 C CA . LEU B 1 108 ? -5.289 -27.484 -0.711 1 98.75 108 LEU B CA 1
ATOM 2817 C C . LEU B 1 108 ? -5.195 -28.609 -1.728 1 98.75 108 LEU B C 1
ATOM 2819 O O . LEU B 1 108 ? -6.215 -29.094 -2.223 1 98.75 108 LEU B O 1
ATOM 2823 N N . LEU B 1 109 ? -4.008 -29.109 -1.955 1 98.62 109 LEU B N 1
ATOM 2824 C CA . LEU B 1 109 ? -3.822 -30.172 -2.947 1 98.62 109 LEU B CA 1
ATOM 2825 C C . LEU B 1 109 ? -4.516 -31.453 -2.512 1 98.62 109 LEU B C 1
ATOM 2827 O O . LEU B 1 109 ? -5.242 -32.062 -3.295 1 98.62 109 LEU B O 1
ATOM 2831 N N . PRO B 1 110 ? -4.434 -31.828 -1.234 1 98.38 110 PRO B N 1
ATOM 2832 C CA . PRO B 1 110 ? -5.098 -33.062 -0.806 1 98.38 110 PRO B CA 1
ATOM 2833 C C . PRO B 1 110 ? -6.621 -32.969 -0.895 1 98.38 110 PRO B C 1
ATOM 2835 O O . PRO B 1 110 ? -7.297 -34 -0.994 1 98.38 110 PRO B O 1
ATOM 2838 N N . SER B 1 111 ? -7.137 -31.766 -0.88 1 97.62 111 SER B N 1
ATOM 2839 C CA . SER B 1 111 ? -8.586 -31.594 -0.874 1 97.62 111 SER B CA 1
ATOM 2840 C C . SER B 1 111 ? -9.117 -31.328 -2.277 1 97.62 111 SER B C 1
ATOM 2842 O O . SER B 1 111 ? -10.289 -30.984 -2.451 1 97.62 111 SER B O 1
ATOM 2844 N N . THR B 1 112 ? -8.281 -31.406 -3.277 1 95.75 112 THR B N 1
ATOM 2845 C CA . THR B 1 112 ? -8.617 -31.031 -4.645 1 95.75 112 THR B CA 1
ATOM 2846 C C . THR B 1 112 ? -8.953 -32.25 -5.48 1 95.75 112 THR B C 1
ATOM 2848 O O . THR B 1 112 ? -8.242 -33.281 -5.426 1 95.75 112 THR B O 1
ATOM 2851 N N . SER B 1 113 ? -10.07 -32.25 -6.191 1 93.88 113 SER B N 1
ATOM 2852 C CA . SER B 1 113 ? -10.453 -33.344 -7.082 1 93.88 113 SER B CA 1
ATOM 2853 C C . SER B 1 113 ? -10.578 -32.844 -8.523 1 93.88 113 SER B C 1
ATOM 2855 O O . SER B 1 113 ? -10.469 -33.656 -9.461 1 93.88 113 SER B O 1
ATOM 2857 N N . GLN B 1 114 ? -10.734 -31.562 -8.711 1 94.44 114 GLN B N 1
ATOM 2858 C CA . GLN B 1 114 ? -10.945 -31 -10.039 1 94.44 114 GLN B CA 1
ATOM 2859 C C . GLN B 1 114 ? -9.617 -30.688 -10.727 1 94.44 114 GLN B C 1
ATOM 2861 O O . GLN B 1 114 ? -8.672 -30.234 -10.086 1 94.44 114 GLN B O 1
ATOM 2866 N N . CYS B 1 115 ? -9.57 -30.938 -11.961 1 96.25 115 CYS B N 1
ATOM 2867 C CA . CYS B 1 115 ? -8.359 -30.75 -12.75 1 96.25 115 CYS B CA 1
ATOM 2868 C C . CYS B 1 115 ? -7.898 -29.297 -12.695 1 96.25 115 CYS B C 1
ATOM 2870 O O . CYS B 1 115 ? -6.727 -29.031 -12.422 1 96.25 115 CYS B O 1
ATOM 2872 N N . GLU B 1 116 ? -8.805 -28.359 -12.922 1 97 116 GLU B N 1
ATOM 2873 C CA . GLU B 1 116 ? -8.453 -26.938 -12.969 1 97 116 GLU B CA 1
ATOM 2874 C C . GLU B 1 116 ? -7.852 -26.484 -11.648 1 97 116 GLU B C 1
ATOM 2876 O O . GLU B 1 116 ? -6.879 -25.719 -11.633 1 97 116 GLU B O 1
ATOM 2881 N N . SER B 1 117 ? -8.414 -26.953 -10.547 1 97.38 117 SER B N 1
ATOM 2882 C CA . SER B 1 117 ? -7.895 -26.609 -9.227 1 97.38 117 SER B CA 1
ATOM 2883 C C . SER B 1 117 ? -6.504 -27.203 -9.016 1 97.38 117 SER B C 1
ATOM 2885 O O . SER B 1 117 ? -5.641 -26.547 -8.422 1 97.38 117 SER B O 1
ATOM 2887 N N . CYS B 1 118 ? -6.359 -28.344 -9.531 1 97.94 118 CYS B N 1
ATOM 2888 C CA . CYS B 1 118 ? -5.055 -28.984 -9.422 1 97.94 118 CYS B CA 1
ATOM 2889 C C . CYS B 1 118 ? -3.982 -28.172 -10.133 1 97.94 118 CYS B C 1
ATOM 2891 O O . CYS B 1 118 ? -2.916 -27.922 -9.578 1 97.94 118 CYS B O 1
ATOM 2893 N N . VAL B 1 119 ? -4.277 -27.766 -11.352 1 98.62 119 VAL B N 1
ATOM 2894 C CA . VAL B 1 119 ? -3.357 -26.938 -12.125 1 98.62 119 VAL B CA 1
ATOM 2895 C C . VAL B 1 119 ? -3.092 -25.625 -11.398 1 98.62 119 VAL B C 1
ATOM 2897 O O . VAL B 1 119 ? -1.946 -25.172 -11.297 1 98.62 119 VAL B O 1
ATOM 2900 N N . PHE B 1 120 ? -4.16 -25.094 -10.812 1 98.62 120 PHE B N 1
ATOM 2901 C CA . PHE B 1 120 ? -4.102 -23.812 -10.109 1 98.62 120 PHE B CA 1
ATOM 2902 C C . PHE B 1 120 ? -3.129 -23.891 -8.938 1 98.62 120 PHE B C 1
ATOM 2904 O O . PHE B 1 120 ? -2.248 -23.031 -8.797 1 98.62 120 PHE B O 1
ATOM 2911 N N . TYR B 1 121 ? -3.17 -24.891 -8.156 1 98.81 121 TYR B N 1
ATOM 2912 C CA . TYR B 1 121 ? -2.377 -24.984 -6.934 1 98.81 121 TYR B CA 1
ATOM 2913 C C . TYR B 1 121 ? -0.934 -25.359 -7.25 1 98.81 121 TYR B C 1
ATOM 2915 O O . TYR B 1 121 ? -0.007 -24.906 -6.574 1 98.81 121 TYR B O 1
ATOM 2923 N N . HIS B 1 122 ? -0.758 -26.156 -8.234 1 98.81 122 HIS B N 1
ATOM 2924 C CA . HIS B 1 122 ? 0.618 -26.469 -8.609 1 98.81 122 HIS B CA 1
ATOM 2925 C C . HIS B 1 122 ? 1.313 -25.234 -9.195 1 98.81 122 HIS B C 1
ATOM 2927 O O . HIS B 1 122 ? 2.51 -25.031 -8.977 1 98.81 122 HIS B O 1
ATOM 2933 N N . ARG B 1 123 ? 0.557 -24.453 -9.992 1 98.81 123 ARG B N 1
ATOM 2934 C CA . ARG B 1 123 ? 1.116 -23.172 -10.453 1 98.81 123 ARG B CA 1
ATOM 2935 C C . ARG B 1 123 ? 1.516 -22.297 -9.273 1 98.81 123 ARG B C 1
ATOM 2937 O O . ARG B 1 123 ? 2.619 -21.75 -9.242 1 98.81 123 ARG B O 1
ATOM 2944 N N . MET B 1 124 ? 0.662 -22.172 -8.273 1 98.81 124 MET B N 1
ATOM 2945 C CA . MET B 1 124 ? 0.936 -21.359 -7.09 1 98.81 124 MET B CA 1
ATOM 2946 C C . MET B 1 124 ? 2.176 -21.859 -6.359 1 98.81 124 MET B C 1
ATOM 2948 O O . MET B 1 124 ? 3.031 -21.062 -5.961 1 98.81 124 MET B O 1
ATOM 2952 N N . LYS B 1 125 ? 2.221 -23.203 -6.199 1 98.81 125 LYS B N 1
ATOM 2953 C CA . LYS B 1 125 ? 3.381 -23.797 -5.539 1 98.81 125 LYS B CA 1
ATOM 2954 C C . LYS B 1 125 ? 4.668 -23.484 -6.293 1 98.81 125 LYS B C 1
ATOM 2956 O O . LYS B 1 125 ? 5.668 -23.094 -5.684 1 98.81 125 LYS B O 1
ATOM 2961 N N . GLY B 1 126 ? 4.629 -23.656 -7.594 1 98.88 126 GLY B N 1
ATOM 2962 C CA . GLY B 1 126 ? 5.762 -23.266 -8.414 1 98.88 126 GLY B CA 1
ATOM 2963 C C . GLY B 1 126 ? 6.148 -21.812 -8.266 1 98.88 126 GLY B C 1
ATOM 2964 O O . GLY B 1 126 ? 7.332 -21.484 -8.156 1 98.88 126 GLY B O 1
ATOM 2965 N N . ASP B 1 127 ? 5.172 -20.953 -8.227 1 98.88 127 ASP B N 1
ATOM 2966 C CA . ASP B 1 127 ? 5.406 -19.516 -8.086 1 98.88 127 ASP B CA 1
ATOM 2967 C C . ASP B 1 127 ? 6.156 -19.203 -6.789 1 98.88 127 ASP B C 1
ATOM 2969 O O . ASP B 1 127 ? 7.125 -18.453 -6.793 1 98.88 127 ASP B O 1
ATOM 2973 N N . TYR B 1 128 ? 5.762 -19.766 -5.707 1 98.88 128 TYR B N 1
ATOM 2974 C CA . TYR B 1 128 ? 6.32 -19.375 -4.414 1 98.88 128 TYR B CA 1
ATOM 2975 C C . TYR B 1 128 ? 7.715 -19.969 -4.234 1 98.88 128 TYR B C 1
ATOM 2977 O O . TYR B 1 128 ? 8.578 -19.359 -3.594 1 98.88 128 TYR B O 1
ATOM 2985 N N . TYR B 1 129 ? 7.961 -21.141 -4.855 1 98.88 129 TYR B N 1
ATOM 2986 C CA . TYR B 1 129 ? 9.336 -21.609 -4.918 1 98.88 129 TYR B CA 1
ATOM 2987 C C . TYR B 1 129 ? 10.18 -20.719 -5.82 1 98.88 129 TYR B C 1
ATOM 2989 O O . TYR B 1 129 ? 11.359 -20.5 -5.547 1 98.88 129 TYR B O 1
ATOM 2997 N N . ARG B 1 130 ? 9.602 -20.281 -6.906 1 98.81 130 ARG B N 1
ATOM 2998 C CA . ARG B 1 130 ? 10.312 -19.359 -7.785 1 98.81 130 ARG B CA 1
ATOM 2999 C C . ARG B 1 130 ? 10.672 -18.062 -7.051 1 98.81 130 ARG B C 1
ATOM 3001 O O . ARG B 1 130 ? 11.773 -17.531 -7.223 1 98.81 130 ARG B O 1
ATOM 3008 N N . TYR B 1 131 ? 9.719 -17.562 -6.191 1 98.75 131 TYR B N 1
ATOM 3009 C CA . TYR B 1 131 ? 10 -16.375 -5.402 1 98.75 131 TYR B CA 1
ATOM 3010 C C . TYR B 1 131 ? 11.156 -16.609 -4.441 1 98.75 131 TYR B C 1
ATOM 3012 O O . TYR B 1 131 ? 12.008 -15.742 -4.258 1 98.75 131 TYR B O 1
ATOM 3020 N N . LEU B 1 132 ? 11.188 -17.812 -3.859 1 98.75 132 LEU B N 1
ATOM 3021 C CA . LEU B 1 132 ? 12.312 -18.156 -3 1 98.75 132 LEU B CA 1
ATOM 3022 C C . LEU B 1 132 ? 13.617 -18.156 -3.785 1 98.75 132 LEU B C 1
ATOM 3024 O O . LEU B 1 132 ? 14.625 -17.625 -3.312 1 98.75 132 LEU B O 1
ATOM 3028 N N . ALA B 1 133 ? 13.609 -18.641 -4.969 1 98.69 133 ALA B N 1
ATOM 3029 C CA . ALA B 1 133 ? 14.812 -18.797 -5.781 1 98.69 133 ALA B CA 1
ATOM 3030 C C . ALA B 1 133 ? 15.344 -17.422 -6.223 1 98.69 133 ALA B C 1
ATOM 3032 O O . ALA B 1 133 ? 16.516 -17.297 -6.586 1 98.69 133 ALA B O 1
ATOM 3033 N N . GLU B 1 134 ? 14.516 -16.438 -6.219 1 97.56 134 GLU B N 1
ATOM 3034 C CA . GLU B 1 134 ? 14.875 -15.094 -6.68 1 97.56 134 GLU B CA 1
ATOM 3035 C C . GLU B 1 134 ? 15.977 -14.492 -5.812 1 97.56 134 GLU B C 1
ATOM 3037 O O . GLU B 1 134 ? 16.812 -13.719 -6.297 1 97.56 134 GLU B O 1
ATOM 3042 N N . PHE B 1 135 ? 15.969 -14.805 -4.492 1 97.88 135 PHE B N 1
ATOM 3043 C CA . PHE B 1 135 ? 16.891 -14.086 -3.625 1 97.88 135 PHE B CA 1
ATOM 3044 C C . PHE B 1 135 ? 17.812 -15.055 -2.887 1 97.88 135 PHE B C 1
ATOM 3046 O O . PHE B 1 135 ? 18.766 -14.633 -2.234 1 97.88 135 PHE B O 1
ATOM 3053 N N . LYS B 1 136 ? 17.5 -16.391 -3.012 1 97.75 136 LYS B N 1
ATOM 3054 C CA . LYS B 1 136 ? 18.422 -17.375 -2.445 1 97.75 136 LYS B CA 1
ATOM 3055 C C . LYS B 1 136 ? 19.672 -17.516 -3.303 1 97.75 136 LYS B C 1
ATOM 3057 O O . LYS B 1 136 ? 19.703 -17.078 -4.457 1 97.75 136 LYS B O 1
ATOM 3062 N N . VAL B 1 137 ? 20.734 -18.094 -2.684 1 95.88 137 VAL B N 1
ATOM 3063 C CA . VAL B 1 137 ? 22 -18.203 -3.395 1 95.88 137 VAL B CA 1
ATOM 3064 C C . VAL B 1 137 ? 22.531 -19.625 -3.283 1 95.88 137 VAL B C 1
ATOM 3066 O O . VAL B 1 137 ? 22.172 -20.359 -2.369 1 95.88 137 VAL B O 1
ATOM 3069 N N . GLY B 1 138 ? 23.312 -20.047 -4.25 1 96.44 138 GLY B N 1
ATOM 3070 C CA . GLY B 1 138 ? 24 -21.328 -4.223 1 96.44 138 GLY B CA 1
ATOM 3071 C C . GLY B 1 138 ? 23.047 -22.516 -4.18 1 96.44 138 GLY B C 1
ATOM 3072 O O . GLY B 1 138 ? 22.125 -22.609 -4.984 1 96.44 138 GLY B O 1
ATOM 3073 N N . ILE B 1 139 ? 23.25 -23.344 -3.248 1 97.69 139 ILE B N 1
ATOM 3074 C CA . ILE B 1 139 ? 22.547 -24.609 -3.162 1 97.69 139 ILE B CA 1
ATOM 3075 C C . ILE B 1 139 ? 21.078 -24.359 -2.826 1 97.69 139 ILE B C 1
ATOM 3077 O O . ILE B 1 139 ? 20.188 -25.062 -3.316 1 97.69 139 ILE B O 1
ATOM 3081 N N . GLU B 1 140 ? 20.875 -23.359 -2.023 1 97.88 140 GLU B N 1
ATOM 3082 C CA . GLU B 1 140 ? 19.516 -23.047 -1.641 1 97.88 140 GLU B CA 1
ATOM 3083 C C . GLU B 1 140 ? 18.703 -22.531 -2.834 1 97.88 140 GLU B C 1
ATOM 3085 O O . GLU B 1 140 ? 17.516 -22.844 -2.963 1 97.88 140 GLU B O 1
ATOM 3090 N N . MET B 1 141 ? 19.359 -21.719 -3.672 1 98.19 141 MET B N 1
ATOM 3091 C CA . MET B 1 141 ? 18.719 -21.266 -4.898 1 98.19 141 MET B CA 1
ATOM 3092 C C . MET B 1 141 ? 18.391 -22.438 -5.82 1 98.19 141 MET B C 1
ATOM 3094 O O . MET B 1 141 ? 17.281 -22.516 -6.352 1 98.19 141 MET B O 1
ATOM 3098 N N . GLU B 1 142 ? 19.281 -23.328 -5.996 1 98.06 142 GLU B N 1
ATOM 3099 C CA . GLU B 1 142 ? 19.109 -24.484 -6.871 1 98.06 142 GLU B CA 1
ATOM 3100 C C . GLU B 1 142 ? 17.969 -25.375 -6.387 1 98.06 142 GLU B C 1
ATOM 3102 O O . GLU B 1 142 ? 17.172 -25.875 -7.191 1 98.06 142 GLU B O 1
ATOM 3107 N N . LYS B 1 143 ? 17.984 -25.594 -5.102 1 98.56 143 LYS B N 1
ATOM 3108 C CA . LYS B 1 143 ? 16.922 -26.422 -4.523 1 98.56 143 LYS B CA 1
ATOM 3109 C C . LYS B 1 143 ? 15.555 -25.781 -4.738 1 98.56 143 LYS B C 1
ATOM 3111 O O . LYS B 1 143 ? 14.617 -26.469 -5.152 1 98.56 143 LYS B O 1
ATOM 3116 N N . ALA B 1 144 ? 15.453 -24.5 -4.457 1 98.81 144 ALA B N 1
ATOM 3117 C CA . ALA B 1 144 ? 14.188 -23.797 -4.66 1 98.81 144 ALA B CA 1
ATOM 3118 C C . ALA B 1 144 ? 13.766 -23.844 -6.125 1 98.81 144 ALA B C 1
ATOM 3120 O O . ALA B 1 144 ? 12.602 -24.078 -6.438 1 98.81 144 ALA B O 1
ATOM 3121 N N . ALA B 1 145 ? 14.727 -23.578 -6.988 1 98.69 145 ALA B N 1
ATOM 3122 C CA . ALA B 1 145 ? 14.461 -23.609 -8.422 1 98.69 145 ALA B CA 1
ATOM 3123 C C . ALA B 1 145 ? 13.984 -24.984 -8.875 1 98.69 145 ALA B C 1
ATOM 3125 O O . ALA B 1 145 ? 13.062 -25.094 -9.68 1 98.69 145 ALA B O 1
ATOM 3126 N N . SER B 1 146 ? 14.602 -25.984 -8.375 1 98.62 146 SER B N 1
ATOM 3127 C CA . SER B 1 146 ? 14.234 -27.359 -8.727 1 98.62 146 SER B CA 1
ATOM 3128 C C . SER B 1 146 ? 12.828 -27.688 -8.25 1 98.62 146 SER B C 1
ATOM 3130 O O . SER B 1 146 ? 12.047 -28.312 -8.977 1 98.62 146 SER B O 1
ATOM 3132 N N . GLU B 1 147 ? 12.562 -27.312 -7.039 1 98.81 147 GLU B N 1
ATOM 3133 C CA . GLU B 1 147 ? 11.219 -27.531 -6.52 1 98.81 147 GLU B CA 1
ATOM 3134 C C . GLU B 1 147 ? 10.18 -26.766 -7.332 1 98.81 147 GLU B C 1
ATOM 3136 O O . GLU B 1 147 ? 9.07 -27.266 -7.562 1 98.81 147 GLU B O 1
ATOM 3141 N N . SER B 1 148 ? 10.516 -25.562 -7.699 1 98.88 148 SER B N 1
ATOM 3142 C CA . SER B 1 148 ? 9.641 -24.781 -8.562 1 98.88 148 SER B CA 1
ATOM 3143 C C . SER B 1 148 ? 9.375 -25.5 -9.883 1 98.88 148 SER B C 1
ATOM 3145 O O . SER B 1 148 ? 8.219 -25.656 -10.281 1 98.88 148 SER B O 1
ATOM 3147 N N . MET B 1 149 ? 10.391 -25.984 -10.5 1 98.5 149 MET B N 1
ATOM 3148 C CA . MET B 1 149 ? 10.297 -26.703 -11.773 1 98.5 149 MET B CA 1
ATOM 3149 C C . MET B 1 149 ? 9.414 -27.938 -11.641 1 98.5 149 MET B C 1
ATOM 3151 O O . MET B 1 149 ? 8.57 -28.203 -12.5 1 98.5 149 MET B O 1
ATOM 3155 N N . LYS B 1 150 ? 9.648 -28.641 -10.625 1 98.75 150 LYS B N 1
ATOM 3156 C CA . LYS B 1 150 ? 8.859 -29.844 -10.383 1 98.75 150 LYS B CA 1
ATOM 3157 C C . LYS B 1 150 ? 7.375 -29.516 -10.266 1 98.75 150 LYS B C 1
ATOM 3159 O O . LYS B 1 150 ? 6.535 -30.203 -10.859 1 98.75 150 LYS B O 1
ATOM 3164 N N . ALA B 1 151 ? 7.07 -28.5 -9.477 1 98.81 151 ALA B N 1
ATOM 3165 C CA . ALA B 1 151 ? 5.676 -28.109 -9.281 1 98.81 151 ALA B CA 1
ATOM 3166 C C . ALA B 1 151 ? 5.043 -27.688 -10.602 1 98.81 151 ALA B C 1
ATOM 3168 O O . ALA B 1 151 ? 3.928 -28.094 -10.93 1 98.81 151 ALA B O 1
ATOM 3169 N N . TYR B 1 152 ? 5.762 -26.859 -11.359 1 98.81 152 TYR B N 1
ATOM 3170 C CA . TYR B 1 152 ? 5.258 -26.422 -12.656 1 98.81 152 TYR B CA 1
ATOM 3171 C C . TYR B 1 152 ? 5.047 -27.609 -13.586 1 98.81 152 TYR B C 1
ATOM 3173 O O . TYR B 1 152 ? 4.047 -27.672 -14.305 1 98.81 152 TYR B O 1
ATOM 3181 N N . ASP B 1 153 ? 5.938 -28.562 -13.57 1 98.5 153 ASP B N 1
ATOM 3182 C CA . ASP B 1 153 ? 5.863 -29.719 -14.453 1 98.5 153 ASP B CA 1
ATOM 3183 C C . ASP B 1 153 ? 4.602 -30.547 -14.172 1 98.5 153 ASP B C 1
ATOM 3185 O O . ASP B 1 153 ? 3.912 -30.969 -15.102 1 98.5 153 ASP B O 1
ATOM 3189 N N . ILE B 1 154 ? 4.379 -30.766 -12.961 1 98.56 154 ILE B N 1
ATOM 3190 C CA . ILE B 1 154 ? 3.174 -31.5 -12.586 1 98.56 154 ILE B CA 1
ATOM 3191 C C . ILE B 1 154 ? 1.94 -30.734 -13.062 1 98.56 154 ILE B C 1
ATOM 3193 O O . ILE B 1 154 ? 1.008 -31.328 -13.609 1 98.56 154 ILE B O 1
ATOM 3197 N N . GLY B 1 155 ? 1.943 -29.391 -12.836 1 98.62 155 GLY B N 1
ATOM 3198 C CA . GLY B 1 155 ? 0.855 -28.562 -13.328 1 98.62 155 GLY B CA 1
ATOM 3199 C C . GLY B 1 155 ? 0.682 -28.641 -14.828 1 98.62 155 GLY B C 1
ATO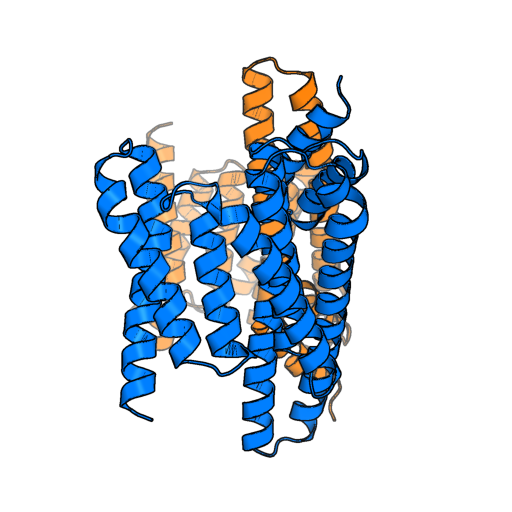M 3200 O O . GLY B 1 155 ? -0.444 -28.703 -15.328 1 98.62 155 GLY B O 1
ATOM 3201 N N . ILE B 1 156 ? 1.777 -28.625 -15.539 1 98.25 156 ILE B N 1
ATOM 3202 C CA . ILE B 1 156 ? 1.757 -28.656 -17 1 98.25 156 ILE B CA 1
ATOM 3203 C C . ILE B 1 156 ? 1.142 -29.969 -17.484 1 98.25 156 ILE B C 1
ATOM 3205 O O . ILE B 1 156 ? 0.322 -29.969 -18.406 1 98.25 156 ILE B O 1
ATOM 3209 N N . LYS B 1 157 ? 1.509 -31.047 -16.891 1 98.06 157 LYS B N 1
ATOM 3210 C CA . LYS B 1 157 ? 0.936 -32.344 -17.25 1 98.06 157 LYS B CA 1
ATOM 3211 C C . LYS B 1 157 ? -0.567 -32.375 -17 1 98.06 157 LYS B C 1
ATOM 3213 O O . LYS B 1 157 ? -1.343 -32.812 -17.844 1 98.06 157 LYS B O 1
ATOM 3218 N N . ALA B 1 158 ? -0.953 -31.875 -15.891 1 97.62 158 ALA B N 1
ATOM 3219 C CA . ALA B 1 158 ? -2.373 -31.828 -15.555 1 97.62 158 ALA B CA 1
ATOM 3220 C C . ALA B 1 158 ? -3.129 -30.891 -16.5 1 97.62 158 ALA B C 1
ATOM 3222 O O . ALA B 1 158 ? -4.289 -31.141 -16.828 1 97.62 158 ALA B O 1
ATOM 3223 N N . ALA B 1 159 ? -2.508 -29.828 -16.953 1 98.12 159 ALA B N 1
ATOM 3224 C CA . ALA B 1 159 ? -3.135 -28.781 -17.75 1 98.12 159 ALA B CA 1
ATOM 3225 C C . ALA B 1 159 ? -3.436 -29.266 -19.156 1 98.12 159 ALA B C 1
ATOM 3227 O O . ALA B 1 159 ? -4.195 -28.641 -19.891 1 98.12 159 ALA B O 1
ATOM 3228 N N . SER B 1 160 ? -2.863 -30.406 -19.547 1 96.12 160 SER B N 1
ATOM 3229 C CA . SER B 1 160 ? -3.072 -30.938 -20.891 1 96.12 160 SER B CA 1
ATOM 3230 C C . SER B 1 160 ? -4.543 -31.266 -21.125 1 96.12 160 SER B C 1
ATOM 3232 O O . SER B 1 160 ? -4.984 -31.344 -22.281 1 96.12 160 SER B O 1
ATOM 3234 N N . LYS B 1 161 ? -5.336 -31.422 -20.016 1 96.56 161 LYS B N 1
ATOM 3235 C CA . LYS B 1 161 ? -6.758 -31.75 -20.109 1 96.56 161 LYS B CA 1
ATOM 3236 C C . LYS B 1 161 ? -7.602 -30.484 -20.266 1 96.56 161 LYS B C 1
ATOM 3238 O O . LYS B 1 161 ? -8.797 -30.562 -20.547 1 96.56 161 LYS B O 1
ATOM 3243 N N . LEU B 1 162 ? -7.027 -29.359 -20.109 1 97.19 162 LEU B N 1
ATOM 3244 C CA . LEU B 1 162 ? -7.734 -28.094 -20.203 1 97.19 162 LEU B CA 1
ATOM 3245 C C . LEU B 1 162 ? -7.566 -27.5 -21.609 1 97.19 162 LEU B C 1
ATOM 3247 O O . LEU B 1 162 ? -6.57 -27.75 -22.281 1 97.19 162 LEU B O 1
ATOM 3251 N N . ALA B 1 163 ? -8.555 -26.688 -22 1 95.69 163 ALA B N 1
ATOM 3252 C CA . ALA B 1 163 ? -8.445 -26 -23.297 1 95.69 163 ALA B CA 1
ATOM 3253 C C . ALA B 1 163 ? -7.246 -25.047 -23.312 1 95.69 163 ALA B C 1
ATOM 3255 O O . ALA B 1 163 ? -6.926 -24.422 -22.297 1 95.69 163 ALA B O 1
ATOM 3256 N N . PRO B 1 164 ? -6.641 -24.844 -24.484 1 96.5 164 PRO B N 1
ATOM 3257 C CA . PRO B 1 164 ? -5.469 -23.969 -24.594 1 96.5 164 PRO B CA 1
ATOM 3258 C C . PRO B 1 164 ? -5.77 -22.531 -24.188 1 96.5 164 PRO B C 1
ATOM 3260 O O . PRO B 1 164 ? -4.852 -21.766 -23.859 1 96.5 164 PRO B O 1
ATOM 3263 N N . THR B 1 165 ? -6.977 -22.156 -24.188 1 96.31 165 THR B N 1
ATOM 3264 C CA . THR B 1 165 ? -7.344 -20.781 -23.875 1 96.31 165 THR B CA 1
ATOM 3265 C C . THR B 1 165 ? -7.711 -20.641 -22.391 1 96.31 165 THR B C 1
ATOM 3267 O O . THR B 1 165 ? -8.016 -19.547 -21.922 1 96.31 165 THR B O 1
ATOM 3270 N N . ASN B 1 166 ? -7.703 -21.781 -21.719 1 95.94 166 ASN B N 1
ATOM 3271 C CA . ASN B 1 166 ? -8.023 -21.734 -20.297 1 95.94 166 ASN B CA 1
ATOM 3272 C C . ASN B 1 166 ? -7.066 -20.828 -19.531 1 95.94 166 ASN B C 1
ATOM 3274 O O . ASN B 1 166 ? -5.848 -20.953 -19.672 1 95.94 166 ASN B O 1
ATOM 3278 N N . LEU B 1 167 ? -7.605 -20.016 -18.688 1 95.62 167 LEU B N 1
ATOM 3279 C CA . LEU B 1 167 ? -6.828 -18.984 -18.016 1 95.62 167 LEU B CA 1
ATOM 3280 C C . LEU B 1 167 ? -5.781 -19.609 -17.094 1 95.62 167 LEU B C 1
ATOM 3282 O O . LEU B 1 167 ? -4.648 -19.125 -17.016 1 95.62 167 LEU B O 1
ATOM 3286 N N . VAL B 1 168 ? -6.117 -20.578 -16.375 1 97.19 168 VAL B N 1
ATOM 3287 C CA . VAL B 1 168 ? -5.203 -21.219 -15.445 1 97.19 168 VAL B CA 1
ATOM 3288 C C . VAL B 1 168 ? -4.059 -21.875 -16.203 1 97.19 168 VAL B C 1
ATOM 3290 O O . VAL B 1 168 ? -2.898 -21.797 -15.789 1 97.19 168 VAL B O 1
ATOM 3293 N N . ARG B 1 169 ? -4.352 -22.531 -17.328 1 97.88 169 ARG B N 1
ATOM 3294 C CA . ARG B 1 169 ? -3.338 -23.156 -18.172 1 97.88 169 ARG B CA 1
ATOM 3295 C C . ARG B 1 169 ? -2.402 -22.109 -18.766 1 97.88 169 ARG B C 1
ATOM 3297 O O . ARG B 1 169 ? -1.181 -22.266 -18.734 1 97.88 169 ARG B O 1
ATOM 3304 N N . LEU B 1 170 ? -2.996 -21.031 -19.25 1 98 170 LEU B N 1
ATOM 3305 C CA . LEU B 1 170 ? -2.201 -19.969 -19.844 1 98 170 LEU B CA 1
ATOM 3306 C C . LEU B 1 170 ? -1.298 -19.312 -18.797 1 98 170 LEU B C 1
ATOM 3308 O O . LEU B 1 170 ? -0.127 -19.031 -19.078 1 98 170 LEU B O 1
ATOM 3312 N N . SER B 1 171 ? -1.835 -19.078 -17.625 1 98.06 171 SER B N 1
ATOM 3313 C CA . SER B 1 171 ? -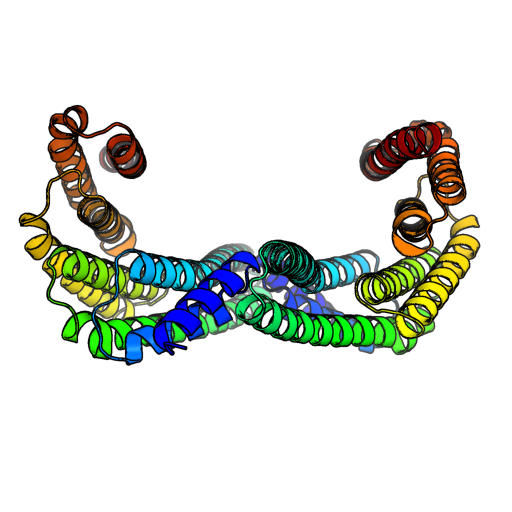1.062 -18.469 -16.562 1 98.06 171 SER B CA 1
ATOM 3314 C C . SER B 1 171 ? 0.092 -19.359 -16.125 1 98.06 171 SER B C 1
ATOM 3316 O O . SER B 1 171 ? 1.18 -18.875 -15.805 1 98.06 171 SER B O 1
ATOM 3318 N N . LEU B 1 172 ? -0.17 -20.625 -16.078 1 98.62 172 LEU B N 1
ATOM 3319 C CA . LEU B 1 172 ? 0.869 -21.594 -15.758 1 98.62 172 LEU B CA 1
ATOM 3320 C C . LEU B 1 172 ? 1.993 -21.547 -16.781 1 98.62 172 LEU B C 1
ATOM 3322 O O . LEU B 1 172 ? 3.172 -21.516 -16.422 1 98.62 172 LEU B O 1
ATOM 3326 N N . ALA B 1 173 ? 1.618 -21.547 -18.047 1 98.56 173 ALA B N 1
ATOM 3327 C CA . ALA B 1 173 ? 2.615 -21.484 -19.109 1 98.56 173 ALA B CA 1
ATOM 3328 C C . ALA B 1 173 ? 3.459 -20.219 -19 1 98.56 173 ALA B C 1
ATOM 3330 O O . ALA B 1 173 ? 4.68 -20.266 -19.156 1 98.56 173 ALA B O 1
ATOM 3331 N N . LEU B 1 174 ? 2.781 -19.156 -18.75 1 98.56 174 LEU B N 1
ATOM 3332 C CA . LEU B 1 174 ? 3.465 -17.875 -18.594 1 98.56 174 LEU B CA 1
ATOM 3333 C C . LEU B 1 174 ? 4.488 -17.938 -17.453 1 98.56 174 LEU 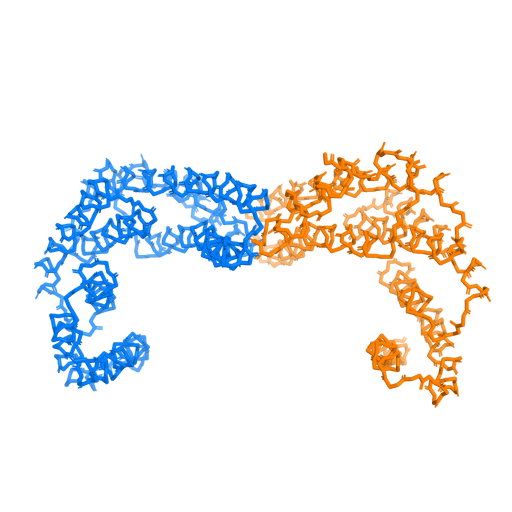B C 1
ATOM 3335 O O . LEU B 1 174 ? 5.664 -17.625 -17.656 1 98.56 174 LEU B O 1
ATOM 3339 N N . ASN B 1 175 ? 4.066 -18.328 -16.312 1 98.56 175 ASN B N 1
ATOM 3340 C CA . ASN B 1 175 ? 4.922 -18.328 -15.125 1 98.56 175 ASN B CA 1
ATOM 3341 C C . ASN B 1 175 ? 6.074 -19.312 -15.258 1 98.56 175 ASN B C 1
ATOM 3343 O O . ASN B 1 175 ? 7.188 -19.047 -14.805 1 98.56 175 ASN B O 1
ATOM 3347 N N . PHE B 1 176 ? 5.797 -20.438 -15.852 1 98.75 176 PHE B N 1
ATOM 3348 C CA . PHE B 1 176 ? 6.859 -21.422 -16.094 1 98.75 176 PHE B CA 1
ATOM 3349 C C . PHE B 1 176 ? 7.926 -20.844 -17.016 1 98.75 176 PHE B C 1
ATOM 3351 O O . PHE B 1 176 ? 9.125 -21.016 -16.766 1 98.75 176 PHE B O 1
ATOM 3358 N N . SER B 1 177 ? 7.496 -20.172 -18.047 1 98.69 177 SER B N 1
ATOM 3359 C CA . SER B 1 177 ? 8.453 -19.578 -18.969 1 98.69 177 SER B CA 1
ATOM 3360 C C . SER B 1 177 ? 9.32 -18.531 -18.266 1 98.69 177 SER B C 1
ATOM 3362 O O . SER B 1 177 ? 10.508 -18.406 -18.562 1 98.69 177 SER B O 1
ATOM 3364 N N . VAL B 1 178 ? 8.758 -17.812 -17.328 1 98.38 178 VAL B N 1
ATOM 3365 C CA . VAL B 1 178 ? 9.5 -16.812 -16.562 1 98.38 178 VAL B CA 1
ATOM 3366 C C . VAL B 1 178 ? 10.547 -17.516 -15.695 1 98.38 178 VAL B C 1
ATOM 3368 O O . VAL B 1 178 ? 11.688 -17.047 -15.578 1 98.38 178 VAL B O 1
ATOM 3371 N N . LEU B 1 179 ? 10.18 -18.641 -15.055 1 98.62 179 LEU B N 1
ATOM 3372 C CA . LEU B 1 179 ? 11.156 -19.422 -14.305 1 98.62 179 LEU B CA 1
ATOM 3373 C C . LEU B 1 179 ? 12.344 -19.797 -15.195 1 98.62 179 LEU B C 1
ATOM 3375 O O . LEU B 1 179 ? 13.5 -19.594 -14.805 1 98.62 179 LEU B O 1
ATOM 3379 N N . LEU B 1 180 ? 12.039 -20.328 -16.391 1 98.19 180 LEU B N 1
ATOM 3380 C CA . LEU B 1 180 ? 13.062 -20.797 -17.312 1 98.19 180 LEU B CA 1
ATOM 3381 C C . LEU B 1 180 ? 14.008 -19.672 -17.703 1 98.19 180 LEU B C 1
ATOM 3383 O O . LEU B 1 180 ? 15.219 -19.859 -17.766 1 98.19 180 LEU B O 1
ATOM 3387 N N . TYR B 1 181 ? 13.453 -18.516 -17.906 1 97.81 181 TYR B N 1
ATOM 3388 C CA . TYR B 1 181 ? 14.25 -17.391 -18.391 1 97.81 181 TYR B CA 1
ATOM 3389 C C . TYR B 1 181 ? 15.031 -16.734 -17.25 1 97.81 181 TYR B C 1
ATOM 3391 O O . TYR B 1 181 ? 16.25 -16.625 -17.312 1 97.81 181 TYR B O 1
ATOM 3399 N N . ASP B 1 182 ? 14.344 -16.391 -16.188 1 96.56 182 ASP B N 1
ATOM 3400 C CA . ASP B 1 182 ? 14.898 -15.5 -15.172 1 96.56 182 ASP B CA 1
ATOM 3401 C C . ASP B 1 182 ? 15.758 -16.266 -14.172 1 96.56 182 ASP B C 1
ATOM 3403 O O . ASP B 1 182 ? 16.734 -15.727 -13.641 1 96.56 182 ASP B O 1
ATOM 3407 N N . ILE B 1 183 ? 15.352 -17.484 -13.891 1 97.44 183 ILE B N 1
ATOM 3408 C CA . ILE B 1 183 ? 16 -18.188 -12.789 1 97.44 183 ILE B CA 1
ATOM 3409 C C . ILE B 1 183 ? 16.906 -19.281 -13.352 1 97.44 183 ILE B C 1
ATOM 3411 O O . ILE B 1 183 ? 18.094 -19.344 -13 1 97.44 183 ILE B O 1
ATOM 3415 N N . MET B 1 184 ? 16.328 -20.062 -14.25 1 96.38 184 MET B N 1
ATOM 3416 C CA . MET B 1 184 ? 17.062 -21.219 -14.75 1 96.38 184 MET B CA 1
ATOM 3417 C C . MET B 1 184 ? 18.031 -20.812 -15.859 1 96.38 184 MET B C 1
ATOM 3419 O O . MET B 1 184 ? 18.953 -21.562 -16.203 1 96.38 184 MET B O 1
ATOM 3423 N N . LYS B 1 185 ? 17.875 -19.672 -16.484 1 95.56 185 LYS B N 1
ATOM 3424 C CA . LYS B 1 185 ? 18.734 -19.125 -17.531 1 95.56 185 LYS B CA 1
ATOM 3425 C C . LYS B 1 185 ? 18.719 -20 -18.781 1 95.56 185 LYS B C 1
ATOM 3427 O O . LYS B 1 185 ? 19.766 -20.297 -19.344 1 95.56 185 LYS B O 1
ATOM 3432 N N . PHE B 1 186 ? 17.547 -20.453 -19.078 1 96.31 186 PHE B N 1
ATOM 3433 C CA . PHE B 1 186 ? 17.281 -21.156 -20.328 1 96.31 186 PHE B CA 1
ATOM 3434 C C . PHE B 1 186 ? 16.391 -20.312 -21.234 1 96.31 186 PHE B C 1
ATOM 3436 O O . PHE B 1 186 ? 15.227 -20.656 -21.453 1 96.31 186 PHE B O 1
ATOM 3443 N N . PRO B 1 187 ? 16.938 -19.203 -21.828 1 96.75 187 PRO B N 1
ATOM 3444 C CA . PRO B 1 187 ? 16.109 -18.25 -22.594 1 96.75 187 PRO B CA 1
ATOM 3445 C C . PRO B 1 187 ? 15.438 -18.906 -23.797 1 96.75 187 PRO B C 1
ATOM 3447 O O . PRO B 1 187 ? 14.305 -18.547 -24.141 1 96.75 187 PRO B O 1
ATOM 3450 N N . GLU B 1 188 ? 16.062 -19.875 -24.453 1 97 188 GLU B N 1
ATOM 3451 C CA . GLU B 1 188 ? 15.469 -20.531 -25.609 1 97 188 GLU B CA 1
ATOM 3452 C C . GLU B 1 188 ? 14.266 -21.391 -25.219 1 97 188 GLU B C 1
ATOM 3454 O O . GLU B 1 188 ? 13.227 -21.344 -25.875 1 97 188 GLU B O 1
ATOM 3459 N N . LYS B 1 189 ? 14.508 -22.141 -24.203 1 97.44 189 LYS B N 1
ATOM 3460 C CA . LYS B 1 189 ? 13.391 -22.953 -23.719 1 97.44 189 LYS B CA 1
ATOM 3461 C C . LYS B 1 189 ? 12.227 -22.078 -23.281 1 97.44 189 LYS B C 1
ATOM 3463 O O . LYS B 1 189 ? 11.062 -22.406 -23.516 1 97.44 189 LYS B O 1
ATOM 3468 N N . ALA B 1 190 ? 12.57 -20.984 -22.562 1 98.12 190 ALA B N 1
ATOM 3469 C CA . ALA B 1 190 ? 11.539 -20.031 -22.156 1 98.12 190 ALA B CA 1
ATOM 3470 C C . ALA B 1 190 ? 10.766 -19.5 -23.359 1 98.12 190 ALA B C 1
ATOM 3472 O O . ALA B 1 190 ? 9.531 -19.5 -23.344 1 98.12 190 ALA B O 1
ATOM 3473 N N . PHE B 1 191 ? 11.516 -19.078 -24.359 1 97.81 191 PHE B N 1
ATOM 3474 C CA . PHE B 1 191 ? 10.945 -18.547 -25.594 1 97.81 191 PHE B CA 1
ATOM 3475 C C . PHE B 1 191 ? 10.008 -19.562 -26.234 1 97.81 191 PHE B C 1
ATOM 3477 O O . PHE B 1 191 ? 8.859 -19.25 -26.547 1 97.81 191 PHE B O 1
ATOM 3484 N N . PHE B 1 192 ? 10.406 -20.812 -26.391 1 97.75 192 PHE B N 1
ATOM 3485 C CA . PHE B 1 192 ? 9.625 -21.844 -27.078 1 97.75 192 PHE B CA 1
ATOM 3486 C C . PHE B 1 192 ? 8.367 -22.172 -26.281 1 97.75 192 PHE B C 1
ATOM 3488 O O . PHE B 1 192 ? 7.293 -22.344 -26.875 1 97.75 192 PHE B O 1
ATOM 3495 N N . HIS B 1 193 ? 8.562 -22.312 -25 1 97.88 193 HIS B N 1
ATOM 3496 C CA . HIS B 1 193 ? 7.41 -22.625 -24.156 1 97.88 193 HIS B CA 1
ATOM 3497 C C . HIS B 1 193 ? 6.34 -21.547 -24.25 1 97.88 193 HIS B C 1
ATOM 3499 O O . HIS B 1 193 ? 5.156 -21.844 -24.406 1 97.88 193 HIS B O 1
ATOM 3505 N N . ALA B 1 194 ? 6.742 -20.281 -24.125 1 98.25 194 ALA B N 1
ATOM 3506 C CA . ALA B 1 194 ? 5.812 -19.156 -24.203 1 98.25 194 ALA B CA 1
ATOM 3507 C C . ALA B 1 194 ? 5.16 -19.094 -25.578 1 98.25 194 ALA B C 1
ATOM 3509 O O . ALA B 1 194 ? 3.945 -18.891 -25.688 1 98.25 194 ALA B O 1
ATOM 3510 N N . LYS B 1 195 ? 5.949 -19.234 -26.594 1 98 195 LYS B N 1
ATOM 3511 C CA . LYS B 1 195 ? 5.453 -19.172 -27.953 1 98 195 LYS B CA 1
ATOM 3512 C C . LYS B 1 195 ? 4.453 -20.297 -28.234 1 98 195 LYS B C 1
ATOM 3514 O O . LYS B 1 195 ? 3.426 -20.078 -28.891 1 98 195 LYS B O 1
ATOM 3519 N N . ASN B 1 196 ? 4.805 -21.469 -27.828 1 98.06 196 ASN B N 1
ATOM 3520 C CA . ASN B 1 196 ? 3.908 -22.609 -28.016 1 98.06 196 ASN B CA 1
ATOM 3521 C C . ASN B 1 196 ? 2.557 -22.375 -27.359 1 98.06 196 ASN B C 1
ATOM 3523 O O . ASN B 1 196 ? 1.512 -22.672 -27.938 1 98.06 196 ASN B O 1
ATOM 3527 N N . ALA B 1 197 ? 2.602 -21.938 -26.125 1 98.06 197 ALA B N 1
ATOM 3528 C CA . ALA B 1 197 ? 1.354 -21.641 -25.422 1 98.06 197 ALA B CA 1
ATOM 3529 C C . ALA B 1 197 ? 0.52 -20.625 -26.188 1 98.06 197 ALA B C 1
ATOM 3531 O O . ALA B 1 197 ? -0.695 -20.781 -26.328 1 98.06 197 ALA B O 1
ATOM 3532 N N . TYR B 1 198 ? 1.177 -19.562 -26.672 1 97.75 198 TYR B N 1
ATOM 3533 C CA . TYR B 1 198 ? 0.519 -18.516 -27.453 1 97.75 198 TYR B CA 1
ATOM 3534 C C . TYR B 1 198 ? -0.081 -19.094 -28.734 1 97.75 198 TYR B C 1
ATOM 3536 O O . TYR B 1 198 ? -1.263 -18.891 -29.016 1 97.75 198 TYR B O 1
ATOM 3544 N N . ASP B 1 199 ? 0.68 -19.891 -29.453 1 97.31 199 ASP B N 1
ATOM 3545 C CA . ASP B 1 199 ? 0.288 -20.406 -30.75 1 97.31 199 ASP B CA 1
ATOM 3546 C C . ASP B 1 199 ? -0.875 -21.391 -30.625 1 97.31 199 ASP B C 1
ATOM 3548 O O . ASP B 1 199 ? -1.726 -21.484 -31.516 1 97.31 199 ASP B O 1
ATOM 3552 N N . GLU B 1 200 ? -0.887 -22.109 -29.594 1 96.94 200 GLU B N 1
ATOM 3553 C CA . GLU B 1 200 ? -1.947 -23.094 -29.391 1 96.94 200 GLU B CA 1
ATOM 3554 C C . GLU B 1 200 ? -3.271 -22.406 -29.047 1 96.94 200 GLU B C 1
ATOM 3556 O O . GLU B 1 200 ? -4.34 -22.922 -29.391 1 96.94 200 GLU B O 1
ATOM 3561 N N . ALA B 1 201 ? -3.186 -21.312 -28.422 1 97.19 201 ALA B N 1
ATOM 3562 C CA . ALA B 1 201 ? -4.391 -20.688 -27.891 1 97.19 201 ALA B CA 1
ATOM 3563 C C . ALA B 1 201 ? -5.062 -19.797 -28.938 1 97.19 201 ALA B C 1
ATOM 3565 O O . ALA B 1 201 ? -6.289 -19.703 -29 1 97.19 201 ALA B O 1
ATOM 3566 N N . ILE B 1 202 ? -4.293 -19.25 -29.828 1 95.06 202 ILE B N 1
ATOM 3567 C CA . ILE B 1 202 ? -4.746 -18.188 -30.719 1 95.06 202 ILE B CA 1
ATOM 3568 C C . ILE B 1 202 ? -5.836 -18.734 -31.641 1 95.06 202 ILE B C 1
ATOM 3570 O O . ILE B 1 202 ? -6.891 -18.109 -31.797 1 95.06 202 ILE B O 1
ATOM 3574 N N . PRO B 1 203 ? -5.645 -19.906 -32.219 1 93.44 203 PRO B N 1
ATOM 3575 C CA . PRO B 1 203 ? -6.672 -20.391 -33.125 1 93.44 203 PRO B CA 1
ATOM 3576 C C . PRO B 1 203 ? -8.008 -20.672 -32.438 1 93.44 203 PRO B C 1
ATOM 3578 O O . PRO B 1 203 ? -9.062 -20.625 -33.062 1 93.44 203 PRO B O 1
ATOM 3581 N N . ILE B 1 204 ? -7.941 -20.906 -31.188 1 92.88 204 ILE B N 1
ATOM 3582 C CA . ILE B 1 204 ? -9.125 -21.312 -30.422 1 92.88 204 ILE B CA 1
ATOM 3583 C C . ILE B 1 204 ? -9.82 -20.062 -29.875 1 92.88 204 ILE B C 1
ATOM 3585 O O . ILE B 1 204 ? -11 -20.125 -29.516 1 92.88 204 ILE B O 1
ATOM 3589 N N . LEU B 1 205 ? -9.109 -18.953 -29.828 1 90.94 205 LEU B N 1
ATOM 3590 C CA . LEU B 1 205 ? -9.57 -17.734 -29.172 1 90.94 205 LEU B CA 1
ATOM 3591 C C . LEU B 1 205 ? -10.836 -17.203 -29.844 1 90.94 205 LEU B C 1
ATOM 3593 O O . LEU B 1 205 ? -11.742 -16.719 -29.172 1 90.94 205 LEU B O 1
ATOM 3597 N N . ASP B 1 206 ? -10.898 -17.422 -31.141 1 86.06 206 ASP B N 1
ATOM 3598 C CA . ASP B 1 206 ? -12.008 -16.875 -31.922 1 86.06 206 ASP B CA 1
ATOM 3599 C C . ASP B 1 206 ? -13.305 -17.625 -31.625 1 86.06 206 ASP B C 1
ATOM 3601 O O . ASP B 1 206 ? -14.398 -17.141 -31.938 1 86.06 206 ASP B O 1
ATOM 3605 N N . ASN B 1 207 ? -13.172 -18.75 -30.969 1 88.81 207 ASN B N 1
ATOM 3606 C CA . ASN B 1 207 ? -14.344 -19.578 -30.703 1 88.81 207 ASN B CA 1
ATOM 3607 C C . ASN B 1 207 ? -14.922 -19.297 -29.312 1 88.81 207 ASN B C 1
ATOM 3609 O O . ASN B 1 207 ? -15.969 -19.828 -28.953 1 88.81 207 ASN B O 1
ATOM 3613 N N . LEU B 1 208 ? -14.305 -18.516 -28.562 1 89.69 208 LEU B N 1
ATOM 3614 C CA . LEU B 1 208 ? -14.75 -18.219 -27.203 1 89.69 208 LEU B CA 1
ATOM 3615 C C . LEU B 1 208 ? -15.742 -17.062 -27.203 1 89.69 208 LEU B C 1
ATOM 3617 O O . LEU B 1 208 ? -15.812 -16.297 -28.156 1 89.69 208 LEU B O 1
ATOM 3621 N N . ASN B 1 209 ? -16.547 -17.078 -26.047 1 88.38 209 ASN B N 1
ATOM 3622 C CA . ASN B 1 209 ? -17.375 -15.898 -25.844 1 88.38 209 ASN B CA 1
ATOM 3623 C C . ASN B 1 209 ? -16.516 -14.656 -25.578 1 88.38 209 ASN B C 1
ATOM 3625 O O . ASN B 1 209 ? -15.32 -14.773 -25.297 1 88.38 209 ASN B O 1
ATOM 3629 N N . LYS B 1 210 ? -17.094 -13.5 -25.828 1 87.56 210 LYS B N 1
ATOM 3630 C CA . LYS B 1 210 ? -16.359 -12.242 -25.797 1 87.56 210 LYS B CA 1
ATOM 3631 C C . LYS B 1 210 ? -15.656 -12.039 -24.453 1 87.56 210 LYS B C 1
ATOM 3633 O O . LYS B 1 210 ? -14.508 -11.594 -24.406 1 87.56 210 LYS B O 1
ATOM 3638 N N . GLU B 1 211 ? -16.344 -12.391 -23.281 1 85.31 211 GLU B N 1
ATOM 3639 C CA . GLU B 1 211 ? -15.781 -12.188 -21.953 1 85.31 211 GLU B CA 1
ATOM 3640 C C . GLU B 1 211 ? -14.578 -13.102 -21.719 1 85.31 211 GLU B C 1
ATOM 3642 O O . GLU B 1 211 ? -13.523 -12.648 -21.281 1 85.31 211 GLU B O 1
ATOM 3647 N N . SER B 1 212 ? -14.703 -14.344 -22.062 1 85.81 212 SER B N 1
ATOM 3648 C CA . SER B 1 212 ? -13.625 -15.32 -21.938 1 85.81 212 SER B CA 1
ATOM 3649 C C . SER B 1 212 ? -12.461 -14.977 -22.844 1 85.81 212 SER B C 1
ATOM 3651 O O . SER B 1 212 ? -11.297 -15.164 -22.484 1 85.81 212 SER B O 1
ATOM 3653 N N . GLN B 1 213 ? -12.852 -14.453 -23.938 1 89.31 213 GLN B N 1
ATOM 3654 C CA . GLN B 1 213 ? -11.82 -14.039 -24.891 1 89.31 213 GLN B CA 1
ATOM 3655 C C . GLN B 1 213 ? -10.961 -12.922 -24.312 1 89.31 213 GLN B C 1
ATOM 3657 O O . GLN B 1 213 ? -9.734 -12.938 -24.453 1 89.31 213 GLN B O 1
ATOM 3662 N N . LYS B 1 214 ? -11.594 -11.93 -23.75 1 89.62 214 LYS B N 1
ATOM 3663 C CA . LYS B 1 214 ? -10.867 -10.797 -23.188 1 89.62 214 LYS B CA 1
ATOM 3664 C C . LYS B 1 214 ? -9.906 -11.242 -22.094 1 89.62 214 LYS B C 1
ATOM 3666 O O . LYS B 1 214 ? -8.758 -10.797 -22.047 1 89.62 214 LYS B O 1
ATOM 3671 N N . ASP B 1 215 ? -10.289 -12.125 -21.234 1 90.25 215 ASP B N 1
ATOM 3672 C CA . ASP B 1 215 ? -9.469 -12.625 -20.141 1 90.25 215 ASP B CA 1
ATOM 3673 C C . ASP B 1 215 ? -8.242 -13.375 -20.672 1 90.25 215 ASP B C 1
ATOM 3675 O O . ASP B 1 215 ? -7.121 -13.148 -20.219 1 90.25 215 ASP B O 1
ATOM 3679 N N . SER B 1 216 ? -8.547 -14.203 -21.625 1 93.12 216 SER B N 1
ATOM 3680 C CA . SER B 1 216 ? -7.457 -14.969 -22.203 1 93.12 216 SER B CA 1
ATOM 3681 C C . SER B 1 216 ? -6.484 -14.07 -22.969 1 93.12 216 SER B C 1
ATOM 3683 O O . SER B 1 216 ? -5.27 -14.266 -22.906 1 93.12 216 SER B O 1
ATOM 3685 N N . MET B 1 217 ? -7.016 -13.039 -23.562 1 93.88 217 MET B N 1
ATOM 3686 C CA . MET B 1 217 ? -6.195 -12.148 -24.375 1 93.88 217 MET B CA 1
ATOM 3687 C C . MET B 1 217 ? -5.195 -11.391 -23.516 1 93.88 217 MET B C 1
ATOM 3689 O O . MET B 1 217 ? -4.074 -11.117 -23.953 1 93.88 217 MET B O 1
ATOM 3693 N N . LEU B 1 218 ? -5.559 -11.086 -22.344 1 94.94 218 LEU B N 1
ATOM 3694 C CA . LEU B 1 218 ? -4.664 -10.359 -21.453 1 94.94 218 LEU B CA 1
ATOM 3695 C C . LEU B 1 218 ? -3.396 -11.164 -21.188 1 94.94 218 LEU B C 1
ATOM 3697 O O . LEU B 1 218 ? -2.287 -10.633 -21.297 1 94.94 218 LEU B O 1
ATOM 3701 N N . ILE B 1 219 ? -3.549 -12.414 -20.875 1 96.44 219 ILE B N 1
ATOM 3702 C CA . ILE B 1 219 ? -2.4 -13.266 -20.578 1 96.44 219 ILE B CA 1
ATOM 3703 C C . ILE B 1 219 ? -1.611 -13.523 -21.859 1 96.44 219 ILE B C 1
ATOM 3705 O O . ILE B 1 219 ? -0.378 -13.555 -21.844 1 96.44 219 ILE B O 1
ATOM 3709 N N . LEU B 1 220 ? -2.377 -13.68 -22.969 1 97.19 220 LEU B N 1
ATOM 3710 C CA . LEU B 1 220 ? -1.733 -13.945 -24.25 1 97.19 220 LEU B CA 1
ATOM 3711 C C . LEU B 1 220 ? -0.876 -12.766 -24.672 1 97.19 220 LEU B C 1
ATOM 3713 O O . LEU B 1 220 ? 0.203 -12.945 -25.25 1 97.19 220 LEU B O 1
ATOM 3717 N N . GLU B 1 221 ? -1.32 -11.641 -24.406 1 97.31 221 GLU B N 1
ATOM 3718 C CA . GLU B 1 221 ? -0.549 -10.438 -24.734 1 97.31 221 GLU B CA 1
ATOM 3719 C C . GLU B 1 221 ? 0.756 -10.398 -23.938 1 97.31 221 GLU B C 1
ATOM 3721 O O . GLU B 1 221 ? 1.802 -10.031 -24.469 1 97.31 221 GLU B O 1
ATOM 3726 N N . ILE B 1 222 ? 0.656 -10.758 -22.734 1 97.44 222 ILE B N 1
ATOM 3727 C CA . ILE B 1 222 ? 1.855 -10.797 -21.906 1 97.44 222 ILE B CA 1
ATOM 3728 C C . ILE B 1 222 ? 2.82 -11.852 -22.438 1 97.44 222 ILE B C 1
ATOM 3730 O O . ILE B 1 222 ? 4.027 -11.609 -22.531 1 97.44 222 ILE B O 1
ATOM 3734 N N . LEU B 1 223 ? 2.275 -13 -22.781 1 97.69 223 LEU B N 1
ATOM 3735 C CA . LEU B 1 223 ? 3.094 -14.047 -23.375 1 97.69 223 LEU B CA 1
ATOM 3736 C C . LEU B 1 223 ? 3.791 -13.547 -24.641 1 97.69 223 LEU B C 1
ATOM 3738 O O . LEU B 1 223 ? 4.992 -13.758 -24.812 1 97.69 223 LEU B O 1
ATOM 3742 N N . LEU B 1 224 ? 3.039 -12.875 -25.422 1 97.06 224 LEU B N 1
ATOM 3743 C CA . LEU B 1 224 ? 3.574 -12.359 -26.688 1 97.06 224 LEU B CA 1
ATOM 3744 C C . LEU B 1 224 ? 4.668 -11.328 -26.422 1 97.06 224 LEU B C 1
ATOM 3746 O O . LEU B 1 224 ? 5.699 -11.328 -27.109 1 97.06 224 LEU B O 1
ATOM 3750 N N . ASP B 1 225 ? 4.457 -10.461 -25.516 1 97.44 225 ASP B N 1
ATOM 3751 C CA . ASP B 1 225 ? 5.465 -9.469 -25.156 1 97.44 225 ASP B CA 1
ATOM 3752 C C . ASP B 1 225 ? 6.766 -10.141 -24.719 1 97.44 225 ASP B C 1
ATOM 3754 O O . ASP B 1 225 ? 7.855 -9.703 -25.109 1 97.44 225 ASP B O 1
ATOM 3758 N N . ASN B 1 226 ? 6.629 -11.148 -23.906 1 97.06 226 ASN B N 1
ATOM 3759 C CA . ASN B 1 226 ? 7.812 -11.883 -23.469 1 97.06 226 ASN B CA 1
ATOM 3760 C C . ASN B 1 226 ? 8.523 -12.555 -24.641 1 97.06 226 ASN B C 1
ATOM 3762 O O . ASN B 1 226 ? 9.75 -12.523 -24.719 1 97.06 226 ASN B O 1
ATOM 3766 N N . VAL B 1 227 ? 7.723 -13.133 -25.484 1 96.88 227 VAL B N 1
ATOM 3767 C CA . VAL B 1 227 ? 8.273 -13.797 -26.672 1 96.88 227 VAL B CA 1
ATOM 3768 C C . VAL B 1 227 ? 9.086 -12.805 -27.5 1 96.88 227 VAL B C 1
ATOM 3770 O O . VAL B 1 227 ? 10.203 -13.109 -27.922 1 96.88 227 VAL B O 1
ATOM 3773 N N . ARG B 1 228 ? 8.57 -11.664 -27.641 1 96.25 228 ARG B N 1
ATOM 3774 C CA . ARG B 1 228 ? 9.258 -10.625 -28.406 1 96.25 228 ARG B CA 1
ATOM 3775 C C . ARG B 1 228 ? 10.539 -10.18 -27.719 1 96.25 228 ARG B C 1
ATOM 3777 O O . ARG B 1 228 ? 11.594 -10.109 -28.344 1 96.25 228 ARG B O 1
ATOM 3784 N N . LEU B 1 229 ? 10.414 -9.914 -26.469 1 95.81 229 LEU B N 1
ATOM 3785 C CA . LEU B 1 229 ? 11.555 -9.453 -25.688 1 95.81 229 LEU B CA 1
ATOM 3786 C C . LEU B 1 229 ? 12.672 -10.492 -25.688 1 95.81 229 LEU B C 1
ATOM 3788 O O . LEU B 1 229 ? 13.844 -10.148 -25.875 1 95.81 229 LEU B O 1
ATOM 3792 N N . TRP B 1 230 ? 12.336 -11.734 -25.484 1 95.38 230 TRP B N 1
ATOM 3793 C CA . TRP B 1 230 ? 13.32 -12.797 -25.344 1 95.38 230 TRP B CA 1
ATOM 3794 C C . TRP B 1 230 ? 13.953 -13.133 -26.688 1 95.38 230 TRP B C 1
ATOM 3796 O O . TRP B 1 230 ? 15.109 -13.539 -26.766 1 95.38 230 TRP B O 1
ATOM 3806 N N . SER B 1 231 ? 13.102 -13 -27.719 1 92.88 231 SER B N 1
ATOM 3807 C CA . SER B 1 231 ? 13.656 -13.195 -29.062 1 92.88 231 SER B CA 1
ATOM 3808 C C . SER B 1 231 ? 14.789 -12.219 -29.328 1 92.88 231 SER B C 1
ATOM 3810 O O . SER B 1 231 ? 15.828 -12.594 -29.891 1 92.88 231 SER B O 1
ATOM 3812 N N . TYR B 1 232 ? 14.617 -10.984 -28.938 1 89.88 232 TYR B N 1
ATOM 3813 C CA . TYR B 1 232 ? 15.648 -9.969 -29.094 1 89.88 232 TYR B CA 1
ATOM 3814 C C . TYR B 1 232 ? 16.875 -10.297 -28.266 1 89.88 232 TYR B C 1
ATOM 3816 O O . TYR B 1 232 ? 18.016 -10.148 -28.734 1 89.88 232 TYR B O 1
ATOM 3824 N N . ASP B 1 233 ? 16.703 -10.75 -27.125 1 88.94 233 ASP B N 1
ATOM 3825 C CA . ASP B 1 233 ? 17.781 -11.086 -26.219 1 88.94 233 ASP B CA 1
ATOM 3826 C C . ASP B 1 233 ? 18.609 -12.258 -26.734 1 88.94 233 ASP B C 1
ATOM 3828 O O . ASP B 1 233 ? 19.828 -12.273 -26.609 1 88.94 233 ASP B O 1
ATOM 3832 N N . ILE B 1 234 ? 17.906 -13.258 -27.297 1 90.12 234 ILE B N 1
ATOM 3833 C CA . ILE B 1 234 ? 18.547 -14.461 -27.812 1 90.12 234 ILE B CA 1
ATOM 3834 C C . ILE B 1 234 ? 19.391 -14.102 -29.031 1 90.12 234 ILE B C 1
ATOM 3836 O O . ILE B 1 234 ? 20.5 -14.617 -29.188 1 90.12 234 ILE B O 1
ATOM 3840 N N . LEU B 1 235 ? 18.844 -13.219 -29.797 1 87.75 235 LEU B N 1
ATOM 3841 C CA . LEU B 1 235 ? 19.547 -12.828 -31.016 1 87.75 235 LEU B CA 1
ATOM 3842 C C . LEU B 1 235 ? 20.75 -11.945 -30.703 1 87.75 235 LEU B C 1
ATOM 3844 O O . LEU B 1 235 ? 21.75 -11.992 -31.422 1 87.75 235 LEU B O 1
ATOM 3848 N N . GLU B 1 236 ? 20.703 -11.094 -29.688 1 85.56 236 GLU B N 1
ATOM 3849 C CA . GLU B 1 236 ? 21.781 -10.18 -29.344 1 85.56 236 GLU B CA 1
ATOM 3850 C C . GLU B 1 236 ? 22.906 -10.906 -28.594 1 85.56 236 GLU B C 1
ATOM 3852 O O . GLU B 1 236 ? 24.047 -10.469 -28.625 1 85.56 236 GLU B O 1
ATOM 3857 N N . ASN B 1 237 ? 22.672 -11.93 -27.938 1 77.38 237 ASN B N 1
ATOM 3858 C CA . ASN B 1 237 ? 23.719 -12.695 -27.25 1 77.38 237 ASN B CA 1
ATOM 3859 C C . ASN B 1 237 ? 24.188 -13.875 -28.094 1 77.38 237 ASN B C 1
ATOM 3861 O O . ASN B 1 237 ? 25.266 -14.422 -27.844 1 77.38 237 ASN B O 1
#

Foldseek 3Di:
DPLLVVLLVVLVVCVVVVNLQSNLVSLLVNLQVQAADDPSSLVSNVVSLCSVQVVLLVVLVVLVVVLVVCVVVVVVVVNVVSVVVSVVSLVVLVVSLVVLLCSLVPGHCSNDDDLLSLLQSLLSNLQSLLSNLLPDDDPSNVVSLVSSQVSLVVSQVSCVPPQLLDLSNLSSLLSNLCSCVPRVNNLVVSLVSLVVSLVRNVVCLVVDDPVSSVSSVVSSVVSVVSNVVSVVVVVVD/DPLLVVLLVVLVVCVVVVNLQSNLVSLLVNLQVQAADDPSSLVSNVVSLCSVQVVLLVVLVVLVVVLVVCVVVVVVVVNVVSVVVSVVSLVVLVVSLVVLLCSLVPGHCSNDDDLLSLLQSLLSNLQSLLSNLLPDDDPSNVVSLVSSQVSLVVSQVSCVPPQLLDLSNLSSLLSNLCSCVPRVNNLVVSLVSLVVSLVRNVVCLVVDDPVSSVSSVVSSVVSVVSNVVSVVVVVVD

Radius of gyration: 27.02 Å; Cα contacts (8 Å, |Δi|>4): 568; chains: 2; bounding box: 64×72×57 Å

Organism: Populus trichocarpa (NCBI:txid3694)

pLDDT: mean 96.7, std 4.05, range [55.09, 98.88]

Solvent-accessible surface area (backbone atoms only — not comparable to full-atom values): 23669 Å² total; per-residue (Å²): 133,61,68,62,60,50,31,52,51,49,22,52,52,22,50,69,31,68,36,29,67,59,14,30,50,31,41,49,53,52,38,68,64,52,50,63,70,51,74,67,52,50,50,50,40,49,52,18,50,46,60,55,47,46,58,53,53,51,19,41,52,44,40,51,53,51,27,53,55,28,49,76,72,62,39,59,69,61,23,50,54,39,48,53,53,39,50,53,48,50,52,53,52,48,52,53,34,50,50,52,43,47,47,39,64,72,20,45,58,76,30,46,85,50,63,70,56,46,26,45,51,23,32,51,42,14,48,40,24,42,58,50,28,71,77,43,60,71,68,59,15,50,52,26,40,50,52,12,50,53,29,34,48,54,16,52,63,54,34,68,82,48,58,60,56,35,59,62,48,44,50,36,42,45,54,47,21,47,43,28,34,76,70,68,63,35,53,66,61,16,35,50,49,25,43,48,51,44,62,58,16,55,78,54,44,80,74,46,56,70,69,60,30,52,59,32,45,55,57,42,50,52,33,49,52,48,34,53,53,44,50,52,54,62,70,74,104,132,60,67,62,59,52,31,52,52,49,22,52,52,22,49,70,31,68,36,30,66,60,14,30,51,31,37,49,55,53,39,69,66,52,49,65,69,52,73,66,53,48,49,51,38,48,53,17,49,47,61,55,46,46,57,54,53,51,21,43,54,44,39,51,53,51,26,52,52,28,49,75,71,63,38,59,68,60,22,50,52,38,47,53,53,39,49,53,49,49,53,52,50,50,52,53,35,51,52,51,45,48,46,39,65,70,19,44,56,75,31,48,84,50,62,70,57,46,26,44,51,24,32,52,43,12,48,38,25,42,57,48,26,71,77,42,60,72,70,60,15,52,50,26,40,48,53,12,50,52,28,34,49,55,17,53,63,52,33,69,80,47,60,60,55,34,59,62,47,46,50,38,41,46,52,47,21,48,45,28,35,76,70,68,65,34,54,66,61,16,33,50,49,24,45,49,50,45,62,58,16,55,77,53,43,80,74,46,56,72,70,60,31,53,60,33,45,56,56,42,49,52,33,49,51,48,32,53,53,46,51,52,50,61,69,74,103

Sequence (474 aa):
MDVRQNSVYSAKLAEQAKRYNEMLDHMKYIAKLDVELTTEERNLLRIGCKNVMGPRRESWRMLSSIEEKEQAKGNQVNAKRIEEYRRKIESELTSICNDIIQLIDDHLLPSTSQCESCVFYHRMKGDYYRYLAEFKVGIEMEKAASESMKAYDIGIKAASKLAPTNLVRLSLALNFSVLLYDIMKFPEKAFFHAKNAYDEAIPILDNLNKESQKDSMLILEILLDNVRLWSYDILENMDVRQNSVYSAKLAEQAKRYNEMLDHMKYIAKLDVELTTEERNLLRIGCKNVMGPRRESWRMLSSIEEKEQAKGNQVNAKRIEEYRRKIESELTSICNDIIQLIDDHLLPSTSQCESCVFYHRMKGDYYRYLAEFKVGIEMEKAASESMKAYDIGIKAASKLAPTNLVRLSLALNFSVLLYDIMKFPEKAFFHAKNAYDEAIPILDNLNKESQKDSMLILEILLDNVRLWSYDILEN

Secondary structure (DSSP, 8-state):
--HHHHHHHHHHHHHHTT-HHHHHHHHHHHHTT--PPPHHHHHHHHHHHHHHHHHHHHHHHHHHHHHHHHHHTT-HHHHHHHHHHHHHHHHHHHHHHHHHHHHIIIIIGGG--SHHHHHHHHHHHHHHHHHHHHH--HHHHHHHHHHHHHHHHHHHHHHTTS-TT-HHHHHHHHHHHHIIIIIS--HHHHHHHHHHHHHHHHHHHTTS-HHHHHHHHHHHHHHHHHHHHHHHHHHH-/--HHHHHHHHHHHHHHTT-HHHHHHHHHHHHTT--PPPHHHHHHHHHHHHHHHHHHHHHHHHHHHHHHHHHHTT-HHHHHHHHHHHHHHHHHHHHHHHHHHHHIIIIIGGG--SHHHHHHHHHHHHHHHHHHHHH--HHHHHHHHHHHHHHHHHHHHHHTTS-TT-HHHHHHHHHHHHIIIIIS--HHHHHHHHHHHHHHHHHHHTTS-HHHHHHHHHHHHHHHHHHHHHHHHHHH-

InterPro domains:
  IPR000308 14-3-3 protein [PIRSF000868] (4-233)
  IPR000308 14-3-3 protein [PR00305] (36-65)
  IPR000308 14-3-3 protein [PR00305] (85-109)
  IPR000308 14-3-3 protein [PR00305] (116-138)
  IPR000308 14-3-3 protein [PR00305] (150-176)
  IPR000308 14-3-3 protein [PR00305] (177-203)
  IPR000308 14-3-3 protein [PR00305] (204-233)
  IPR000308 14-3-3 protein [PTHR18860] (4-233)
  IPR023410 14-3-3 domain [PF00244] (11-231)
  IPR023410 14-3-3 domain [SM00101] (4-236)
  IPR036815 14-3-3 domain superfamily [G3DSA:1.20.190.20] (1-237)
  IPR036815 14-3-3 domain superfamily [SSF48445] (3-231)

Nearest PDB structures (foldseek):
  2npm-assembly1_A  TM=9.781E-01  e=4.332E-17  Cryptosporidium parvum
  2npm-assembly1_B  TM=9.813E-01  e=5.404E-17  Cryptosporidium parvum
  4y32-assembly1_B-2  TM=9.588E-01  e=2.218E-15  Homo sapiens
  6rk8-assembly1_A-2  TM=9.657E-01  e=3.941E-15  Homo sapiens
  6rkk-assembly1_A-2  TM=9.626E-01  e=9.543E-15  Homo sapiens